Protein AF-A0A8J4EKS9-F1 (afdb_monomer)

Mean predicted aligned error: 9.25 Å

Organism: NCBI:txid2807577

Solvent-accessible surface area (backbone atoms only — not comparable to full-atom values): 25880 Å² total; per-residue (Å²): 144,87,77,69,66,68,57,52,50,52,54,50,51,53,49,47,53,55,72,72,43,78,71,71,75,72,43,69,67,52,46,44,52,50,31,44,74,72,72,43,68,62,45,84,42,72,47,78,72,58,97,84,58,83,72,50,68,18,40,38,28,80,33,73,67,60,74,17,31,39,38,37,34,74,44,39,24,32,80,40,98,56,99,55,40,34,79,44,71,96,47,100,77,42,42,72,16,40,38,41,30,34,37,60,54,81,46,81,89,73,80,54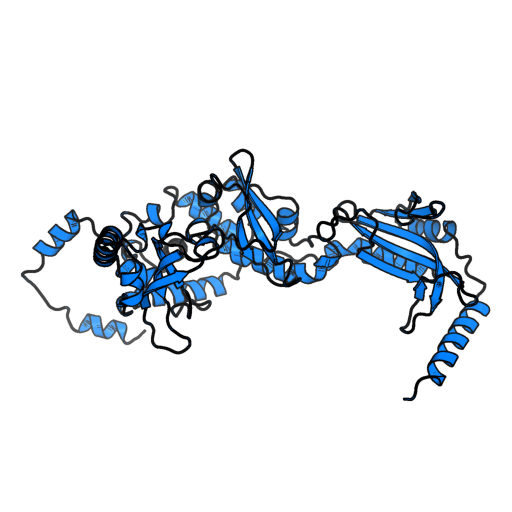,70,81,65,62,61,71,41,77,48,35,40,73,47,59,69,59,51,43,50,51,50,50,53,57,51,42,43,61,70,74,38,40,35,84,63,67,37,71,56,66,69,61,50,52,56,34,48,53,35,29,42,55,33,42,72,58,24,83,76,45,52,73,46,80,52,75,53,66,76,63,54,73,75,44,56,74,67,53,48,54,55,48,50,59,49,63,76,39,50,22,58,66,30,42,49,53,64,51,62,51,35,100,67,29,61,46,69,22,55,75,39,64,34,37,49,41,80,73,37,80,37,96,46,100,88,39,54,20,37,26,40,30,40,33,36,23,58,84,94,53,69,79,37,34,40,35,28,67,44,81,39,51,65,66,56,40,50,43,40,40,56,80,44,45,40,47,38,41,66,31,30,86,49,66,43,69,70,64,66,41,86,58,54,68,60,53,50,53,38,45,50,30,18,38,65,36,42,44,69,59,32,31,47,77,49,58,35,44,65,38,70,50,31,49,32,32,69,66,14,31,36,82,44,80,81,51,26,89,48,24,58,57,35,30,53,43,46,46,62,56,49,40,49,43,27,60,76,38,31,52,68,59,19,54,92,48,91,60,70,21,31,66,46,75,38,63,67,96,43,98,74,34,38,34,26,40,26,42,24,50,56,98,90,32,24,31,41,34,50,48,67,46,70,70,63,45,42,46,30,41,76,44,41,38,48,53,64,64,58,60,30,38,75,69,69,65,40,59,78,87,74,53,76,54,35,72,52,71,71,54,49,60,51,54,70,68,58,76,86,71,84,79,83,82,62,72,72,68,65,59,67,67,76,79,118

Radius of gyration: 31.19 Å; Cα contacts (8 Å, |Δi|>4): 805; chains: 1; bounding box: 81×52×88 Å

Foldseek 3Di:
DDPPPVVVVVLVVVVVVCVVPPNPPQDQVLLCVLQVVLVWDWDWDFDPADPDDDGFIWTWTDA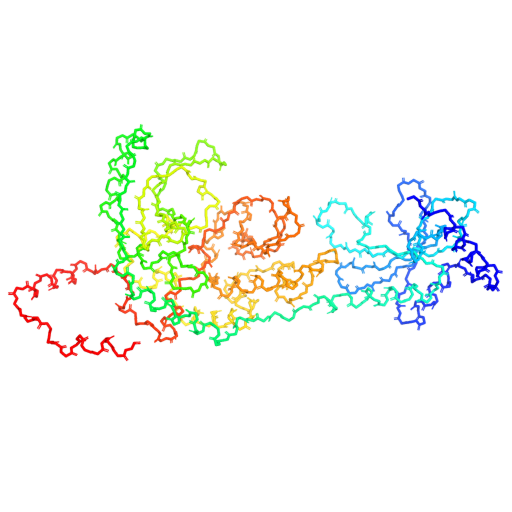PAAPKIKTKGKAWWAQDPPGFIDGDDDDPRTDIWIKIFIFHPDPPPPPDDSNDGLDIGIDRDSVVVNVVVVCRNCLFVVLFDAQAFDPPVLVLQLLLLLLVQLLVLVPAAEAEDEDVVVVVVADPVLNVVVVVQVVQWPVNLCSNQQDDDPSNNAHDAQAKAFQDFSADAPDLQFWGKTFIKHAHHPPDDGYIYTYIDGDRQQLHQHYCVVVNLSTGLHAAAVCSQQVHPPLVLQVVLLVCLRRLVLVVSLVVLQEAEDPLRVCLSNRTASDSSRSVCSVLQSNQVSHLSNQWDSNLLLVLQPPDPDWAFADFSDDDDQQWTWGWTWHDDPSTIYIYTGTHPDSGHRHCSRIGGRCVSVCVVSVNDDRVSRDGNDDVVVVVVVVVVPPDDDDDDPVVVVVVVPD

pLDDT: mean 86.43, std 16.13, range [36.25, 98.56]

Secondary structure (DSSP, 8-state):
---SHHHHHHHHHHHHHHHHS------HHHHHHHHHHTT--EEEEE-TT-SSSPPPEEEEEEETTTTEEEEEEEEEEEE-SSSSEEE-SS-TT-EEEEEEEEE-S--TTT---TTS-SEEEEES-HHHHHHHHHHHHTHHHHH-----PPPHHHHHHHHHHHHHHHHGGGG--EEEE--HHHHTTS-HHHHHHHHHHHHTB-HHHHHHHSPBPTTSSSBPTT-EEEEEEEE--SSTTS-EEEEEEEPPPTTS-S-EEEEEEEE-GGG-S-BGGG-GGGTBS--S-HHHHHT-S-HHHHHHHHHHHHHT-HHHHHHHTT-EE-HHHHHHHTT--SSGGGGGG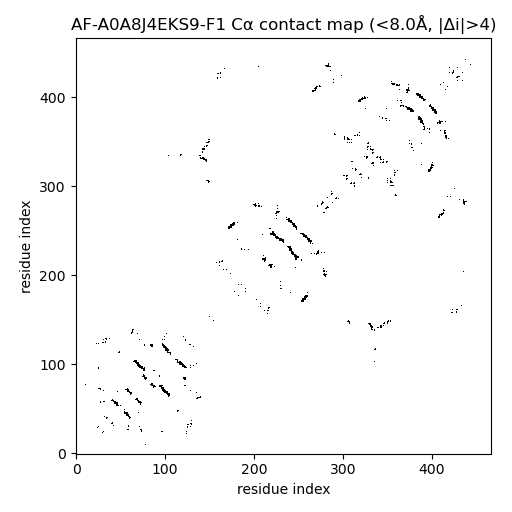HHHHHHHHHHHHTTB-GGGHHHHHTT-SS-EEEEE---SBTTBEEEEEEEEETTEEEEEEEEE----B--HHHHBPPHHHHHHHTTSS-GGGS--PPPHHHHHHHTTTTTS-----THHHHSSTT-

Sequence (467 aa):
MGEPADRIEFLSVARAIITTMAEPEVSMAAAVRALQQAGFTAELHGVPDRPAGPPAAGAWVALPGDEAYAVVTVLPVVPAEQRGWRCAYPDEHAVRGYRITFHERPFRTRGHGYQDAADERCSVFTDEVVATVREWSSWEATWSVTPTGQPASRRTAYHRRLAAAKLASAEIPVDVELDPLFLLLLDAEQVTALHATVDDLFLPGIRWRFPRNRIGSKLATRTQVLLRECVPPAHPAGKGIWLVVDGPAPRAEQRLTVRLARVAGRSAQHRWDRQPEYWRGGPRALDQLWGTDDTGLAEEITDLLTAGETREALHRCGVRVDRGTTRLLSGLPDCYELRAWTDSWVTNAVASLADAAPWHWRAAAAGQRRPRRLVSLGGFNPSRRPGLFLSQQRGQPVLSFDQSASPLVVPRTDWQRDLDLDLVRAGLLARHQIPIRADPADQARCDRVDVGGQVPSESFRQQIALL

Structure (mmCIF, N/CA/C/O backbone):
data_AF-A0A8J4EKS9-F1
#
_entry.id   AF-A0A8J4EKS9-F1
#
loop_
_atom_site.group_PDB
_atom_site.id
_atom_site.type_symbol
_atom_site.label_atom_id
_atom_site.label_alt_id
_atom_site.label_comp_id
_atom_site.label_asym_id
_atom_site.label_entity_id
_atom_site.label_seq_id
_atom_site.pdbx_PDB_ins_code
_atom_site.Cartn_x
_atom_site.Cartn_y
_atom_site.Cartn_z
_atom_site.occupancy
_atom_site.B_iso_or_equiv
_atom_site.auth_seq_id
_atom_site.auth_comp_id
_atom_site.auth_asym_id
_atom_site.auth_atom_id
_atom_site.pdbx_PDB_model_num
ATOM 1 N N . MET A 1 1 ? 46.763 15.919 -6.616 1.00 39.91 1 MET A N 1
ATOM 2 C CA . MET A 1 1 ? 47.002 16.522 -7.943 1.00 39.91 1 MET A CA 1
ATOM 3 C C . MET A 1 1 ? 48.077 15.708 -8.638 1.00 39.91 1 MET A C 1
ATOM 5 O O . MET A 1 1 ? 49.252 15.932 -8.397 1.00 39.91 1 MET A O 1
ATOM 9 N N . GLY A 1 2 ? 47.668 14.720 -9.422 1.00 48.59 2 GLY A N 1
ATOM 10 C CA . GLY A 1 2 ? 48.552 13.867 -10.209 1.00 48.59 2 GLY A CA 1
ATOM 11 C C . GLY A 1 2 ? 47.672 13.083 -11.167 1.00 48.59 2 GLY A C 1
ATOM 12 O O . GLY A 1 2 ? 47.197 12.029 -10.784 1.00 48.59 2 GLY A O 1
ATOM 13 N N . GLU A 1 3 ? 47.340 13.678 -12.318 1.00 49.41 3 GLU A N 1
ATOM 14 C CA . GLU A 1 3 ? 46.495 13.045 -13.349 1.00 49.41 3 GLU A CA 1
ATOM 15 C C . GLU A 1 3 ? 46.494 13.714 -14.763 1.00 49.41 3 GLU A C 1
ATOM 17 O O . GLU A 1 3 ? 45.443 13.795 -15.395 1.00 49.41 3 GLU A O 1
ATOM 22 N N . PRO A 1 4 ? 47.618 14.221 -15.326 1.00 52.09 4 PRO A N 1
ATOM 23 C CA . PRO A 1 4 ? 47.666 14.537 -16.763 1.00 52.09 4 PRO A CA 1
ATOM 24 C C . PRO A 1 4 ? 48.355 13.470 -17.637 1.00 52.09 4 PRO A C 1
ATOM 26 O O . PRO A 1 4 ? 48.100 13.440 -18.838 1.00 52.09 4 PRO A O 1
ATOM 29 N N . ALA A 1 5 ? 49.196 12.591 -17.076 1.00 51.09 5 ALA A N 1
ATOM 30 C CA . ALA A 1 5 ? 49.976 11.619 -17.859 1.00 51.09 5 ALA A CA 1
ATOM 31 C C . ALA A 1 5 ? 49.127 10.430 -18.362 1.00 51.09 5 ALA A C 1
ATOM 33 O O . ALA A 1 5 ? 49.102 10.172 -19.565 1.00 51.09 5 ALA A O 1
ATOM 34 N N . ASP A 1 6 ? 48.332 9.804 -17.486 1.00 55.25 6 ASP A N 1
ATOM 35 C CA . ASP A 1 6 ? 47.484 8.645 -17.832 1.00 55.25 6 ASP A CA 1
ATOM 36 C C . ASP A 1 6 ? 46.408 8.980 -18.882 1.00 55.25 6 ASP A C 1
ATOM 38 O O . ASP A 1 6 ? 46.022 8.147 -19.705 1.00 55.25 6 ASP A O 1
ATOM 42 N N . ARG A 1 7 ? 45.948 10.238 -18.905 1.00 55.78 7 ARG A N 1
ATOM 43 C CA . ARG A 1 7 ? 44.943 10.725 -19.860 1.00 55.78 7 ARG A CA 1
ATOM 44 C C . ARG A 1 7 ? 45.486 10.801 -21.286 1.00 55.78 7 ARG A C 1
ATOM 46 O O . ARG A 1 7 ? 44.776 10.462 -22.233 1.00 55.78 7 ARG A O 1
ATOM 53 N N . ILE A 1 8 ? 46.726 11.259 -21.446 1.00 58.75 8 ILE A N 1
ATOM 54 C CA . ILE A 1 8 ? 47.372 11.378 -22.760 1.00 58.75 8 ILE A CA 1
ATOM 55 C C . ILE A 1 8 ? 47.702 9.986 -23.303 1.00 58.75 8 ILE A C 1
ATOM 57 O O . ILE A 1 8 ? 47.528 9.741 -24.498 1.00 58.75 8 ILE A O 1
ATOM 61 N N . GLU A 1 9 ? 48.108 9.062 -22.433 1.00 61.66 9 GLU A N 1
ATOM 62 C CA . GLU A 1 9 ? 48.443 7.693 -22.816 1.00 61.66 9 GLU A CA 1
ATOM 63 C C . GLU A 1 9 ? 47.199 6.897 -23.245 1.00 61.66 9 GLU A C 1
ATOM 65 O O . GLU A 1 9 ? 47.206 6.308 -24.325 1.00 61.66 9 GLU A O 1
ATOM 70 N N . PHE A 1 10 ? 46.080 6.974 -22.509 1.00 63.91 10 PHE A N 1
ATOM 71 C CA . PHE A 1 10 ? 44.828 6.313 -22.910 1.00 63.91 10 PHE A CA 1
ATOM 72 C C . PHE A 1 10 ? 44.275 6.844 -24.242 1.00 63.91 10 PHE A C 1
ATOM 74 O O . PHE A 1 10 ? 43.900 6.057 -25.112 1.00 63.91 10 PHE A O 1
ATOM 81 N N . LEU A 1 11 ? 44.261 8.169 -24.441 1.00 62.12 11 LEU A N 1
ATOM 82 C CA . LEU A 1 11 ? 43.794 8.775 -25.694 1.00 62.12 11 LEU A CA 1
ATOM 83 C C . LEU A 1 11 ? 44.717 8.441 -26.876 1.00 62.12 11 LEU A C 1
ATOM 85 O O . LEU A 1 11 ? 44.230 8.200 -27.982 1.00 62.12 11 LEU A O 1
ATOM 89 N N . SER A 1 12 ? 46.031 8.372 -26.647 1.00 62.34 12 SER A N 1
ATOM 90 C CA . SER A 1 12 ? 47.008 7.998 -27.679 1.00 62.34 12 SER A CA 1
ATOM 91 C C . SER A 1 12 ? 46.915 6.516 -28.044 1.00 62.34 12 SER A C 1
ATOM 93 O O . SER A 1 12 ? 46.962 6.182 -29.226 1.00 62.34 12 SER A O 1
ATOM 95 N N . VAL A 1 13 ? 46.708 5.630 -27.064 1.00 65.06 13 VAL A N 1
ATOM 96 C CA . VAL A 1 13 ? 46.514 4.187 -27.279 1.00 65.06 13 VAL A CA 1
ATOM 97 C C . VAL A 1 13 ? 45.179 3.904 -27.966 1.00 65.06 13 VAL A C 1
ATOM 99 O O . VAL A 1 13 ? 45.151 3.149 -28.934 1.00 65.06 13 VAL A O 1
ATOM 102 N N . ALA A 1 14 ? 44.083 4.543 -27.545 1.00 61.97 14 ALA A N 1
ATOM 103 C CA . ALA A 1 14 ? 42.787 4.407 -28.210 1.00 61.97 14 ALA A CA 1
ATOM 104 C C . ALA A 1 14 ? 42.869 4.863 -29.674 1.00 61.97 14 ALA A C 1
ATOM 106 O O . ALA A 1 14 ? 42.433 4.145 -30.572 1.00 61.97 14 ALA A O 1
ATOM 107 N N . ARG A 1 15 ? 43.511 6.011 -29.935 1.00 60.78 15 ARG A N 1
ATOM 108 C CA . ARG A 1 15 ? 43.741 6.514 -31.295 1.00 60.78 15 ARG A CA 1
ATOM 109 C C . ARG A 1 15 ? 44.629 5.580 -32.114 1.00 60.78 15 ARG A C 1
ATOM 111 O O . ARG A 1 15 ? 44.313 5.321 -33.272 1.00 60.78 15 ARG A O 1
ATOM 118 N N . ALA A 1 16 ? 45.699 5.042 -31.531 1.00 61.47 16 ALA A N 1
ATOM 119 C CA . ALA A 1 16 ? 46.565 4.077 -32.200 1.00 61.47 16 ALA A CA 1
ATOM 120 C C . ALA A 1 16 ? 45.802 2.790 -32.556 1.00 61.47 16 ALA A C 1
ATOM 122 O O . ALA A 1 16 ? 45.895 2.335 -33.692 1.00 61.47 16 ALA A O 1
ATOM 123 N N . ILE A 1 17 ? 44.975 2.249 -31.657 1.00 63.19 17 ILE A N 1
ATOM 124 C CA . ILE A 1 17 ? 44.137 1.068 -31.930 1.00 63.19 17 ILE A CA 1
ATOM 125 C C . ILE A 1 17 ? 43.153 1.346 -33.078 1.00 63.19 17 ILE A C 1
ATOM 127 O O . ILE A 1 17 ? 43.063 0.541 -34.003 1.00 63.19 17 ILE A O 1
ATOM 131 N N . ILE A 1 18 ? 42.490 2.508 -33.078 1.00 60.06 18 ILE A N 1
ATOM 132 C CA . ILE A 1 18 ? 41.556 2.917 -34.145 1.00 60.06 18 ILE A CA 1
ATOM 133 C C . ILE A 1 18 ? 42.270 3.089 -35.491 1.00 60.06 18 ILE A C 1
ATOM 135 O O . ILE A 1 18 ? 41.708 2.756 -36.524 1.00 60.06 18 ILE A O 1
ATOM 139 N N . THR A 1 19 ? 43.510 3.585 -35.486 1.00 57.12 19 THR A N 1
ATOM 140 C CA . THR A 1 19 ? 44.282 3.834 -36.718 1.00 57.12 19 THR A CA 1
ATOM 141 C C . THR A 1 19 ? 44.923 2.553 -37.274 1.00 57.12 19 THR A C 1
ATOM 143 O O . THR A 1 19 ? 45.220 2.480 -38.463 1.00 57.12 19 THR A O 1
ATOM 146 N N . THR A 1 20 ? 45.158 1.537 -36.432 1.00 53.88 20 THR A N 1
ATOM 147 C CA . THR A 1 20 ? 45.867 0.297 -36.819 1.00 53.88 20 THR A CA 1
ATOM 148 C C . THR A 1 20 ? 44.912 -0.844 -37.189 1.00 53.88 20 THR A C 1
ATOM 150 O O . THR A 1 20 ? 45.286 -1.748 -37.936 1.00 53.88 20 THR A O 1
ATOM 153 N N . MET A 1 21 ? 43.670 -0.815 -36.701 1.00 53.53 21 MET A N 1
ATOM 154 C CA . MET A 1 21 ? 42.606 -1.692 -37.189 1.00 53.53 21 MET A CA 1
ATOM 155 C C . MET A 1 21 ? 42.000 -1.056 -38.441 1.00 53.53 21 MET A C 1
ATOM 157 O O . MET A 1 21 ? 41.637 0.113 -38.398 1.00 53.53 21 MET A O 1
ATOM 161 N N . ALA A 1 22 ? 41.910 -1.800 -39.553 1.00 52.50 22 ALA A N 1
ATOM 162 C CA . ALA A 1 22 ? 41.213 -1.350 -40.760 1.00 52.50 22 ALA A CA 1
ATOM 163 C C . ALA A 1 22 ? 39.885 -0.706 -40.348 1.00 52.50 22 ALA A C 1
ATOM 165 O O . ALA A 1 22 ? 39.100 -1.390 -39.688 1.00 52.50 22 ALA A O 1
ATOM 166 N N . GLU A 1 23 ? 39.704 0.592 -40.640 1.00 53.88 23 GLU A N 1
ATOM 167 C CA . GLU A 1 23 ? 38.587 1.386 -40.118 1.00 53.88 23 GLU A CA 1
ATOM 168 C C . GLU A 1 23 ? 37.297 0.572 -40.260 1.00 53.88 23 GLU A C 1
ATOM 170 O O . GLU A 1 23 ? 36.875 0.307 -41.392 1.00 53.88 23 GLU A O 1
ATOM 175 N N . PRO A 1 24 ? 36.687 0.097 -39.156 1.00 57.53 24 PRO A N 1
ATOM 176 C CA . PRO A 1 24 ? 35.410 -0.575 -39.266 1.00 57.53 24 PRO A CA 1
ATOM 177 C C . PRO A 1 24 ? 34.470 0.431 -39.920 1.00 57.53 24 PRO A C 1
ATOM 179 O O . PRO A 1 24 ? 34.357 1.565 -39.456 1.00 57.53 24 PRO A O 1
ATOM 182 N N . GLU A 1 25 ? 33.851 0.053 -41.038 1.00 77.25 25 GLU A N 1
ATOM 183 C CA . GLU A 1 25 ? 32.991 0.948 -41.807 1.00 77.25 25 GLU A CA 1
ATOM 184 C C . GLU A 1 25 ? 31.729 1.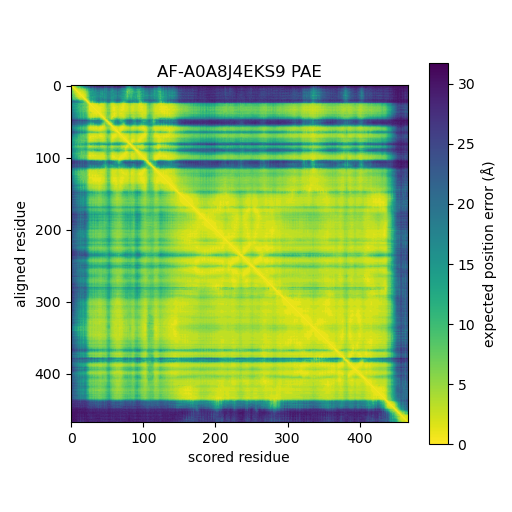256 -40.982 1.00 77.25 25 GLU A C 1
ATOM 186 O O . GLU A 1 25 ? 30.691 0.599 -41.106 1.00 77.25 25 GLU A O 1
ATOM 191 N N . VAL A 1 26 ? 31.833 2.238 -40.077 1.00 87.62 26 VAL A N 1
ATOM 192 C CA . VAL A 1 26 ? 30.747 2.654 -39.190 1.00 87.62 26 VAL A CA 1
ATOM 193 C C . VAL A 1 26 ? 29.647 3.253 -40.050 1.00 87.62 26 VAL A C 1
ATOM 195 O O . VAL A 1 26 ? 29.713 4.391 -40.526 1.00 87.62 26 VAL A O 1
ATOM 198 N N . SER A 1 27 ? 28.609 2.457 -40.264 1.00 93.56 27 SER A N 1
ATOM 199 C CA . SER A 1 27 ? 27.498 2.784 -41.141 1.00 93.56 27 SER A CA 1
ATOM 200 C C . SER A 1 27 ? 26.199 2.224 -40.578 1.00 93.56 27 SER A C 1
ATOM 202 O O . SER A 1 27 ? 26.176 1.211 -39.879 1.00 93.56 27 SER A O 1
ATOM 204 N N . MET A 1 28 ? 25.084 2.875 -40.913 1.00 94.06 28 MET A N 1
ATOM 205 C CA . MET A 1 28 ? 23.768 2.385 -40.504 1.00 94.06 28 MET A CA 1
ATOM 206 C C . MET A 1 28 ? 23.482 0.996 -41.098 1.00 94.06 28 MET A C 1
ATOM 208 O O . MET A 1 28 ? 22.903 0.142 -40.435 1.00 94.06 28 MET A O 1
ATOM 212 N N . ALA A 1 29 ? 23.951 0.741 -42.325 1.00 93.81 29 ALA A N 1
ATOM 213 C CA . ALA A 1 29 ? 23.813 -0.553 -42.986 1.00 93.81 29 ALA A CA 1
ATOM 214 C C . ALA A 1 29 ? 24.561 -1.675 -42.245 1.00 93.81 29 ALA A C 1
ATOM 216 O O . ALA A 1 29 ? 24.026 -2.777 -42.123 1.00 93.81 29 ALA A O 1
ATOM 217 N N . ALA A 1 30 ? 25.764 -1.400 -41.724 1.00 94.00 30 ALA A N 1
ATOM 218 C CA . ALA A 1 30 ? 26.518 -2.359 -40.920 1.00 94.00 30 ALA A CA 1
ATOM 219 C C . ALA A 1 30 ? 25.785 -2.702 -39.613 1.00 94.00 30 ALA A C 1
ATOM 221 O O . ALA A 1 30 ? 25.625 -3.881 -39.302 1.00 94.00 30 ALA A O 1
ATOM 222 N N . ALA A 1 31 ? 25.263 -1.697 -38.898 1.00 94.31 31 ALA A N 1
ATOM 223 C CA . ALA A 1 31 ? 24.479 -1.918 -37.681 1.00 94.31 31 ALA A CA 1
ATOM 224 C C . ALA A 1 31 ? 23.203 -2.739 -37.939 1.00 94.31 31 ALA A C 1
ATOM 226 O O . ALA A 1 31 ? 22.961 -3.721 -37.241 1.00 94.31 31 ALA A O 1
ATOM 227 N N . VAL A 1 32 ? 22.413 -2.384 -38.962 1.00 96.19 32 VAL A N 1
ATOM 228 C CA . VAL A 1 32 ? 21.191 -3.126 -39.333 1.00 96.19 32 VAL A CA 1
ATOM 229 C C . VAL A 1 32 ? 21.516 -4.575 -39.685 1.00 96.19 32 VAL A C 1
ATOM 231 O O . VAL A 1 32 ? 20.859 -5.486 -39.186 1.00 96.19 32 VAL A O 1
ATOM 234 N N . ARG A 1 33 ? 22.558 -4.805 -40.496 1.00 96.31 33 ARG A N 1
ATOM 235 C CA . ARG A 1 33 ? 22.988 -6.156 -40.876 1.00 96.31 33 ARG A CA 1
ATOM 236 C C . ARG A 1 33 ? 23.400 -6.977 -39.654 1.00 96.31 33 ARG A C 1
ATOM 238 O O . ARG A 1 33 ? 22.976 -8.122 -39.540 1.00 96.31 33 ARG A O 1
ATOM 245 N N . ALA A 1 34 ? 24.183 -6.396 -38.745 1.00 96.12 34 ALA A N 1
ATOM 246 C CA . ALA A 1 34 ? 24.618 -7.068 -37.523 1.00 96.12 34 ALA A CA 1
ATOM 247 C C . ALA A 1 34 ? 23.429 -7.434 -36.614 1.00 96.12 34 ALA A C 1
ATOM 249 O O . ALA A 1 34 ? 23.344 -8.559 -36.124 1.00 96.12 34 ALA A O 1
ATOM 250 N N . LEU A 1 35 ? 22.465 -6.522 -36.445 1.00 97.50 35 LEU A N 1
ATOM 251 C CA . LEU A 1 35 ? 21.239 -6.772 -35.679 1.00 97.50 35 LEU A CA 1
ATOM 252 C C . LEU A 1 35 ? 20.389 -7.892 -36.298 1.00 97.50 35 LEU A C 1
ATOM 254 O O . LEU A 1 35 ? 19.954 -8.792 -35.582 1.00 97.50 35 LEU A O 1
ATOM 258 N N . GLN A 1 36 ? 20.211 -7.885 -37.622 1.00 97.06 36 GLN A N 1
ATOM 259 C CA . GLN A 1 36 ? 19.476 -8.928 -38.347 1.00 97.06 36 GLN A CA 1
ATOM 260 C C . GLN A 1 36 ? 20.161 -10.296 -38.252 1.00 97.06 36 GLN A C 1
ATOM 262 O O . GLN A 1 36 ? 19.497 -11.298 -37.996 1.00 97.06 36 GLN A O 1
ATOM 267 N N . GLN A 1 37 ? 21.490 -10.347 -38.391 1.00 97.56 37 GLN A N 1
ATOM 268 C CA . GLN A 1 37 ? 22.275 -11.575 -38.202 1.00 97.56 37 GLN A CA 1
ATOM 269 C C . GLN A 1 37 ? 22.164 -12.120 -36.773 1.00 97.56 37 GLN A C 1
ATOM 271 O O . GLN A 1 37 ? 22.191 -13.331 -36.569 1.00 97.56 37 GLN A O 1
ATOM 276 N N . ALA A 1 38 ? 21.996 -11.236 -35.788 1.00 96.62 38 ALA A N 1
ATOM 277 C CA . ALA A 1 38 ? 21.755 -11.600 -34.399 1.00 96.62 38 ALA A CA 1
ATOM 278 C C . ALA A 1 38 ? 20.293 -11.981 -34.091 1.00 96.62 38 ALA A C 1
ATOM 280 O O . ALA A 1 38 ? 19.996 -12.303 -32.940 1.00 96.62 38 ALA A O 1
ATOM 281 N N . GLY A 1 39 ? 19.401 -11.966 -35.091 1.00 97.19 39 GLY A N 1
ATOM 282 C CA . GLY A 1 39 ? 17.997 -12.369 -34.974 1.00 97.19 39 GLY A CA 1
ATOM 283 C C . GLY A 1 39 ? 17.020 -11.243 -34.623 1.00 97.19 39 GLY A C 1
ATOM 284 O O . GLY A 1 39 ? 15.851 -11.520 -34.367 1.00 97.19 39 GLY A O 1
ATOM 285 N N . PHE A 1 40 ? 17.459 -9.981 -34.609 1.00 97.06 40 PHE A N 1
ATOM 286 C CA . PHE A 1 40 ? 16.581 -8.840 -34.354 1.00 97.06 40 PHE A CA 1
ATOM 287 C C . PHE A 1 40 ? 15.944 -8.319 -35.645 1.00 97.06 40 PHE A C 1
ATOM 289 O O . PHE A 1 40 ? 16.599 -8.197 -36.680 1.00 97.06 40 PHE A O 1
ATOM 296 N N . THR A 1 41 ? 14.670 -7.934 -35.571 1.00 95.94 41 THR A N 1
ATOM 297 C CA . THR A 1 41 ? 14.037 -7.149 -36.639 1.00 95.94 41 THR A CA 1
ATOM 298 C C . THR A 1 41 ? 14.391 -5.681 -36.423 1.00 95.94 41 THR A C 1
ATOM 300 O O . THR A 1 41 ? 14.028 -5.108 -35.398 1.00 95.94 41 THR A O 1
ATOM 303 N N . ALA A 1 42 ? 15.138 -5.099 -37.363 1.00 94.25 42 ALA A N 1
ATOM 304 C CA . ALA A 1 42 ? 15.576 -3.708 -37.318 1.00 94.25 42 ALA A CA 1
ATOM 305 C C . ALA A 1 42 ? 14.964 -2.919 -38.483 1.00 94.25 42 ALA A C 1
ATOM 307 O O . ALA A 1 42 ? 15.209 -3.246 -39.646 1.00 94.25 42 ALA A O 1
ATOM 308 N N . GLU A 1 43 ? 14.197 -1.876 -38.170 1.00 93.38 43 GLU A N 1
ATOM 309 C CA . GLU A 1 43 ? 13.526 -1.017 -39.152 1.00 93.38 43 GLU A CA 1
ATOM 310 C C . GLU A 1 43 ? 14.131 0.389 -39.170 1.00 93.38 43 GLU A C 1
ATOM 312 O O . GLU A 1 43 ? 14.486 0.939 -38.129 1.00 93.38 43 GLU A O 1
ATOM 317 N N . LEU A 1 44 ? 14.248 0.997 -40.351 1.00 91.62 44 LEU A N 1
ATOM 318 C CA . LEU A 1 44 ? 14.786 2.350 -40.484 1.00 91.62 44 LEU A CA 1
ATOM 319 C C . LEU A 1 44 ? 13.667 3.388 -40.393 1.00 91.62 44 LEU A C 1
ATOM 321 O O . LEU A 1 44 ? 12.835 3.475 -41.292 1.00 91.62 44 LEU A O 1
ATOM 325 N N . HIS A 1 45 ? 13.701 4.220 -39.352 1.00 86.88 45 HIS A N 1
ATOM 326 C CA . HIS A 1 45 ? 12.756 5.327 -39.153 1.00 86.88 45 HIS A CA 1
ATOM 327 C C . HIS A 1 45 ? 13.480 6.608 -38.726 1.00 86.88 45 HIS A C 1
ATOM 329 O O . HIS A 1 45 ? 14.646 6.583 -38.327 1.00 86.88 45 HIS A O 1
ATOM 335 N N . GLY A 1 46 ? 12.789 7.747 -38.791 1.00 82.62 46 GLY A N 1
ATOM 336 C CA . GLY A 1 46 ? 13.304 9.012 -38.257 1.00 82.62 46 GLY A CA 1
ATOM 337 C C . GLY A 1 46 ? 13.421 8.984 -36.729 1.00 82.62 46 GLY A C 1
ATOM 338 O O . GLY A 1 46 ? 12.544 8.467 -36.044 1.00 82.62 46 GLY A O 1
ATOM 339 N N . VAL A 1 47 ? 14.505 9.541 -36.189 1.00 76.88 47 VAL A N 1
ATOM 340 C CA . VAL A 1 47 ? 14.786 9.577 -34.740 1.00 76.88 47 VAL A CA 1
ATOM 341 C C . VAL A 1 47 ? 14.040 10.756 -34.083 1.00 76.88 47 VAL A C 1
ATOM 343 O O . VAL A 1 47 ? 14.053 11.853 -34.645 1.00 76.88 47 VAL A O 1
ATOM 346 N N . PRO A 1 48 ? 13.430 10.591 -32.892 1.00 62.41 48 PRO A N 1
ATOM 347 C CA . PRO A 1 48 ? 12.526 11.582 -32.291 1.00 62.41 48 PRO A CA 1
ATOM 348 C C . PRO A 1 48 ? 13.215 12.835 -31.705 1.00 62.41 48 PRO A C 1
ATOM 350 O O . PRO A 1 48 ? 12.531 13.745 -31.241 1.00 62.41 48 PRO A O 1
ATOM 353 N N . ASP A 1 49 ? 14.546 12.917 -31.757 1.00 58.28 49 ASP A N 1
ATOM 354 C CA . ASP A 1 49 ? 15.365 13.739 -30.850 1.00 58.28 49 ASP A CA 1
ATOM 355 C C . ASP A 1 49 ? 15.889 15.077 -31.389 1.00 58.28 49 ASP A C 1
ATOM 357 O O . ASP A 1 49 ? 16.760 15.691 -30.771 1.00 58.28 49 ASP A O 1
ATOM 361 N N . ARG A 1 50 ? 15.422 15.574 -32.540 1.00 54.81 50 ARG A N 1
ATOM 362 C CA . ARG A 1 50 ? 15.969 16.833 -33.082 1.00 54.81 50 ARG A CA 1
ATOM 363 C C . ARG A 1 50 ? 14.941 17.947 -33.239 1.00 54.81 50 ARG A C 1
ATOM 365 O O . ARG A 1 50 ? 14.241 17.977 -34.245 1.00 54.81 50 ARG A O 1
ATOM 372 N N . PRO A 1 51 ? 14.932 18.940 -32.324 1.00 47.03 51 PRO A N 1
ATOM 373 C CA . PRO A 1 51 ? 14.170 20.171 -32.519 1.00 47.03 51 PRO A CA 1
ATOM 374 C C . PRO A 1 51 ? 14.778 21.127 -33.569 1.00 47.03 51 PRO A C 1
ATOM 376 O O . PRO A 1 51 ? 14.128 22.107 -33.915 1.00 47.03 51 PRO A O 1
ATOM 379 N N . ALA A 1 52 ? 15.990 20.881 -34.096 1.00 50.78 52 ALA A N 1
ATOM 380 C CA . ALA A 1 52 ? 16.675 21.839 -34.981 1.00 50.78 52 ALA A CA 1
ATOM 381 C C . ALA A 1 52 ? 17.616 21.222 -36.049 1.00 50.78 52 ALA A C 1
ATOM 383 O O . ALA A 1 52 ? 18.682 21.766 -36.327 1.00 50.78 52 ALA A O 1
ATOM 384 N N . GLY A 1 53 ? 17.262 20.089 -36.668 1.00 53.88 53 GLY A N 1
ATOM 385 C CA . GLY A 1 53 ? 18.042 19.533 -37.788 1.00 53.88 53 GLY A CA 1
ATOM 386 C C . GLY A 1 53 ? 17.270 18.507 -38.623 1.00 53.88 53 GLY A C 1
ATOM 387 O O . GLY A 1 53 ? 16.202 18.074 -38.190 1.00 53.88 53 GLY A O 1
ATOM 388 N N . PRO A 1 54 ? 17.783 18.103 -39.804 1.00 51.38 54 PRO A N 1
ATOM 389 C CA . PRO A 1 54 ? 17.153 17.056 -40.604 1.00 51.38 54 PRO A CA 1
ATOM 390 C C . PRO A 1 54 ? 17.054 15.758 -39.782 1.00 51.38 54 PRO A C 1
ATOM 392 O O . PRO A 1 54 ? 17.985 15.455 -39.020 1.00 51.38 54 PRO A O 1
ATOM 395 N N . PRO A 1 55 ? 15.943 15.005 -39.899 1.00 59.47 55 PRO A N 1
ATOM 396 C CA . PRO A 1 55 ? 15.748 13.778 -39.141 1.00 59.47 55 PRO A CA 1
ATOM 397 C C . PRO A 1 55 ? 16.877 12.805 -39.476 1.00 59.47 55 PRO A C 1
ATOM 399 O O . PRO A 1 55 ? 17.058 12.408 -40.627 1.00 59.47 55 PRO A O 1
ATOM 402 N N . ALA A 1 56 ? 17.665 12.439 -38.467 1.00 71.25 56 ALA A N 1
ATOM 403 C CA . ALA A 1 56 ? 18.624 11.360 -38.621 1.00 71.25 56 ALA A CA 1
ATOM 404 C C . ALA A 1 56 ? 17.840 10.049 -38.766 1.00 71.25 56 ALA A C 1
ATOM 406 O O . ALA A 1 56 ? 16.878 9.823 -38.028 1.00 71.25 56 ALA A O 1
ATOM 407 N N . ALA A 1 57 ? 18.241 9.200 -39.711 1.00 85.06 57 ALA A N 1
ATOM 408 C CA . ALA A 1 57 ? 17.746 7.833 -39.764 1.00 85.06 57 ALA A CA 1
ATOM 409 C C . ALA A 1 57 ? 18.305 7.059 -38.563 1.00 85.06 57 ALA A C 1
ATOM 411 O O . ALA A 1 57 ? 19.496 7.158 -38.256 1.00 85.06 57 ALA A O 1
ATOM 412 N N . GLY A 1 58 ? 17.444 6.304 -37.893 1.00 90.19 58 GLY A N 1
ATOM 413 C CA . GLY A 1 58 ? 17.801 5.372 -36.835 1.00 90.19 58 GLY A CA 1
ATOM 414 C C . GLY A 1 58 ? 17.322 3.975 -37.191 1.00 90.19 58 GLY A C 1
ATOM 415 O O . GLY A 1 58 ? 16.287 3.832 -37.841 1.00 90.19 58 GLY A O 1
ATOM 416 N N . ALA A 1 59 ? 18.066 2.956 -36.772 1.00 94.12 59 ALA A N 1
ATOM 417 C CA . ALA A 1 59 ? 17.593 1.579 -36.783 1.00 94.12 59 ALA A CA 1
ATOM 418 C C . ALA A 1 59 ? 16.851 1.301 -35.473 1.00 94.12 59 ALA A C 1
ATOM 420 O O . ALA A 1 59 ? 17.437 1.392 -34.395 1.00 94.12 59 ALA A O 1
ATOM 421 N N . TRP A 1 60 ? 15.567 0.988 -35.578 1.00 94.25 60 TRP A N 1
ATOM 422 C CA . TRP A 1 60 ? 14.669 0.711 -34.467 1.00 94.25 60 TRP A CA 1
ATOM 423 C C . TRP A 1 60 ? 14.505 -0.786 -34.304 1.00 94.25 60 TRP A C 1
ATOM 425 O O . TRP A 1 60 ? 14.179 -1.486 -35.260 1.00 94.25 60 TRP A O 1
ATOM 435 N N . VAL A 1 61 ? 14.697 -1.258 -33.081 1.00 95.25 61 VAL A N 1
ATOM 436 C CA . VAL A 1 61 ? 14.467 -2.644 -32.691 1.00 95.25 61 VAL A CA 1
ATOM 437 C C . VAL A 1 61 ? 13.412 -2.644 -31.600 1.00 95.25 61 VAL A C 1
ATOM 439 O O . VAL A 1 61 ? 13.624 -2.051 -30.544 1.00 95.25 61 VAL A O 1
ATOM 442 N N . ALA A 1 62 ? 12.278 -3.295 -31.855 1.00 93.62 62 ALA A N 1
ATOM 443 C CA . ALA A 1 62 ? 11.255 -3.507 -30.839 1.00 93.62 62 ALA A CA 1
ATOM 444 C C . ALA A 1 62 ? 11.784 -4.452 -29.751 1.00 93.62 62 ALA A C 1
ATOM 446 O O . ALA A 1 62 ? 12.381 -5.489 -30.052 1.00 93.62 62 ALA A O 1
ATOM 447 N N . LEU A 1 63 ? 11.565 -4.089 -28.492 1.00 92.88 63 LEU A N 1
ATOM 448 C CA . LEU A 1 63 ? 11.989 -4.850 -27.321 1.00 92.88 63 LEU A CA 1
ATOM 449 C C . LEU A 1 63 ? 10.767 -5.302 -26.506 1.00 92.88 63 LEU A C 1
ATOM 451 O O . LEU A 1 63 ? 9.684 -4.740 -26.674 1.00 92.88 63 LEU A O 1
ATOM 455 N N . PRO A 1 64 ? 10.916 -6.289 -25.601 1.00 85.06 64 PRO A N 1
ATOM 456 C CA . PRO A 1 64 ? 9.887 -6.587 -24.609 1.00 85.06 64 PRO A CA 1
ATOM 457 C C . PRO A 1 64 ? 9.574 -5.368 -23.740 1.00 85.06 64 PRO A C 1
ATOM 459 O O . PRO A 1 64 ? 10.446 -4.533 -23.486 1.00 85.06 64 PRO A O 1
ATOM 462 N N . GLY A 1 65 ? 8.334 -5.281 -23.276 1.00 77.25 65 GLY A N 1
ATOM 463 C CA . GLY A 1 65 ? 7.772 -4.075 -22.677 1.00 77.25 65 GLY A CA 1
ATOM 464 C C . GLY A 1 65 ? 6.859 -3.330 -23.639 1.00 77.25 65 GLY A C 1
ATOM 465 O O . GLY A 1 65 ? 6.795 -3.597 -24.839 1.00 77.25 65 GLY A O 1
ATOM 466 N N . ASP A 1 66 ? 6.072 -2.413 -23.099 1.00 73.69 66 ASP A N 1
ATOM 467 C CA . ASP A 1 66 ? 5.099 -1.699 -23.911 1.00 73.69 66 ASP A CA 1
ATOM 468 C C . ASP A 1 66 ? 5.764 -0.535 -24.636 1.00 73.69 66 ASP A C 1
ATOM 470 O O . ASP A 1 66 ? 6.286 0.392 -24.015 1.00 73.69 66 ASP A O 1
ATOM 474 N N . GLU A 1 67 ? 5.694 -0.579 -25.966 1.00 83.38 67 GLU A N 1
ATOM 475 C CA . GLU A 1 67 ? 6.267 0.451 -26.832 1.00 83.38 67 GLU A CA 1
ATOM 476 C C . GLU A 1 67 ? 7.744 0.748 -26.478 1.00 83.38 67 GLU A C 1
ATOM 478 O O . GLU A 1 67 ? 8.179 1.909 -26.485 1.00 83.38 67 GLU A O 1
ATOM 483 N N . ALA A 1 68 ? 8.485 -0.316 -26.135 1.00 88.81 68 ALA A N 1
ATOM 484 C CA . ALA A 1 68 ? 9.901 -0.288 -25.807 1.00 88.81 68 ALA A CA 1
ATOM 485 C C . ALA A 1 68 ? 10.754 -0.537 -27.057 1.00 88.81 68 ALA A C 1
ATOM 487 O O . ALA A 1 68 ? 10.512 -1.479 -27.816 1.00 88.81 68 ALA A O 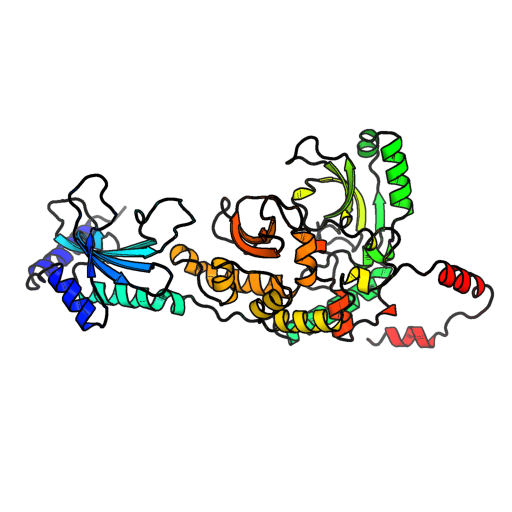1
ATOM 488 N N . TYR A 1 69 ? 11.768 0.298 -27.266 1.00 91.81 69 TYR A N 1
ATOM 489 C CA . TYR A 1 69 ? 12.617 0.251 -28.449 1.00 91.81 69 TYR A CA 1
ATOM 490 C C . TYR A 1 69 ? 14.078 0.520 -28.101 1.00 91.81 69 TYR A C 1
ATOM 492 O O . TYR A 1 69 ? 14.382 1.441 -27.342 1.00 91.81 69 TYR A O 1
ATOM 500 N N . ALA A 1 70 ? 14.983 -0.226 -28.732 1.00 93.75 70 ALA A N 1
ATOM 501 C CA . ALA A 1 70 ? 16.354 0.225 -28.920 1.00 93.75 70 ALA A CA 1
ATOM 502 C C . ALA A 1 70 ? 16.433 1.013 -30.227 1.00 93.75 70 ALA A C 1
ATOM 504 O O . ALA A 1 70 ? 15.972 0.540 -31.268 1.00 93.75 70 ALA A O 1
ATOM 505 N N . VAL A 1 71 ? 17.044 2.192 -30.188 1.00 92.94 71 VAL A N 1
ATOM 506 C CA . VAL A 1 71 ? 17.278 3.016 -31.373 1.00 92.94 71 VAL A CA 1
ATOM 507 C C . VAL A 1 71 ? 18.775 3.191 -31.556 1.00 92.94 71 VAL A C 1
ATOM 509 O O . VAL A 1 71 ? 19.471 3.710 -30.686 1.00 92.94 71 VAL A O 1
ATOM 512 N N . VAL A 1 72 ? 19.282 2.748 -32.703 1.00 94.44 72 VAL A N 1
ATOM 513 C CA . VAL A 1 72 ? 20.691 2.883 -33.072 1.00 94.44 72 VAL A CA 1
ATOM 514 C C . VAL A 1 72 ? 20.830 4.013 -34.078 1.00 94.44 72 VAL A C 1
ATOM 516 O O . VAL A 1 72 ? 20.175 4.025 -35.118 1.00 94.44 72 VAL A O 1
ATOM 519 N N . THR A 1 73 ? 21.704 4.966 -33.781 1.00 93.12 73 THR A N 1
ATOM 520 C CA . THR A 1 73 ? 22.011 6.121 -34.632 1.00 93.12 73 THR A CA 1
ATOM 521 C C . THR A 1 73 ? 23.508 6.213 -34.876 1.00 93.12 73 THR A C 1
ATOM 523 O O . THR A 1 73 ? 24.292 5.789 -34.034 1.00 93.12 73 THR A O 1
ATOM 526 N N . VAL A 1 74 ? 23.916 6.754 -36.027 1.00 92.12 74 VAL A N 1
ATOM 527 C CA . VAL A 1 74 ? 25.335 6.992 -36.338 1.00 92.12 74 VAL A CA 1
ATOM 528 C C . VAL A 1 74 ? 25.645 8.473 -36.162 1.00 92.12 74 VAL A C 1
ATOM 530 O O . VAL A 1 74 ? 25.005 9.315 -36.790 1.00 92.12 74 VAL A O 1
ATOM 533 N N . LEU A 1 75 ? 26.616 8.794 -35.311 1.00 90.62 75 LEU A N 1
ATOM 534 C CA . LEU A 1 75 ? 27.013 10.167 -34.986 1.00 90.62 75 LEU A CA 1
ATOM 535 C C . LEU A 1 75 ? 28.477 10.225 -34.524 1.00 90.62 75 LEU A C 1
ATOM 537 O O . LEU A 1 75 ? 29.085 9.179 -34.292 1.00 90.62 75 LEU A O 1
ATOM 541 N N . PRO A 1 76 ? 29.059 11.430 -34.395 1.00 89.88 76 PRO A N 1
ATOM 542 C CA . PRO A 1 76 ? 30.373 11.592 -33.790 1.00 89.88 76 PRO A CA 1
ATOM 543 C C . PRO A 1 76 ? 30.391 11.146 -32.315 1.00 89.88 76 PRO A C 1
ATOM 545 O O . PRO A 1 76 ? 29.515 11.512 -31.526 1.00 89.88 76 PRO A O 1
ATOM 548 N N . VAL A 1 77 ? 31.405 10.369 -31.940 1.00 90.06 77 VAL A N 1
ATOM 549 C CA . VAL A 1 77 ? 31.676 9.897 -30.576 1.00 90.06 77 VAL A CA 1
ATOM 550 C C . VAL A 1 77 ? 33.146 10.129 -30.228 1.00 90.06 77 VAL A C 1
ATOM 552 O O . VAL A 1 77 ? 34.007 10.183 -31.105 1.00 90.06 77 VAL A O 1
ATOM 555 N N . VAL A 1 78 ? 33.443 10.249 -28.939 1.00 90.19 78 VAL A N 1
ATOM 556 C CA . VAL A 1 78 ? 34.808 10.360 -28.404 1.00 90.19 78 VAL A CA 1
ATOM 557 C C . VAL A 1 78 ? 34.995 9.368 -27.257 1.00 90.19 78 VAL A C 1
ATOM 559 O O . VAL A 1 78 ? 34.005 8.986 -26.622 1.00 90.19 78 VAL A O 1
ATOM 562 N N . PRO A 1 79 ? 36.234 8.957 -26.945 1.00 87.94 79 PRO A N 1
ATOM 563 C CA . PRO A 1 79 ? 36.503 8.183 -25.740 1.00 87.94 79 PRO A CA 1
ATOM 564 C C . PRO A 1 79 ? 35.990 8.913 -24.487 1.00 87.94 79 PRO A C 1
ATOM 566 O O . PRO A 1 79 ? 36.152 10.131 -24.342 1.00 87.94 79 PRO A O 1
ATOM 569 N N . ALA A 1 80 ? 35.335 8.179 -23.590 1.00 85.19 80 ALA A N 1
ATOM 570 C CA . ALA A 1 80 ? 34.929 8.690 -22.286 1.00 85.19 80 ALA A CA 1
ATOM 571 C C . ALA A 1 80 ? 36.097 8.610 -21.282 1.00 85.19 80 ALA A C 1
ATOM 573 O O . ALA A 1 80 ? 37.056 7.870 -21.486 1.00 85.19 80 ALA A O 1
ATOM 574 N N . GLU A 1 81 ? 36.025 9.385 -20.193 1.00 76.69 81 GLU A N 1
ATOM 575 C CA . GLU A 1 81 ? 37.039 9.356 -19.119 1.00 76.69 81 GLU A CA 1
ATOM 576 C C . GLU A 1 81 ? 37.065 8.005 -18.385 1.00 76.69 81 GLU A C 1
ATOM 578 O O . GLU A 1 81 ? 38.097 7.573 -17.882 1.00 76.69 81 GLU A O 1
ATOM 583 N N . GLN A 1 82 ? 35.928 7.308 -18.367 1.00 71.88 82 GLN A N 1
ATOM 584 C CA . GLN A 1 82 ? 35.822 5.910 -17.963 1.00 71.88 82 GLN A CA 1
ATOM 585 C C . GLN A 1 82 ? 35.894 5.025 -19.212 1.00 71.88 82 GLN A C 1
ATOM 587 O O . GLN A 1 82 ? 35.468 5.460 -20.280 1.00 71.88 82 GLN A O 1
ATOM 592 N N . ARG A 1 83 ? 36.408 3.788 -19.090 1.00 71.56 83 ARG A N 1
ATOM 593 C CA . ARG A 1 83 ? 36.477 2.812 -20.200 1.00 71.56 83 ARG A CA 1
ATOM 594 C C . ARG A 1 83 ? 35.151 2.798 -20.980 1.00 71.56 83 ARG A C 1
ATOM 596 O O . ARG A 1 83 ? 34.153 2.313 -20.457 1.00 71.56 83 ARG A O 1
ATOM 603 N N . GLY A 1 84 ? 35.148 3.337 -22.202 1.00 84.88 84 GLY A N 1
ATOM 604 C CA . GLY A 1 84 ? 33.951 3.443 -23.036 1.00 84.88 84 GLY A CA 1
ATOM 605 C C . GLY A 1 84 ? 33.959 4.653 -23.971 1.00 84.88 84 GLY A C 1
ATOM 606 O O . GLY A 1 84 ? 34.968 5.345 -24.127 1.00 84.88 84 GLY A O 1
ATOM 607 N N . TRP A 1 85 ? 32.806 4.909 -24.584 1.00 89.44 85 TRP A N 1
ATOM 608 C CA . TRP A 1 85 ? 32.587 6.001 -25.528 1.00 89.44 85 TRP A CA 1
ATOM 609 C C . TRP A 1 85 ? 31.454 6.896 -25.053 1.00 89.44 85 TRP A C 1
ATOM 611 O O . TRP A 1 85 ? 30.489 6.432 -24.447 1.00 89.44 85 TRP A O 1
ATOM 621 N N . ARG A 1 86 ? 31.541 8.180 -25.385 1.00 90.31 86 ARG A N 1
ATOM 622 C CA . ARG A 1 86 ? 30.459 9.140 -25.188 1.00 90.31 86 ARG A CA 1
ATOM 623 C C . ARG A 1 86 ? 30.178 9.880 -26.478 1.00 90.31 86 ARG A C 1
ATOM 625 O O . ARG A 1 86 ? 31.064 10.107 -27.302 1.00 90.31 86 ARG A O 1
ATOM 632 N N . CYS A 1 87 ? 28.936 10.283 -26.626 1.00 87.88 87 CYS A N 1
ATOM 633 C CA . CYS A 1 87 ? 28.496 11.016 -27.785 1.00 87.88 87 CYS A CA 1
ATOM 634 C C . CYS A 1 87 ? 29.036 12.459 -27.727 1.00 87.88 87 CYS A C 1
ATOM 636 O O . CYS A 1 87 ? 29.162 13.050 -26.649 1.00 87.88 87 CYS A O 1
ATOM 638 N N . ALA A 1 88 ? 29.450 12.995 -28.877 1.00 85.31 88 ALA A N 1
ATOM 639 C CA . ALA A 1 88 ? 30.165 14.264 -28.963 1.00 85.31 88 ALA A CA 1
ATOM 640 C C . ALA A 1 88 ? 29.507 15.212 -29.964 1.00 85.31 88 ALA A C 1
ATOM 642 O O . ALA A 1 88 ? 28.934 14.797 -30.973 1.00 85.31 88 ALA A O 1
ATOM 643 N N . TYR A 1 89 ? 29.638 16.510 -29.697 1.00 79.44 89 TYR A N 1
ATOM 644 C CA . TYR A 1 89 ? 29.498 17.495 -30.762 1.00 79.44 89 TYR A CA 1
ATOM 645 C C . TYR A 1 89 ? 30.653 17.323 -31.758 1.00 79.44 89 TYR A C 1
ATOM 647 O O . TYR A 1 89 ? 31.689 16.773 -31.380 1.00 79.44 89 TYR A O 1
ATOM 655 N N . PRO A 1 90 ? 30.486 17.754 -33.021 1.00 75.50 90 PRO A N 1
ATOM 656 C CA . PRO A 1 90 ? 31.573 17.728 -33.989 1.00 75.50 90 PRO A CA 1
ATOM 657 C C . PRO A 1 90 ? 32.816 18.417 -33.408 1.00 75.50 90 PRO A C 1
ATOM 659 O O . PRO A 1 90 ? 32.776 19.604 -33.093 1.00 75.50 90 PRO A O 1
ATOM 662 N N . ASP A 1 91 ? 33.877 17.638 -33.234 1.00 80.44 91 ASP A N 1
ATOM 663 C CA . ASP A 1 91 ? 35.165 18.016 -32.653 1.00 80.44 91 ASP A CA 1
ATOM 664 C C . ASP A 1 91 ? 36.261 17.332 -33.484 1.00 80.44 91 ASP A C 1
ATOM 666 O O . ASP A 1 91 ? 36.018 16.282 -34.085 1.00 80.44 91 ASP A O 1
ATOM 670 N N . GLU A 1 92 ? 37.464 17.899 -33.525 1.00 80.94 92 GLU A N 1
ATOM 671 C CA . GLU A 1 92 ? 38.602 17.378 -34.297 1.00 80.94 92 GLU A CA 1
ATOM 672 C C . GLU A 1 92 ? 39.069 15.989 -33.830 1.00 80.94 92 GLU A C 1
ATOM 674 O O . GLU A 1 92 ? 39.773 15.278 -34.548 1.00 80.94 92 GLU A O 1
ATOM 679 N N . HIS A 1 93 ? 38.652 15.580 -32.632 1.00 81.94 93 HIS A N 1
ATOM 680 C CA . HIS A 1 93 ? 38.939 14.272 -32.048 1.00 81.94 93 HIS A CA 1
ATOM 681 C C . HIS A 1 93 ? 37.776 13.278 -32.141 1.00 81.94 93 HIS A C 1
ATOM 683 O O . HIS A 1 93 ? 37.911 12.139 -31.686 1.00 81.94 93 HIS A O 1
ATOM 689 N N . ALA A 1 94 ? 36.632 13.685 -32.692 1.00 86.69 94 ALA A N 1
ATOM 690 C CA . ALA A 1 94 ? 35.468 12.820 -32.786 1.00 86.69 94 ALA A CA 1
ATOM 691 C C . ALA A 1 94 ? 35.593 11.844 -33.962 1.00 86.69 94 ALA A C 1
ATOM 693 O O . ALA A 1 94 ? 35.883 12.230 -35.094 1.00 86.69 94 ALA A O 1
ATOM 694 N N . VAL A 1 95 ? 35.315 10.569 -33.698 1.00 89.50 95 VAL A N 1
ATOM 695 C CA . VAL A 1 95 ? 35.218 9.520 -34.722 1.00 89.50 95 VAL A CA 1
ATOM 696 C C . VAL A 1 95 ? 33.755 9.183 -34.973 1.00 89.50 95 VAL A C 1
ATOM 698 O O . VAL A 1 95 ? 32.894 9.452 -34.135 1.00 89.50 95 VAL A O 1
ATOM 701 N N . ARG A 1 96 ? 33.428 8.586 -36.122 1.00 90.69 96 ARG A N 1
ATOM 702 C CA . ARG A 1 96 ? 32.071 8.064 -36.334 1.00 90.69 96 ARG A CA 1
ATOM 703 C C . ARG A 1 96 ? 31.849 6.864 -35.420 1.00 90.69 96 ARG A C 1
ATOM 705 O O . ARG A 1 96 ? 32.658 5.946 -35.402 1.00 90.69 96 ARG A O 1
ATOM 712 N N . GLY A 1 97 ? 30.729 6.860 -34.712 1.00 93.00 97 GLY A N 1
ATOM 713 C CA . GLY A 1 97 ? 30.298 5.750 -33.875 1.00 93.00 97 GLY A CA 1
ATOM 714 C C . GLY A 1 97 ? 28.789 5.567 -33.898 1.00 93.00 97 GLY A C 1
ATOM 715 O O . GLY A 1 97 ? 28.051 6.267 -34.595 1.00 93.00 97 GLY A O 1
ATOM 716 N N . TYR A 1 98 ? 28.346 4.605 -33.109 1.00 94.31 98 TYR A N 1
ATOM 717 C CA . TYR A 1 98 ? 26.965 4.286 -32.818 1.00 94.31 98 TYR A CA 1
ATOM 718 C C . TYR A 1 98 ? 26.567 4.899 -31.477 1.00 94.31 98 TYR A C 1
ATOM 720 O O . TYR A 1 98 ? 27.278 4.755 -30.485 1.00 94.31 98 TYR A O 1
ATOM 728 N N . ARG A 1 99 ? 25.397 5.529 -31.433 1.00 93.88 99 ARG A N 1
ATOM 729 C CA . ARG A 1 99 ? 24.651 5.804 -30.204 1.00 93.88 99 ARG A CA 1
ATOM 730 C C . ARG A 1 99 ? 23.464 4.869 -30.177 1.00 93.88 99 ARG A C 1
ATOM 732 O O . ARG A 1 99 ? 22.714 4.801 -31.151 1.00 93.88 99 ARG A O 1
ATOM 739 N N . ILE A 1 100 ? 23.315 4.177 -29.069 1.00 94.50 100 ILE A N 1
ATOM 740 C CA . ILE A 1 100 ? 22.308 3.164 -28.822 1.00 94.50 100 ILE A CA 1
ATOM 741 C C . ILE A 1 100 ? 21.479 3.711 -27.663 1.00 94.50 100 ILE A C 1
ATOM 743 O O . ILE A 1 100 ? 22.012 3.901 -26.571 1.00 94.50 100 ILE A O 1
ATOM 747 N N . THR A 1 101 ? 20.210 4.023 -27.898 1.00 92.44 101 THR A N 1
ATOM 748 C CA . THR A 1 101 ? 19.306 4.576 -26.880 1.00 92.44 101 THR A CA 1
ATOM 749 C C . THR A 1 101 ? 18.152 3.628 -26.606 1.00 92.44 101 THR A C 1
ATOM 751 O O . THR A 1 101 ? 17.619 3.008 -27.527 1.00 92.44 101 THR A O 1
ATOM 754 N N . PHE A 1 102 ? 17.763 3.511 -25.338 1.00 91.50 102 PHE A N 1
ATOM 755 C CA . PHE A 1 102 ? 16.577 2.770 -24.921 1.00 91.50 102 PHE A CA 1
ATOM 756 C C . PHE A 1 102 ? 15.418 3.742 -24.716 1.00 91.50 102 PHE A C 1
ATOM 758 O O . PHE A 1 102 ? 15.534 4.713 -23.969 1.00 91.50 102 PHE A O 1
ATOM 765 N N . HIS A 1 103 ? 14.282 3.465 -25.339 1.00 87.06 103 HIS A N 1
ATOM 766 C CA . HIS A 1 103 ? 13.070 4.269 -25.242 1.00 87.06 103 HIS A CA 1
ATOM 767 C C . HIS A 1 103 ? 11.890 3.399 -24.803 1.00 87.06 103 HIS A C 1
ATOM 769 O O . HIS A 1 103 ? 11.784 2.263 -25.245 1.00 87.06 103 HIS A O 1
ATOM 775 N N . GLU A 1 104 ? 10.976 3.931 -23.987 1.00 83.44 104 GLU A N 1
ATOM 776 C CA . GLU A 1 104 ? 9.771 3.226 -23.515 1.00 83.44 104 GLU A CA 1
ATOM 777 C C . GLU A 1 104 ? 8.609 4.211 -23.319 1.00 83.44 104 GLU A C 1
ATOM 779 O O . GLU A 1 104 ? 8.819 5.344 -22.869 1.00 83.44 104 GLU A O 1
ATOM 784 N N . ARG A 1 105 ? 7.372 3.802 -23.646 1.00 72.06 105 ARG A N 1
ATOM 785 C CA . ARG A 1 105 ? 6.166 4.628 -23.468 1.00 72.06 105 ARG A CA 1
ATOM 786 C C . ARG A 1 105 ? 5.110 3.972 -22.564 1.00 72.06 105 ARG A C 1
ATOM 788 O O . ARG A 1 105 ? 4.892 2.765 -22.611 1.00 72.06 105 ARG A O 1
ATOM 795 N N . PRO A 1 106 ? 4.330 4.781 -21.817 1.00 60.69 106 PRO A N 1
ATOM 796 C CA . PRO A 1 106 ? 4.467 6.223 -21.604 1.00 60.69 106 PRO A CA 1
ATOM 797 C C . PRO A 1 106 ? 5.478 6.567 -20.499 1.00 60.69 106 PRO A C 1
ATOM 799 O O . PRO A 1 106 ? 5.448 5.997 -19.411 1.00 60.69 106 PRO A O 1
ATOM 802 N N . PHE A 1 107 ? 6.281 7.608 -20.729 1.00 55.84 107 PHE A N 1
ATOM 803 C CA . PHE A 1 107 ? 7.181 8.199 -19.735 1.00 55.84 107 PHE A CA 1
ATOM 804 C C . PHE A 1 107 ? 6.388 9.028 -18.698 1.00 55.84 107 PHE A C 1
ATOM 806 O O . PHE A 1 107 ? 6.380 10.264 -18.697 1.00 55.84 107 PHE A O 1
ATOM 813 N N . ARG A 1 108 ? 5.638 8.350 -17.812 1.00 49.00 108 ARG A N 1
ATOM 814 C CA . ARG A 1 108 ? 4.753 8.987 -16.806 1.00 49.00 108 ARG A CA 1
ATOM 815 C C . ARG A 1 108 ? 5.494 9.946 -15.860 1.00 49.00 108 ARG A C 1
ATOM 817 O O . ARG A 1 108 ? 4.884 10.833 -15.259 1.00 49.00 108 ARG A O 1
ATOM 824 N N . THR A 1 109 ? 6.804 9.786 -15.696 1.00 48.44 109 THR A N 1
ATOM 825 C CA . THR A 1 109 ? 7.606 10.547 -14.732 1.00 48.44 109 THR A CA 1
ATOM 826 C C . THR A 1 109 ? 7.938 11.967 -15.190 1.00 48.44 109 THR A C 1
ATOM 828 O O . THR A 1 109 ? 8.106 12.826 -14.325 1.00 48.44 109 THR A O 1
ATOM 831 N N . ARG A 1 110 ? 7.950 12.272 -16.498 1.00 49.69 110 ARG A N 1
ATOM 832 C CA . ARG A 1 110 ? 8.357 13.604 -17.000 1.00 49.69 110 ARG A CA 1
ATOM 833 C C . ARG A 1 110 ? 7.349 14.328 -17.893 1.00 49.69 110 ARG A C 1
ATOM 835 O O . ARG A 1 110 ? 7.498 15.524 -18.091 1.00 49.69 110 ARG A O 1
ATOM 842 N N . GLY A 1 111 ? 6.303 13.661 -18.392 1.00 49.16 111 GLY A N 1
ATOM 843 C CA . GLY A 1 111 ? 5.312 14.317 -19.263 1.00 49.16 111 GLY A CA 1
ATOM 844 C C . GLY A 1 111 ? 5.875 14.785 -20.614 1.00 49.16 111 GLY A C 1
ATOM 845 O O . GLY A 1 111 ? 5.195 15.504 -21.342 1.00 49.16 111 GLY A O 1
ATOM 846 N N . HIS A 1 112 ? 7.095 14.369 -20.951 1.00 47.53 112 HIS A N 1
ATOM 847 C CA . HIS A 1 112 ? 7.722 14.586 -22.248 1.00 47.53 112 HIS A CA 1
ATOM 848 C C . HIS A 1 112 ? 7.496 13.352 -23.132 1.00 47.53 112 HIS A C 1
ATOM 850 O O . HIS A 1 112 ? 7.283 12.245 -22.632 1.00 47.53 112 HIS A O 1
ATOM 856 N N . GLY A 1 113 ? 7.463 13.554 -24.454 1.00 52.84 113 GLY A N 1
ATOM 857 C CA . GLY A 1 113 ? 7.375 12.463 -25.430 1.00 52.84 113 GLY A CA 1
ATOM 858 C C . GLY A 1 113 ? 8.646 11.604 -25.443 1.00 52.84 113 GLY A C 1
ATOM 859 O O . GLY A 1 113 ? 9.440 11.660 -24.516 1.00 52.84 113 GLY A O 1
ATOM 860 N N . TYR A 1 114 ? 8.888 10.855 -26.523 1.00 54.75 114 TYR A N 1
ATOM 861 C CA . TYR A 1 114 ? 10.098 10.034 -26.749 1.00 54.75 114 TYR A CA 1
ATOM 862 C C . TYR A 1 114 ? 11.443 10.807 -26.768 1.00 54.75 114 TYR A C 1
ATOM 864 O O . TYR A 1 114 ? 12.438 10.279 -27.244 1.00 54.75 114 TYR A O 1
ATOM 872 N N . GLN A 1 115 ? 11.458 12.049 -26.289 1.00 62.44 115 GLN A N 1
ATOM 873 C CA . GLN A 1 115 ? 12.565 13.002 -26.347 1.00 62.44 115 GLN A CA 1
ATOM 874 C C . GLN A 1 115 ? 13.687 12.702 -25.344 1.00 62.44 115 GLN A C 1
ATOM 876 O O . GLN A 1 115 ? 14.790 13.204 -25.504 1.00 62.44 115 GLN A O 1
ATOM 881 N N . ASP A 1 116 ? 13.412 11.900 -24.313 1.00 72.50 116 ASP A N 1
ATOM 882 C CA . ASP A 1 116 ? 14.423 11.467 -23.350 1.00 72.50 116 ASP A CA 1
ATOM 883 C C . ASP A 1 116 ? 14.568 9.943 -23.454 1.00 72.50 116 ASP A C 1
ATOM 885 O O . ASP A 1 116 ? 13.599 9.201 -23.259 1.00 72.50 116 ASP A O 1
ATOM 889 N N . ALA A 1 117 ? 15.774 9.465 -23.764 1.00 81.69 117 ALA A N 1
ATOM 890 C CA . ALA A 1 117 ? 16.104 8.050 -23.638 1.00 81.69 117 ALA A CA 1
ATOM 891 C C . ALA A 1 117 ? 16.168 7.655 -22.150 1.00 81.69 117 ALA A C 1
ATOM 893 O O . ALA A 1 117 ? 16.691 8.404 -21.324 1.00 81.69 117 ALA A O 1
ATOM 894 N N . ALA A 1 118 ? 15.655 6.472 -21.805 1.00 85.00 118 ALA A N 1
ATOM 895 C CA . ALA A 1 118 ? 15.755 5.917 -20.452 1.00 85.00 118 ALA A CA 1
ATOM 896 C C . ALA A 1 118 ? 17.169 5.392 -20.142 1.00 85.00 118 ALA A C 1
ATOM 898 O O . ALA A 1 118 ? 17.535 5.230 -18.978 1.00 85.00 118 ALA A O 1
ATOM 899 N N . ASP A 1 119 ? 17.937 5.085 -21.188 1.00 90.19 119 ASP A N 1
ATOM 900 C CA . ASP A 1 119 ? 19.332 4.660 -21.122 1.00 90.19 119 ASP A CA 1
ATOM 901 C C . ASP A 1 119 ? 20.031 4.999 -22.441 1.00 90.19 119 ASP A C 1
ATOM 903 O O . ASP A 1 119 ? 19.399 5.014 -23.502 1.00 90.19 119 ASP A O 1
ATOM 907 N N . GLU A 1 120 ? 21.334 5.243 -22.384 1.00 92.12 120 GLU A N 1
ATOM 908 C CA . GLU A 1 120 ? 22.150 5.554 -23.554 1.00 92.12 120 GLU A CA 1
ATOM 909 C C . GLU A 1 120 ? 23.524 4.899 -23.429 1.00 92.12 120 GLU A C 1
ATOM 911 O O . GLU A 1 120 ? 24.177 4.959 -22.387 1.00 92.12 120 GLU A O 1
ATOM 916 N N . ARG A 1 121 ? 23.990 4.309 -24.532 1.00 94.62 121 ARG A N 1
ATOM 917 C CA . ARG A 1 121 ? 25.369 3.850 -24.697 1.00 94.62 121 ARG A CA 1
ATOM 918 C C . ARG A 1 121 ? 25.912 4.324 -26.035 1.00 94.62 121 ARG A C 1
ATOM 920 O O . ARG A 1 121 ? 25.191 4.327 -27.031 1.00 94.62 121 ARG A O 1
ATOM 927 N N . CYS A 1 122 ? 27.189 4.682 -26.079 1.00 94.25 122 CYS A N 1
ATOM 928 C CA . CYS A 1 122 ? 27.883 4.970 -27.330 1.00 94.25 122 CYS A CA 1
ATOM 929 C C . CYS A 1 122 ? 28.972 3.896 -27.549 1.00 94.25 122 CYS A C 1
ATOM 931 O O . CYS A 1 122 ? 29.509 3.348 -26.586 1.00 94.25 122 CYS A O 1
ATOM 933 N N . SER A 1 123 ? 29.274 3.560 -28.803 1.00 93.62 123 SER A N 1
ATOM 934 C CA . SER A 1 123 ? 30.294 2.573 -29.191 1.00 93.62 123 SER A CA 1
ATOM 935 C C . SER A 1 123 ? 30.788 2.833 -30.617 1.00 93.62 123 SER A C 1
ATOM 937 O O . SER A 1 123 ? 30.117 3.516 -31.380 1.00 93.62 123 SER A O 1
ATOM 939 N N . VAL A 1 124 ? 31.925 2.269 -31.020 1.00 93.69 124 VAL A N 1
ATOM 940 C CA . VAL A 1 124 ? 32.363 2.216 -32.431 1.00 93.69 124 VAL A CA 1
ATOM 941 C C . VAL A 1 124 ? 32.265 0.809 -33.035 1.00 93.69 124 VAL A C 1
ATOM 943 O O . VAL A 1 124 ? 32.557 0.624 -34.214 1.00 93.69 124 VAL A O 1
ATOM 946 N N . PHE A 1 125 ? 31.822 -0.184 -32.259 1.00 93.69 125 PHE A N 1
ATOM 947 C CA . PHE A 1 125 ? 31.805 -1.593 -32.650 1.00 93.69 125 PHE A CA 1
ATOM 948 C C . PHE A 1 125 ? 30.372 -2.111 -32.793 1.00 93.69 125 PHE A C 1
ATOM 950 O O . PHE A 1 125 ? 29.539 -1.943 -31.903 1.00 93.69 125 PHE A O 1
ATOM 957 N N . THR A 1 126 ? 30.073 -2.796 -33.899 1.00 94.88 126 THR A N 1
ATOM 958 C CA . THR A 1 126 ? 28.750 -3.408 -34.118 1.00 94.88 126 THR A CA 1
ATOM 959 C C . THR A 1 126 ? 28.452 -4.536 -33.135 1.00 94.88 126 THR A C 1
ATOM 961 O O . THR A 1 126 ? 27.293 -4.738 -32.781 1.00 94.88 126 THR A O 1
ATOM 964 N N . ASP A 1 127 ? 29.475 -5.240 -32.648 1.00 94.94 127 ASP A N 1
ATOM 965 C CA . ASP A 1 127 ? 29.293 -6.317 -31.670 1.00 94.94 127 ASP A CA 1
ATOM 966 C C . ASP A 1 127 ? 28.799 -5.768 -30.326 1.00 94.94 127 ASP A C 1
ATOM 968 O O . ASP A 1 127 ? 27.928 -6.365 -29.697 1.00 94.94 127 ASP A O 1
ATOM 972 N N . GLU A 1 128 ? 29.266 -4.582 -29.923 1.00 95.06 128 GLU A N 1
ATOM 973 C CA . GLU A 1 128 ? 28.769 -3.884 -28.731 1.00 95.06 128 GLU A CA 1
ATOM 974 C C . GLU A 1 128 ? 27.348 -3.332 -28.931 1.00 95.06 128 GLU A C 1
ATOM 976 O O . GLU A 1 128 ? 26.557 -3.331 -27.983 1.00 95.06 128 GLU A O 1
ATOM 981 N N . VAL A 1 129 ? 26.986 -2.922 -30.157 1.00 95.81 129 VAL A N 1
ATOM 982 C CA . VAL A 1 129 ? 25.594 -2.583 -30.514 1.00 95.81 129 VAL A CA 1
ATOM 983 C C . VAL A 1 129 ? 24.692 -3.795 -30.298 1.00 95.81 129 VAL A C 1
ATOM 985 O O . VAL A 1 129 ? 23.710 -3.708 -29.562 1.00 95.81 129 VAL A O 1
ATOM 988 N N . VAL A 1 130 ? 25.043 -4.939 -30.891 1.00 97.62 130 VAL A N 1
ATOM 989 C CA . VAL A 1 130 ? 24.276 -6.184 -30.757 1.00 97.62 130 VAL A CA 1
ATOM 990 C C . VAL A 1 130 ? 24.214 -6.639 -29.299 1.00 97.62 130 VAL A C 1
ATOM 992 O O . VAL A 1 130 ? 23.141 -7.018 -28.831 1.00 97.62 130 VAL A O 1
ATOM 995 N N . ALA A 1 131 ? 25.328 -6.580 -28.564 1.00 96.75 131 ALA A N 1
ATOM 996 C CA . ALA A 1 131 ? 25.376 -6.949 -27.152 1.00 96.75 131 ALA A CA 1
ATOM 997 C C . ALA A 1 131 ? 24.462 -6.060 -26.296 1.00 96.75 131 ALA A C 1
ATOM 999 O O . ALA A 1 131 ? 23.705 -6.580 -25.478 1.00 96.75 131 ALA A O 1
ATOM 1000 N N . THR A 1 132 ? 24.470 -4.745 -26.532 1.00 96.31 132 THR A N 1
ATOM 1001 C CA . THR A 1 132 ? 23.603 -3.792 -25.824 1.00 96.31 132 THR A CA 1
ATOM 1002 C C . THR A 1 132 ? 22.128 -4.045 -26.130 1.00 96.31 132 THR A C 1
ATOM 1004 O O . THR A 1 132 ? 21.323 -4.156 -25.207 1.00 96.31 132 THR A O 1
ATOM 1007 N N . VAL A 1 133 ? 21.758 -4.211 -27.407 1.00 96.75 133 VAL A N 1
ATOM 1008 C CA . VAL A 1 133 ? 20.369 -4.533 -27.784 1.00 96.75 133 VAL A CA 1
ATOM 1009 C C . VAL A 1 133 ? 19.938 -5.879 -27.202 1.00 96.75 133 VAL A C 1
ATOM 1011 O O . VAL A 1 133 ? 18.802 -6.012 -26.759 1.00 96.75 133 VAL A O 1
ATOM 1014 N N . ARG A 1 134 ? 20.834 -6.869 -27.133 1.00 96.75 134 ARG A N 1
ATOM 1015 C CA . ARG A 1 134 ? 20.545 -8.168 -26.516 1.00 96.75 134 ARG A CA 1
ATOM 1016 C C . ARG A 1 134 ? 20.325 -8.062 -25.013 1.00 96.75 134 ARG A C 1
ATOM 1018 O O . ARG A 1 134 ? 19.338 -8.607 -24.524 1.00 96.75 134 ARG A O 1
ATOM 1025 N N . GLU A 1 135 ? 21.190 -7.350 -24.298 1.00 94.94 135 GLU A N 1
ATOM 1026 C CA . GLU A 1 135 ? 21.003 -7.063 -22.873 1.00 94.94 135 GLU A CA 1
ATOM 1027 C C . GLU A 1 135 ? 19.630 -6.429 -22.644 1.00 94.94 135 GLU A C 1
ATOM 1029 O O . GLU A 1 135 ? 18.814 -6.960 -21.886 1.00 94.94 135 GLU A O 1
ATOM 1034 N N . TRP A 1 136 ? 19.330 -5.361 -23.384 1.00 95.56 136 TRP A N 1
ATOM 1035 C CA . TRP A 1 136 ? 18.045 -4.691 -23.289 1.00 95.56 136 TRP A CA 1
ATOM 1036 C C . TRP A 1 136 ? 16.885 -5.559 -23.742 1.00 95.56 136 TRP A C 1
ATOM 1038 O O . TRP A 1 136 ? 15.842 -5.471 -23.132 1.00 95.56 136 TRP A O 1
ATOM 1048 N N . SER A 1 137 ? 17.023 -6.469 -24.701 1.00 94.88 137 SER A N 1
ATOM 1049 C CA . SER A 1 137 ? 15.936 -7.392 -25.062 1.00 94.88 137 SER A CA 1
ATOM 1050 C C . SER A 1 137 ? 15.559 -8.359 -23.932 1.00 94.88 137 SER A C 1
ATOM 1052 O O . SER A 1 137 ? 14.461 -8.899 -23.926 1.00 94.88 137 SER A O 1
ATOM 1054 N N . SER A 1 138 ? 16.440 -8.553 -22.947 1.00 93.19 138 SER A N 1
ATOM 1055 C CA . SER A 1 138 ? 16.213 -9.424 -21.786 1.00 93.19 138 SER A CA 1
ATOM 1056 C C . SER A 1 138 ? 15.845 -8.667 -20.505 1.00 93.19 138 SER A C 1
ATOM 1058 O O . SER A 1 138 ? 15.764 -9.270 -19.431 1.00 93.19 138 SER A O 1
ATOM 1060 N N . TRP A 1 139 ? 15.648 -7.347 -20.587 1.00 92.56 139 TRP A N 1
ATOM 1061 C CA . TRP A 1 139 ? 15.567 -6.492 -19.405 1.00 92.56 139 TRP A CA 1
ATOM 1062 C C . TRP A 1 139 ? 14.391 -6.844 -18.484 1.00 92.56 139 TRP A C 1
ATOM 1064 O O . TRP A 1 139 ? 14.592 -6.974 -17.279 1.00 92.56 139 TRP A O 1
ATOM 1074 N N . GLU A 1 140 ? 13.182 -7.057 -19.019 1.00 92.44 140 GLU A N 1
ATOM 1075 C CA . GLU A 1 140 ? 12.016 -7.395 -18.192 1.00 92.44 140 GLU A CA 1
ATOM 1076 C C . GLU A 1 140 ? 12.246 -8.692 -17.422 1.00 92.44 140 GLU A C 1
ATOM 1078 O O . GLU A 1 140 ? 11.989 -8.739 -16.225 1.00 92.44 140 GLU A O 1
ATOM 1083 N N . ALA A 1 141 ? 12.776 -9.720 -18.091 1.00 93.25 141 ALA A N 1
ATOM 1084 C CA . ALA A 1 141 ? 13.060 -11.007 -17.469 1.00 93.25 141 ALA A CA 1
ATOM 1085 C C . ALA A 1 141 ? 14.136 -10.873 -16.382 1.00 93.25 141 ALA A C 1
ATOM 1087 O O . ALA A 1 141 ? 13.949 -11.370 -15.274 1.00 93.25 141 ALA A O 1
ATOM 1088 N N . THR A 1 142 ? 15.213 -10.136 -16.672 1.00 94.19 142 THR A N 1
ATOM 1089 C CA . THR A 1 142 ? 16.325 -9.877 -15.740 1.00 94.19 142 THR A CA 1
ATOM 1090 C C . THR A 1 142 ? 15.861 -9.221 -14.438 1.00 94.19 142 THR A C 1
ATOM 1092 O O . THR A 1 142 ? 16.388 -9.533 -13.374 1.00 94.19 142 THR A O 1
ATOM 1095 N N . TRP A 1 143 ? 14.883 -8.315 -14.514 1.00 94.19 143 TRP A N 1
ATOM 1096 C CA . TRP A 1 143 ? 14.389 -7.552 -13.361 1.00 94.19 143 TRP A CA 1
ATOM 1097 C C . TRP A 1 143 ? 13.038 -8.038 -12.830 1.00 94.19 143 TRP A C 1
ATOM 1099 O O . TRP A 1 143 ? 12.499 -7.442 -11.895 1.00 94.19 143 TRP A O 1
ATOM 1109 N N . SER A 1 144 ? 12.487 -9.099 -13.418 1.00 95.25 144 SER A N 1
ATOM 1110 C CA . SER A 1 144 ? 11.260 -9.719 -12.939 1.00 95.25 144 SER A CA 1
ATOM 1111 C C . SER A 1 144 ? 11.498 -10.445 -11.619 1.00 95.25 144 SER A C 1
ATOM 1113 O O . SER A 1 144 ? 12.557 -11.023 -11.376 1.00 95.25 144 SER A O 1
ATOM 1115 N N . VAL A 1 145 ? 10.494 -10.419 -10.752 1.00 95.69 145 VAL A N 1
ATOM 1116 C CA . VAL A 1 145 ? 10.532 -11.054 -9.436 1.00 95.69 145 VAL A CA 1
ATOM 1117 C C . VAL A 1 145 ? 9.308 -11.925 -9.298 1.00 95.69 145 VAL A C 1
ATOM 1119 O O . VAL A 1 145 ? 8.201 -11.456 -9.507 1.00 95.69 145 VAL A O 1
ATOM 1122 N N . THR A 1 146 ? 9.471 -13.188 -8.915 1.00 94.81 146 THR A N 1
ATOM 1123 C CA . THR A 1 146 ? 8.304 -14.032 -8.634 1.00 94.81 146 THR A CA 1
ATOM 1124 C C . THR A 1 146 ? 7.607 -13.508 -7.376 1.00 94.81 146 THR A C 1
ATOM 1126 O O . THR A 1 146 ? 8.227 -13.516 -6.311 1.00 94.81 146 THR A O 1
ATOM 1129 N N . PRO A 1 147 ? 6.345 -13.048 -7.451 1.00 90.94 147 PRO A N 1
ATOM 1130 C CA . PRO A 1 147 ? 5.631 -12.577 -6.274 1.00 90.94 147 PRO A CA 1
ATOM 1131 C C . PRO A 1 147 ? 5.433 -13.741 -5.302 1.00 90.94 147 PRO A C 1
ATOM 1133 O O . PRO A 1 147 ? 4.721 -14.696 -5.601 1.00 90.94 147 PRO A O 1
ATOM 1136 N N . THR A 1 148 ? 6.068 -13.681 -4.134 1.00 89.44 148 THR A N 1
ATOM 1137 C CA . THR A 1 148 ? 5.913 -14.709 -3.099 1.00 89.44 148 THR A CA 1
ATOM 1138 C C . THR A 1 148 ? 5.082 -14.181 -1.943 1.00 89.44 148 THR A C 1
ATOM 1140 O O . THR A 1 148 ? 5.401 -13.136 -1.368 1.00 89.44 148 THR A O 1
ATOM 1143 N N . GLY A 1 149 ? 4.045 -14.930 -1.565 1.00 85.69 149 GLY A N 1
ATOM 1144 C CA . GLY A 1 149 ? 3.315 -14.700 -0.324 1.00 85.69 149 GLY A CA 1
ATOM 1145 C C . GLY A 1 149 ? 4.206 -14.841 0.916 1.00 85.69 149 GLY A C 1
ATOM 1146 O O . GLY A 1 149 ? 5.344 -15.319 0.866 1.00 85.69 149 GLY A O 1
ATOM 1147 N N . GLN A 1 150 ? 3.686 -14.430 2.073 1.00 83.38 150 GLN A N 1
ATOM 1148 C CA . GLN A 1 150 ? 4.399 -14.623 3.333 1.00 83.38 150 GLN A CA 1
ATOM 1149 C C . GLN A 1 150 ? 4.522 -16.129 3.638 1.00 83.38 150 GLN A C 1
ATOM 1151 O O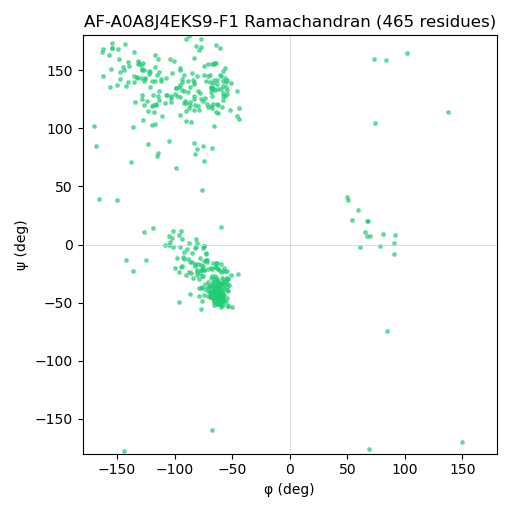 . GLN A 1 150 ? 3.509 -16.830 3.607 1.00 83.38 150 GLN A O 1
ATOM 1156 N N . PRO A 1 151 ? 5.709 -16.641 4.025 1.00 89.06 151 PRO A N 1
ATOM 1157 C CA . PRO A 1 151 ? 5.853 -18.043 4.398 1.00 89.06 151 PRO A CA 1
ATOM 1158 C C . PRO A 1 151 ? 4.861 -18.439 5.497 1.00 89.06 151 PRO A C 1
ATOM 1160 O O . PRO A 1 151 ? 4.792 -17.778 6.542 1.00 89.06 151 PRO A O 1
ATOM 1163 N N . ALA A 1 152 ? 4.133 -19.540 5.289 1.00 89.81 152 ALA A N 1
ATOM 1164 C CA . ALA A 1 152 ? 3.071 -19.987 6.192 1.00 89.81 152 ALA A CA 1
ATOM 1165 C C . ALA A 1 152 ? 3.554 -20.136 7.646 1.00 89.81 152 ALA A C 1
ATOM 1167 O O . ALA A 1 152 ? 2.867 -19.711 8.571 1.00 89.81 152 ALA A O 1
ATOM 1168 N N . SER A 1 153 ? 4.773 -20.645 7.857 1.00 92.69 153 SER A N 1
ATOM 1169 C CA . SER A 1 153 ? 5.383 -20.786 9.188 1.00 92.69 153 SER A CA 1
ATOM 1170 C C . SER A 1 153 ? 5.568 -19.443 9.904 1.00 92.69 153 SER A C 1
ATOM 1172 O O . SER A 1 153 ? 5.230 -19.308 11.083 1.00 92.69 153 SER A O 1
ATOM 1174 N N . ARG A 1 154 ? 6.054 -18.421 9.189 1.00 91.62 154 ARG A N 1
ATOM 1175 C CA . ARG A 1 154 ? 6.244 -17.066 9.722 1.00 91.62 154 ARG A CA 1
ATOM 1176 C C . ARG A 1 154 ? 4.906 -16.422 10.072 1.00 91.62 154 ARG A C 1
ATOM 1178 O O . ARG A 1 154 ? 4.809 -15.789 11.126 1.00 91.62 154 ARG A O 1
ATOM 1185 N N . ARG A 1 155 ? 3.894 -16.613 9.222 1.00 91.69 155 ARG A N 1
ATOM 1186 C CA . ARG A 1 155 ? 2.527 -16.130 9.447 1.00 91.69 155 ARG A CA 1
ATOM 1187 C C . ARG A 1 155 ? 1.900 -16.784 10.674 1.00 91.69 155 ARG A C 1
ATOM 1189 O O . ARG A 1 155 ? 1.482 -16.079 11.584 1.00 91.69 155 ARG A O 1
ATOM 1196 N N . THR A 1 156 ? 1.935 -18.112 10.772 1.00 93.75 156 THR A N 1
ATOM 1197 C CA . THR A 1 156 ? 1.416 -18.849 11.936 1.00 93.75 156 THR A CA 1
ATOM 1198 C C . THR A 1 156 ? 2.105 -18.416 13.229 1.00 93.75 156 THR A C 1
ATOM 1200 O O . THR A 1 156 ? 1.443 -18.182 14.239 1.00 93.75 156 THR A O 1
ATOM 1203 N N . ALA A 1 157 ? 3.430 -18.240 13.212 1.00 94.81 157 ALA A N 1
ATOM 1204 C CA . ALA A 1 157 ? 4.162 -17.740 14.372 1.00 94.81 157 ALA A CA 1
ATOM 1205 C C . ALA A 1 157 ? 3.750 -16.305 14.755 1.00 94.81 157 ALA A C 1
ATOM 1207 O O . ALA A 1 157 ? 3.670 -15.985 15.940 1.00 94.81 157 ALA A O 1
ATOM 1208 N N . TYR A 1 158 ? 3.489 -15.439 13.771 1.00 94.88 158 TYR A N 1
ATOM 1209 C CA . TYR A 1 158 ? 2.958 -14.095 14.005 1.00 94.88 158 TYR A CA 1
ATOM 1210 C C . TYR A 1 158 ? 1.541 -14.138 14.594 1.00 94.88 158 TYR A C 1
ATOM 1212 O O . TYR A 1 158 ? 1.315 -13.525 15.635 1.00 94.88 158 TYR A O 1
ATOM 1220 N N . HIS A 1 159 ? 0.631 -14.923 14.013 1.00 95.88 159 HIS A N 1
ATOM 1221 C CA . HIS A 1 159 ? -0.743 -15.068 14.498 1.00 95.88 159 HIS A CA 1
ATOM 1222 C C . HIS A 1 159 ? -0.805 -15.617 15.925 1.00 95.88 159 HIS A C 1
ATOM 1224 O O . HIS A 1 159 ? -1.552 -15.090 16.742 1.00 95.88 159 HIS A O 1
ATOM 1230 N N . ARG A 1 160 ? 0.031 -16.602 16.278 1.00 97.12 160 ARG A N 1
ATOM 1231 C CA . ARG A 1 160 ? 0.113 -17.117 17.659 1.00 97.12 160 ARG A CA 1
ATOM 1232 C C . ARG A 1 160 ? 0.502 -16.028 18.658 1.00 97.12 160 ARG A C 1
ATOM 1234 O O . ARG A 1 160 ? -0.143 -15.885 19.691 1.00 97.12 160 ARG A O 1
ATOM 1241 N N . ARG A 1 161 ? 1.528 -15.229 18.338 1.00 97.19 161 ARG A N 1
ATOM 1242 C CA . ARG A 1 161 ? 1.943 -14.099 19.188 1.00 97.19 161 ARG A CA 1
ATOM 1243 C C . ARG A 1 161 ? 0.850 -13.043 19.302 1.00 97.19 161 ARG A C 1
ATOM 1245 O O . ARG A 1 161 ? 0.649 -12.502 20.383 1.00 97.19 161 ARG A O 1
ATOM 1252 N N . LEU A 1 162 ? 0.166 -12.753 18.197 1.00 96.94 162 LEU A N 1
ATOM 1253 C CA . LEU A 1 162 ? -0.916 -11.778 18.165 1.00 96.94 162 LEU A CA 1
ATOM 1254 C C . LEU A 1 162 ? -2.123 -12.236 18.995 1.00 96.94 162 LEU A C 1
ATOM 1256 O O . LEU A 1 162 ? -2.642 -11.442 19.774 1.00 96.94 162 LEU A O 1
ATOM 1260 N N . ALA A 1 163 ? -2.536 -13.500 18.871 1.00 97.31 163 ALA A N 1
ATOM 1261 C CA . ALA A 1 163 ? -3.621 -14.083 19.658 1.00 97.31 163 ALA A CA 1
ATOM 1262 C C . ALA A 1 163 ? -3.312 -14.034 21.159 1.00 97.31 163 ALA A C 1
ATOM 1264 O O . ALA A 1 163 ? -4.115 -13.512 21.929 1.00 97.31 163 ALA A O 1
ATOM 1265 N N . ALA A 1 164 ? -2.114 -14.471 21.565 1.00 96.88 164 ALA A N 1
ATOM 1266 C CA . ALA A 1 164 ? -1.676 -14.392 22.959 1.00 96.88 164 ALA A CA 1
ATOM 1267 C C . ALA A 1 164 ? -1.694 -12.944 23.487 1.00 96.88 164 ALA A C 1
ATOM 1269 O O . ALA A 1 164 ? -2.217 -12.678 24.567 1.00 96.88 164 ALA A O 1
ATOM 1270 N N . ALA A 1 165 ? -1.191 -11.986 22.701 1.00 96.19 165 ALA A N 1
ATOM 1271 C CA . ALA A 1 165 ? -1.200 -10.575 23.081 1.00 96.19 165 ALA A CA 1
ATOM 1272 C C . ALA A 1 165 ? -2.619 -9.992 23.187 1.00 96.19 165 ALA A C 1
ATOM 1274 O O . ALA A 1 165 ? -2.878 -9.172 24.068 1.00 96.19 165 ALA A O 1
ATOM 1275 N N . LYS A 1 166 ? -3.545 -10.399 22.309 1.00 95.88 166 LYS A N 1
ATOM 1276 C CA . LYS A 1 166 ? -4.958 -9.995 22.368 1.00 95.88 166 LYS A CA 1
ATOM 1277 C C . LYS A 1 166 ? -5.645 -10.535 23.619 1.00 95.88 166 LYS A C 1
ATOM 1279 O O . LYS A 1 166 ? -6.257 -9.751 24.337 1.00 95.88 166 LYS A O 1
ATOM 1284 N N . LEU A 1 167 ? -5.458 -11.813 23.945 1.00 95.81 167 LEU A N 1
ATOM 1285 C CA . LEU A 1 167 ? -6.007 -12.414 25.167 1.00 95.81 167 LEU A CA 1
ATOM 1286 C C . LEU A 1 167 ? -5.483 -11.726 26.439 1.00 95.81 167 LEU A C 1
ATOM 1288 O O . LEU A 1 167 ? -6.258 -11.460 27.351 1.00 95.81 167 LEU A O 1
ATOM 1292 N N . ALA A 1 168 ? -4.209 -11.326 26.459 1.00 94.81 168 ALA A N 1
ATOM 1293 C CA . ALA A 1 168 ? -3.622 -10.555 27.559 1.00 94.81 168 ALA A CA 1
ATOM 1294 C C . ALA A 1 168 ? -4.034 -9.064 27.582 1.00 94.81 168 ALA A C 1
ATOM 1296 O O . ALA A 1 168 ? -3.634 -8.313 28.467 1.00 94.81 168 ALA A O 1
ATOM 1297 N N . SER A 1 169 ? -4.814 -8.580 26.606 1.00 92.94 169 SER A N 1
ATOM 1298 C CA . SER A 1 169 ? -5.100 -7.142 26.474 1.00 92.94 169 SER A CA 1
ATOM 1299 C C . SER A 1 169 ? -6.085 -6.596 27.498 1.00 92.94 169 SER A C 1
ATOM 1301 O O . SER A 1 169 ? -6.180 -5.377 27.628 1.00 92.94 169 SER A O 1
ATOM 1303 N N . ALA A 1 170 ? -6.809 -7.459 28.215 1.00 90.31 170 ALA A N 1
ATOM 1304 C CA . ALA A 1 170 ? -7.738 -7.041 29.264 1.00 90.31 170 ALA A CA 1
ATOM 1305 C C . ALA A 1 170 ? -7.048 -6.208 30.360 1.00 90.31 170 ALA A C 1
ATOM 1307 O O . ALA A 1 170 ? -7.668 -5.307 30.920 1.00 90.31 170 ALA A O 1
ATOM 1308 N N . GLU A 1 171 ? -5.758 -6.461 30.596 1.00 91.75 171 GLU A N 1
ATOM 1309 C CA . GLU A 1 171 ? -4.951 -5.825 31.641 1.00 91.75 171 GLU A CA 1
ATOM 1310 C C . GLU A 1 171 ? -4.345 -4.475 31.223 1.00 91.75 171 GLU A C 1
ATOM 1312 O O . GLU A 1 171 ? -3.775 -3.777 32.053 1.00 91.75 171 GLU A O 1
ATOM 1317 N N . ILE A 1 172 ? -4.459 -4.078 29.949 1.00 96.25 172 ILE A N 1
ATOM 1318 C CA . ILE A 1 172 ? -3.852 -2.839 29.440 1.00 96.25 172 ILE A CA 1
ATOM 1319 C C . ILE A 1 172 ? -4.603 -1.619 30.003 1.00 96.25 172 ILE A C 1
ATOM 1321 O O . ILE A 1 172 ? -5.785 -1.434 29.677 1.00 96.25 172 ILE A O 1
ATOM 1325 N N . PRO A 1 173 ? -3.948 -0.731 30.775 1.00 97.31 173 PRO A N 1
ATOM 1326 C CA . PRO A 1 173 ? -4.576 0.492 31.257 1.00 97.31 173 PRO A CA 1
ATOM 1327 C C . PRO A 1 173 ? -4.971 1.413 30.098 1.00 97.31 173 PRO A C 1
ATOM 1329 O O . PRO A 1 173 ? -4.248 1.536 29.102 1.00 97.31 173 PRO A O 1
ATOM 1332 N N . VAL A 1 174 ? -6.134 2.051 30.236 1.00 97.69 174 VAL A N 1
ATOM 1333 C CA . VAL A 1 174 ? -6.618 3.078 29.308 1.00 97.69 174 VAL A CA 1
ATOM 1334 C C . VAL A 1 174 ? -6.979 4.299 30.133 1.00 97.69 174 VAL A C 1
ATOM 1336 O O . VAL A 1 174 ? -7.979 4.284 30.847 1.00 97.69 174 VAL A O 1
ATOM 1339 N N . ASP A 1 175 ? -6.158 5.332 30.035 1.00 97.69 175 ASP A N 1
ATOM 1340 C CA . ASP A 1 175 ? -6.346 6.579 30.768 1.00 97.69 175 ASP A CA 1
ATOM 1341 C C . ASP A 1 175 ? -7.115 7.573 29.906 1.00 97.69 175 ASP A C 1
ATOM 1343 O O . ASP A 1 175 ? -6.901 7.634 28.695 1.00 97.69 175 ASP A O 1
ATOM 1347 N N . VAL A 1 176 ? -8.002 8.363 30.507 1.00 97.19 176 VAL A N 1
ATOM 1348 C CA . VAL A 1 176 ? -8.728 9.429 29.808 1.00 97.19 176 VAL A CA 1
ATOM 1349 C C . VAL A 1 176 ? -8.230 10.777 30.319 1.00 97.19 176 VAL A C 1
ATOM 1351 O O . VAL A 1 176 ? -8.489 11.156 31.456 1.00 97.19 176 VAL A O 1
ATOM 1354 N N . GLU A 1 177 ? -7.515 11.504 29.465 1.00 96.25 177 GLU A N 1
ATOM 1355 C CA . GLU A 1 177 ? -6.849 12.769 29.775 1.00 96.25 177 GLU A CA 1
ATOM 1356 C C . GLU A 1 177 ? -7.350 13.863 28.817 1.00 96.25 177 GLU A C 1
ATOM 1358 O O . GLU A 1 177 ? -6.788 14.112 27.747 1.00 96.25 177 GLU A O 1
ATOM 1363 N N . LEU A 1 178 ? -8.458 14.517 29.174 1.00 96.06 178 LEU A N 1
ATOM 1364 C CA . LEU A 1 178 ? -8.992 15.638 28.398 1.00 96.06 178 LEU A CA 1
ATOM 1365 C C . LEU A 1 178 ? -8.310 16.941 28.833 1.00 96.06 178 LEU A C 1
ATOM 1367 O O . LEU A 1 178 ? -8.597 17.468 29.904 1.00 96.06 178 LEU A O 1
ATOM 1371 N N . ASP A 1 179 ? -7.407 17.457 27.998 1.00 93.62 179 ASP A N 1
ATOM 1372 C CA . ASP A 1 179 ? -6.698 18.716 28.251 1.00 93.62 179 ASP A CA 1
ATOM 1373 C C . ASP A 1 179 ? -7.687 19.903 28.332 1.00 93.62 179 ASP A C 1
ATOM 1375 O O . ASP A 1 179 ? -8.370 20.194 27.337 1.00 93.62 179 ASP A O 1
ATOM 1379 N N . PRO A 1 180 ? -7.747 20.625 29.470 1.00 94.50 180 PRO A N 1
ATOM 1380 C CA . PRO A 1 180 ? -8.615 21.787 29.639 1.00 94.50 180 PRO A CA 1
ATOM 1381 C C . PRO A 1 180 ? -8.424 22.862 28.565 1.00 94.50 180 PRO A C 1
ATOM 1383 O O . PRO A 1 180 ? -9.396 23.493 28.157 1.00 94.50 180 PRO A O 1
ATOM 1386 N N . LEU A 1 181 ? -7.203 23.054 28.052 1.00 94.69 181 LEU A N 1
ATOM 1387 C CA . LEU A 1 181 ? -6.941 24.045 27.006 1.00 94.69 181 LEU A CA 1
ATOM 1388 C C . LEU A 1 181 ? -7.619 23.679 25.685 1.00 94.69 181 LEU A C 1
ATOM 1390 O O . LEU A 1 181 ? -8.067 24.567 24.965 1.00 94.69 181 LEU A O 1
ATOM 1394 N N . PHE A 1 182 ? -7.727 22.388 25.368 1.00 94.62 182 PHE A N 1
ATOM 1395 C CA . PHE A 1 182 ? -8.485 21.941 24.201 1.00 94.62 182 PHE A CA 1
ATOM 1396 C C . PHE A 1 182 ? -9.993 22.042 24.424 1.00 94.62 182 PHE A C 1
ATOM 1398 O O . PHE A 1 182 ? -10.706 22.355 23.474 1.00 94.62 182 PHE A O 1
ATOM 1405 N N . LEU A 1 183 ? -10.477 21.824 25.651 1.00 95.44 183 LEU A N 1
ATOM 1406 C CA . LEU A 1 183 ? -11.893 22.005 25.986 1.00 95.44 183 LEU A CA 1
ATOM 1407 C C . LEU A 1 183 ? -12.339 23.464 25.818 1.00 95.44 183 LEU A C 1
ATOM 1409 O O . LEU A 1 183 ? -13.435 23.700 25.326 1.00 95.44 183 LEU A O 1
ATOM 1413 N N . LEU A 1 184 ? -11.472 24.436 26.124 1.00 95.88 184 LEU A N 1
ATOM 1414 C CA . LEU A 1 184 ? -11.740 25.864 25.889 1.00 95.88 184 LEU A CA 1
ATOM 1415 C C . LEU A 1 184 ? -11.892 26.235 24.402 1.00 95.88 184 LEU A C 1
ATOM 1417 O O . LEU A 1 184 ? -12.379 27.319 24.091 1.00 95.88 184 LEU A O 1
ATOM 1421 N N . LEU A 1 185 ? -11.461 25.366 23.480 1.00 95.44 185 LEU A N 1
ATOM 1422 C CA . LEU A 1 185 ? -11.628 25.555 22.034 1.00 95.44 185 LEU A CA 1
ATOM 1423 C C . LEU A 1 185 ? -12.950 24.978 21.505 1.00 95.44 185 LEU A C 1
ATOM 1425 O O . LEU A 1 185 ? -13.213 25.091 20.307 1.00 95.44 185 LEU A O 1
ATOM 1429 N N . LEU A 1 186 ? -13.734 24.324 22.364 1.00 96.56 186 LEU A N 1
ATOM 1430 C CA . LEU A 1 186 ? -15.026 23.734 22.038 1.00 96.56 186 LEU A CA 1
ATOM 1431 C C . LEU A 1 186 ? -16.154 24.630 22.556 1.00 96.56 186 LEU A C 1
ATOM 1433 O O . LEU A 1 186 ? -16.027 25.268 23.600 1.00 96.56 186 LEU A O 1
ATOM 1437 N N . ASP A 1 187 ? -17.281 24.648 21.850 1.00 96.75 187 ASP A N 1
ATOM 1438 C CA . ASP A 1 187 ? -18.510 25.232 22.393 1.00 96.75 187 ASP A CA 1
ATOM 1439 C C . ASP A 1 187 ? -19.189 24.287 23.410 1.00 96.75 187 ASP A C 1
ATOM 1441 O O . ASP A 1 187 ? -18.818 23.120 23.569 1.00 96.75 187 ASP A O 1
ATOM 1445 N N . ALA A 1 188 ? -20.197 24.786 24.132 1.00 96.31 188 ALA A N 1
ATOM 1446 C CA . ALA A 1 188 ? -20.869 24.024 25.188 1.00 96.31 188 ALA A CA 1
ATOM 1447 C C . ALA A 1 188 ? -21.568 22.746 24.673 1.00 96.31 188 ALA A C 1
ATOM 1449 O O . ALA A 1 188 ? -21.613 21.732 25.380 1.00 96.31 188 ALA A O 1
ATOM 1450 N N . GLU A 1 189 ? -22.088 22.767 23.443 1.00 96.88 189 GLU A N 1
ATOM 1451 C CA . GLU A 1 189 ? -22.735 21.608 22.822 1.00 96.88 189 GLU A CA 1
ATOM 1452 C C . GLU A 1 189 ? -21.692 20.541 22.466 1.00 96.88 189 GLU A C 1
ATOM 1454 O O . GLU A 1 189 ? -21.863 19.360 22.779 1.00 96.88 189 GLU A O 1
ATOM 1459 N N . GLN A 1 190 ? -20.563 20.957 21.892 1.00 96.44 190 GLN A N 1
ATOM 1460 C CA . GLN A 1 190 ? -19.425 20.100 21.572 1.00 96.44 190 GLN A CA 1
ATOM 1461 C C . GLN A 1 190 ? -18.821 19.461 22.824 1.00 96.44 190 GLN A C 1
ATOM 1463 O O . GLN A 1 190 ? -18.522 18.265 22.796 1.00 96.44 190 GLN A O 1
ATOM 1468 N N . VAL A 1 191 ? -18.675 20.211 23.923 1.00 97.19 191 VAL A N 1
ATOM 1469 C CA . VAL A 1 191 ? -18.211 19.679 25.218 1.00 97.19 191 VAL A CA 1
ATOM 1470 C C . VAL A 1 191 ? -19.185 18.630 25.751 1.00 97.19 191 VAL A C 1
ATOM 1472 O O . VAL A 1 191 ? -18.767 17.524 26.094 1.00 97.19 191 VAL A O 1
ATOM 1475 N N . THR A 1 192 ? -20.487 18.924 25.753 1.00 97.00 192 THR A N 1
ATOM 1476 C CA . THR A 1 192 ? -21.522 17.973 26.196 1.00 97.00 192 THR A CA 1
ATOM 1477 C C . THR A 1 192 ? -21.486 16.691 25.362 1.00 97.00 192 THR A C 1
ATOM 1479 O O . THR A 1 192 ? -21.459 15.581 25.895 1.00 97.00 192 THR A O 1
ATOM 1482 N N . ALA A 1 193 ? -21.414 16.829 24.037 1.00 96.19 193 ALA A N 1
ATOM 1483 C CA . ALA A 1 193 ? -21.354 15.692 23.131 1.00 96.19 193 ALA A CA 1
ATOM 1484 C C . ALA A 1 193 ? -20.047 14.894 23.272 1.00 96.19 193 ALA A C 1
ATOM 1486 O O . ALA A 1 193 ? -20.053 13.680 23.049 1.00 96.19 193 ALA A O 1
ATOM 1487 N N . LEU A 1 194 ? -18.931 15.554 23.600 1.00 96.75 194 LEU A N 1
ATOM 1488 C CA . LEU A 1 194 ? -17.652 14.910 23.886 1.00 96.75 194 LEU A CA 1
ATOM 1489 C C . LEU A 1 194 ? -17.738 14.073 25.163 1.00 96.75 194 LEU A C 1
ATOM 1491 O O . LEU A 1 194 ? -17.375 12.902 25.110 1.00 96.75 194 LEU A O 1
ATOM 1495 N N . HIS A 1 195 ? -18.259 14.626 26.260 1.00 96.62 195 HIS A N 1
ATOM 1496 C CA . HIS A 1 195 ? -18.443 13.878 27.508 1.00 96.62 195 HIS A CA 1
ATOM 1497 C C . HIS A 1 195 ? -19.321 12.644 27.297 1.00 96.62 195 HIS A C 1
ATOM 1499 O O . HIS A 1 195 ? -18.877 11.538 27.582 1.00 96.62 195 HIS A O 1
ATOM 1505 N N . ALA A 1 196 ? -20.465 12.792 26.622 1.00 96.06 196 ALA A N 1
ATOM 1506 C CA . ALA A 1 196 ? -21.317 11.653 26.274 1.00 96.06 196 ALA A CA 1
ATOM 1507 C C . ALA A 1 196 ? -20.603 10.591 25.409 1.00 96.06 196 ALA A C 1
ATOM 1509 O O . ALA A 1 196 ? -20.948 9.416 25.444 1.00 96.06 196 ALA A O 1
ATOM 1510 N N . THR A 1 197 ? -19.611 10.988 24.605 1.00 96.50 197 THR A N 1
ATOM 1511 C CA . THR A 1 197 ? -18.797 10.043 23.818 1.00 96.50 197 THR A CA 1
ATOM 1512 C C . THR A 1 197 ? -17.760 9.330 24.672 1.00 96.50 197 THR A C 1
ATOM 1514 O O . THR A 1 197 ? -17.483 8.161 24.428 1.00 96.50 197 THR A O 1
ATOM 1517 N N . VAL A 1 198 ? -17.175 10.038 25.639 1.00 96.94 198 VAL A N 1
ATOM 1518 C CA . VAL A 1 198 ? -16.216 9.483 26.598 1.00 96.94 198 VAL A CA 1
ATOM 1519 C C . VAL A 1 198 ? -16.900 8.476 27.524 1.00 96.94 198 VAL A C 1
ATOM 1521 O O . VAL A 1 198 ? -16.340 7.414 27.783 1.00 96.94 198 VAL A O 1
ATOM 1524 N N . ASP A 1 199 ? -18.133 8.759 27.936 1.00 95.88 199 ASP A N 1
ATOM 1525 C CA . ASP A 1 199 ? -18.937 7.851 28.759 1.00 95.88 199 ASP A CA 1
ATOM 1526 C C . ASP A 1 199 ? -19.346 6.573 27.997 1.00 95.88 199 ASP A C 1
ATOM 1528 O O . ASP A 1 199 ? -19.527 5.517 28.596 1.00 95.88 199 ASP A O 1
ATOM 1532 N N . ASP A 1 200 ? -19.446 6.643 26.664 1.00 95.38 200 ASP A N 1
ATOM 1533 C CA . ASP A 1 200 ? -19.834 5.534 25.772 1.00 95.38 200 ASP A CA 1
ATOM 1534 C C . ASP A 1 200 ? -18.622 4.767 25.191 1.00 95.38 200 ASP A C 1
ATOM 1536 O O . ASP A 1 200 ? -18.751 3.975 24.246 1.00 95.38 200 ASP A O 1
ATOM 1540 N N . LEU A 1 201 ? -17.412 5.001 25.722 1.00 96.56 201 LEU A N 1
ATOM 1541 C CA . LEU A 1 201 ? -16.209 4.300 25.272 1.00 96.56 201 LEU A CA 1
ATOM 1542 C C . LEU A 1 201 ? -16.275 2.809 25.614 1.00 96.56 201 LEU A C 1
ATOM 1544 O O . LEU A 1 201 ? -16.265 2.386 26.769 1.00 96.56 201 LEU A O 1
ATOM 1548 N N . PHE A 1 202 ? -16.199 1.980 24.581 1.00 96.25 202 PHE A N 1
ATOM 1549 C CA . PHE A 1 202 ? -16.024 0.543 24.694 1.00 96.25 202 PHE A CA 1
ATOM 1550 C C . PHE A 1 202 ? -14.542 0.198 24.906 1.00 96.25 202 PHE A C 1
ATOM 1552 O O . PHE A 1 202 ? -13.833 -0.228 23.989 1.00 96.25 202 PHE A O 1
ATOM 1559 N N . LEU A 1 203 ? -14.064 0.382 26.143 1.00 96.00 203 LEU A N 1
ATOM 1560 C CA . LEU A 1 203 ? -12.667 0.133 26.529 1.00 96.00 203 LEU A CA 1
ATOM 1561 C C . LEU A 1 203 ? -12.150 -1.275 26.168 1.00 96.00 203 LEU A C 1
ATOM 1563 O O . LEU A 1 203 ? -11.010 -1.362 25.699 1.00 96.00 203 LEU A O 1
ATOM 1567 N N . PRO A 1 204 ? -12.931 -2.372 26.310 1.00 95.75 204 PRO A N 1
ATOM 1568 C CA . PRO A 1 204 ? -12.491 -3.692 25.858 1.00 95.75 204 PRO A CA 1
ATOM 1569 C C . PRO A 1 204 ? -12.138 -3.713 24.368 1.00 95.75 204 PRO A C 1
ATOM 1571 O O . PRO A 1 204 ? -11.090 -4.236 23.991 1.00 95.75 204 PRO A O 1
ATOM 1574 N N . GLY A 1 205 ? -12.961 -3.084 23.523 1.00 95.12 205 GLY A N 1
ATOM 1575 C CA . GLY A 1 205 ? -12.704 -2.979 22.089 1.00 95.12 205 GLY A CA 1
ATOM 1576 C C . GLY A 1 205 ? -11.472 -2.140 21.769 1.00 95.12 205 GLY A C 1
ATOM 1577 O O . GLY A 1 205 ? -10.652 -2.565 20.952 1.00 95.12 205 GLY A O 1
ATOM 1578 N N . ILE A 1 206 ? -11.284 -1.016 22.471 1.00 97.12 206 ILE A N 1
ATOM 1579 C CA . ILE A 1 206 ? -10.100 -0.162 22.313 1.00 97.12 206 ILE A CA 1
ATOM 1580 C C . ILE A 1 206 ? -8.822 -0.955 22.600 1.00 97.12 206 ILE A C 1
ATOM 1582 O O . ILE A 1 206 ? -7.937 -1.005 21.748 1.00 97.12 206 ILE A O 1
ATOM 1586 N N . ARG A 1 207 ? -8.737 -1.634 23.751 1.00 96.75 207 ARG A N 1
ATOM 1587 C CA . ARG A 1 207 ? -7.573 -2.460 24.126 1.00 96.75 207 ARG A CA 1
ATOM 1588 C C . ARG A 1 207 ? -7.321 -3.569 23.108 1.00 96.75 207 ARG A C 1
ATOM 1590 O O . ARG A 1 207 ? -6.189 -3.790 22.674 1.00 96.75 207 ARG A O 1
ATOM 1597 N N . TRP A 1 208 ? -8.387 -4.255 22.711 1.00 96.44 208 TRP A N 1
ATOM 1598 C CA . TRP A 1 208 ? -8.324 -5.423 21.842 1.00 96.44 208 TRP A CA 1
ATOM 1599 C C . TRP A 1 208 ? -7.876 -5.103 20.413 1.00 96.44 208 TRP A C 1
ATOM 1601 O O . TRP A 1 208 ? -7.102 -5.857 19.813 1.00 96.44 208 TRP A O 1
ATOM 1611 N N . ARG A 1 209 ? -8.360 -3.988 19.854 1.00 95.88 209 ARG A N 1
ATOM 1612 C CA . ARG A 1 209 ? -8.165 -3.628 18.441 1.00 95.88 209 ARG A CA 1
ATOM 1613 C C . ARG A 1 209 ? -7.030 -2.643 18.219 1.00 95.88 209 ARG A C 1
ATOM 1615 O O . ARG A 1 209 ? -6.626 -2.457 17.071 1.00 95.88 209 ARG A O 1
ATOM 1622 N N . PHE A 1 210 ? -6.487 -2.033 19.279 1.00 97.56 210 PHE A N 1
ATOM 1623 C CA . PHE A 1 210 ? -5.407 -1.065 19.123 1.00 97.56 210 PHE A CA 1
ATOM 1624 C C . PHE A 1 210 ? -4.238 -1.683 18.333 1.00 97.56 210 PHE A C 1
ATOM 1626 O O . PHE A 1 210 ? -3.831 -2.815 18.637 1.00 97.56 210 PHE A O 1
ATOM 1633 N N . PRO A 1 211 ? -3.688 -0.971 17.326 1.00 96.75 211 PRO A N 1
ATOM 1634 C CA . PRO A 1 211 ? -2.645 -1.507 16.463 1.00 96.75 211 PRO A CA 1
ATOM 1635 C C . PRO A 1 211 ? -1.474 -2.105 17.243 1.00 96.75 211 PRO A C 1
ATOM 1637 O O . PRO A 1 211 ? -0.999 -1.535 18.227 1.00 96.75 211 PRO A O 1
ATOM 1640 N N . ARG A 1 212 ? -0.971 -3.248 16.775 1.00 95.81 212 ARG A N 1
ATOM 1641 C CA . ARG A 1 212 ? 0.207 -3.917 17.341 1.00 95.81 212 ARG A CA 1
ATOM 1642 C C . ARG A 1 212 ? 1.444 -3.638 16.501 1.00 95.81 212 ARG A C 1
ATOM 1644 O O . ARG A 1 212 ? 1.365 -3.275 15.328 1.00 95.81 212 ARG A O 1
ATOM 1651 N N . ASN A 1 213 ? 2.613 -3.778 17.116 1.00 94.50 213 ASN A N 1
ATOM 1652 C CA . ASN A 1 213 ? 3.877 -3.677 16.400 1.00 94.50 213 ASN A CA 1
ATOM 1653 C C . ASN A 1 213 ? 4.014 -4.805 15.353 1.00 94.50 213 ASN A C 1
ATOM 1655 O O . ASN A 1 213 ? 3.246 -5.766 15.330 1.00 94.50 213 ASN A O 1
ATOM 1659 N N . ARG A 1 214 ? 5.052 -4.733 14.512 1.00 90.81 214 ARG A N 1
ATOM 1660 C CA . ARG A 1 214 ? 5.309 -5.736 13.457 1.00 90.81 214 ARG A CA 1
ATOM 1661 C C . ARG A 1 214 ? 5.520 -7.170 13.973 1.00 90.81 214 ARG A C 1
ATOM 1663 O O . ARG A 1 214 ? 5.463 -8.104 13.186 1.00 90.81 214 ARG A O 1
ATOM 1670 N N . ILE A 1 215 ? 5.797 -7.354 15.267 1.00 92.06 215 ILE A N 1
ATOM 1671 C CA . ILE A 1 215 ? 5.997 -8.674 15.890 1.00 92.06 215 ILE A CA 1
ATOM 1672 C C . ILE A 1 215 ? 4.659 -9.268 16.366 1.00 92.06 215 ILE A C 1
ATOM 1674 O O . ILE A 1 215 ? 4.546 -10.492 16.470 1.00 92.06 215 ILE A O 1
ATOM 1678 N N . GLY A 1 216 ? 3.662 -8.412 16.619 1.00 91.12 216 GLY A N 1
ATOM 1679 C CA . GLY A 1 216 ? 2.319 -8.764 17.084 1.00 91.12 216 GLY A CA 1
ATOM 1680 C C . GLY A 1 216 ? 2.170 -8.784 18.607 1.00 91.12 216 GLY A C 1
ATOM 1681 O O . GLY A 1 216 ? 1.054 -8.881 19.098 1.00 91.12 216 GLY A O 1
ATOM 1682 N N . SER A 1 217 ? 3.265 -8.657 19.364 1.00 92.88 217 SER A N 1
ATOM 1683 C CA . SER A 1 217 ? 3.270 -8.886 20.818 1.00 92.88 217 SER A CA 1
ATOM 1684 C C . SER A 1 217 ? 2.984 -7.653 21.675 1.00 92.88 217 SER A C 1
ATOM 1686 O O . SER A 1 217 ? 2.527 -7.785 22.803 1.00 92.88 217 SER A O 1
ATOM 1688 N N . LYS A 1 218 ? 3.269 -6.448 21.173 1.00 95.69 218 LYS A N 1
ATOM 1689 C CA . LYS A 1 218 ? 3.117 -5.186 21.919 1.00 95.69 218 LYS A CA 1
ATOM 1690 C C . LYS A 1 218 ? 2.283 -4.189 21.127 1.00 95.69 218 LYS A C 1
ATOM 1692 O O . LYS A 1 218 ? 2.240 -4.263 19.897 1.00 95.69 218 LYS A O 1
ATOM 1697 N N . LEU A 1 219 ? 1.661 -3.243 21.825 1.00 96.88 219 LEU A N 1
ATOM 1698 C CA . LEU A 1 219 ? 1.014 -2.074 21.231 1.00 96.88 219 LEU A CA 1
ATOM 1699 C C . LEU A 1 219 ? 2.004 -1.320 20.335 1.00 96.88 219 LEU A C 1
ATOM 1701 O O . LEU A 1 219 ? 3.198 -1.207 20.635 1.00 96.88 219 LEU A O 1
ATOM 1705 N N . ALA A 1 220 ? 1.512 -0.820 19.207 1.00 96.50 220 ALA A N 1
ATOM 1706 C CA . ALA A 1 220 ? 2.301 -0.031 18.282 1.00 96.50 220 ALA A CA 1
ATOM 1707 C C . ALA A 1 220 ? 2.649 1.319 18.923 1.00 96.50 220 ALA A C 1
ATOM 1709 O O . ALA A 1 220 ? 1.782 2.119 19.274 1.00 96.50 220 ALA A O 1
ATOM 1710 N N . THR A 1 221 ? 3.945 1.581 19.074 1.00 96.31 221 THR A N 1
ATOM 1711 C CA . THR A 1 221 ? 4.432 2.805 19.717 1.00 96.31 221 THR A CA 1
ATOM 1712 C C . THR A 1 221 ? 4.161 4.029 18.854 1.00 96.31 221 THR A C 1
ATOM 1714 O O . THR A 1 221 ? 4.286 3.935 17.630 1.00 96.31 221 THR A O 1
ATOM 1717 N N . ARG A 1 222 ? 3.876 5.185 19.469 1.00 94.00 222 ARG A N 1
ATOM 1718 C CA . ARG A 1 222 ? 3.609 6.465 18.767 1.00 94.00 222 ARG A CA 1
ATOM 1719 C C . ARG A 1 222 ? 2.505 6.379 17.703 1.00 94.00 222 ARG A C 1
ATOM 1721 O O . ARG A 1 222 ? 2.468 7.185 16.776 1.00 94.00 222 ARG A O 1
ATOM 1728 N N . THR A 1 223 ? 1.644 5.372 17.800 1.00 96.75 223 THR A N 1
ATOM 1729 C CA . THR A 1 223 ? 0.489 5.246 16.918 1.00 96.75 223 THR A CA 1
ATOM 1730 C C . THR A 1 223 ? -0.647 6.046 17.519 1.00 96.75 223 THR A C 1
ATOM 1732 O O . THR A 1 223 ? -0.876 5.972 18.719 1.00 96.75 223 THR A O 1
ATOM 1735 N N . GLN A 1 224 ? -1.335 6.811 16.685 1.00 97.12 224 GLN A N 1
ATOM 1736 C CA . GLN A 1 224 ? -2.498 7.584 17.083 1.00 97.12 224 GLN A CA 1
ATOM 1737 C C . GLN A 1 224 ? -3.699 7.098 16.282 1.00 97.12 224 GLN A C 1
ATOM 1739 O O . GLN A 1 224 ? -3.633 6.999 15.053 1.00 97.12 224 GLN A O 1
ATOM 1744 N N . VAL A 1 225 ? -4.778 6.789 16.990 1.00 98.31 225 VAL A N 1
ATOM 1745 C CA . VAL A 1 225 ? -6.033 6.287 16.437 1.00 98.31 225 VAL A CA 1
ATOM 1746 C C . VAL A 1 225 ? -7.110 7.341 16.647 1.00 98.31 225 VAL A C 1
ATOM 1748 O O . VAL A 1 225 ? -7.330 7.790 17.766 1.00 98.31 225 VAL A O 1
ATOM 1751 N N . LEU A 1 226 ? -7.766 7.768 15.572 1.00 98.38 226 LEU A N 1
ATOM 1752 C CA . LEU A 1 226 ? -8.764 8.836 15.604 1.00 98.38 226 LEU A CA 1
ATOM 1753 C C . LEU A 1 226 ? -10.145 8.237 15.863 1.00 98.38 226 LEU A C 1
ATOM 1755 O O . LEU A 1 226 ? -10.592 7.403 15.079 1.00 98.38 226 LEU A O 1
ATOM 1759 N N . LEU A 1 227 ? -10.805 8.676 16.935 1.00 98.06 227 LEU A N 1
ATOM 1760 C CA . LEU A 1 227 ? -12.127 8.188 17.337 1.00 98.06 227 LEU A CA 1
ATOM 1761 C C . LEU A 1 227 ? -13.249 9.095 16.831 1.00 98.06 227 LEU A C 1
ATOM 1763 O O . LEU A 1 227 ? -14.211 8.622 16.238 1.00 98.06 227 LEU A O 1
ATOM 1767 N N . ARG A 1 228 ? -13.131 10.411 17.044 1.00 97.38 228 ARG A N 1
ATOM 1768 C CA . ARG A 1 228 ? -14.168 11.388 16.678 1.00 97.38 228 ARG A CA 1
ATOM 1769 C C . ARG A 1 228 ? -13.560 12.742 16.333 1.00 97.38 228 ARG A C 1
ATOM 1771 O O . ARG A 1 228 ? -12.689 13.226 17.051 1.00 97.38 228 ARG A O 1
ATOM 1778 N N . GLU A 1 229 ? -14.052 13.373 15.268 1.00 97.06 229 GLU A N 1
ATOM 1779 C CA . GLU A 1 229 ? -13.760 14.782 14.980 1.00 97.06 229 GLU A CA 1
ATOM 1780 C C . GLU A 1 229 ? -14.643 15.657 15.874 1.00 97.06 229 GLU A C 1
ATOM 1782 O O . GLU A 1 229 ? -15.869 15.604 15.780 1.00 97.06 229 GLU A O 1
ATOM 1787 N N . CYS A 1 230 ? -14.023 16.422 16.769 1.00 97.00 230 CYS A N 1
ATOM 1788 C CA . CYS A 1 230 ? -14.717 17.370 17.639 1.00 97.00 230 CYS A CA 1
ATOM 1789 C C . CYS A 1 230 ? -14.876 18.718 16.936 1.00 97.00 230 CYS A C 1
ATOM 1791 O O . CYS A 1 230 ? -15.948 19.308 16.977 1.00 97.00 230 CYS A O 1
ATOM 1793 N N . VAL A 1 231 ? -13.818 19.168 16.250 1.00 95.44 231 VAL A N 1
ATOM 1794 C CA . VAL A 1 231 ? -13.817 20.409 15.466 1.00 95.44 231 VAL A CA 1
ATOM 1795 C C . VAL A 1 231 ? -13.177 20.140 14.107 1.00 95.44 231 VAL A C 1
ATOM 1797 O O . VAL A 1 231 ? -12.013 19.718 14.067 1.00 95.44 231 VAL A O 1
ATOM 1800 N N . PRO A 1 232 ? -13.882 20.390 12.990 1.00 94.12 232 PRO A N 1
ATOM 1801 C CA . PRO A 1 232 ? -13.318 20.202 11.663 1.00 94.12 232 PRO A CA 1
ATOM 1802 C C . PRO A 1 232 ? -12.195 21.215 11.386 1.00 94.12 232 PRO A C 1
ATOM 1804 O O . PRO A 1 232 ? -12.161 22.305 11.961 1.00 94.12 232 PRO A O 1
ATOM 1807 N N . PRO A 1 233 ? -11.249 20.901 10.488 1.00 93.50 233 PRO A N 1
ATOM 1808 C CA . PRO A 1 233 ? -10.228 21.858 10.092 1.00 93.50 233 PRO A CA 1
ATOM 1809 C C . PRO A 1 233 ? -10.847 23.045 9.339 1.00 93.50 233 PRO A C 1
ATOM 1811 O O . PRO A 1 233 ? -11.691 22.859 8.466 1.00 93.50 233 PRO A O 1
ATOM 1814 N N . ALA A 1 234 ? -10.334 24.254 9.585 1.00 90.69 234 ALA A N 1
ATOM 1815 C CA . ALA A 1 234 ? -10.777 25.475 8.900 1.00 90.69 234 ALA A CA 1
ATOM 1816 C C . ALA A 1 234 ? -10.566 25.451 7.371 1.00 90.69 234 ALA A C 1
ATOM 1818 O O . ALA A 1 234 ? -11.224 26.176 6.633 1.00 90.69 234 ALA A O 1
ATOM 1819 N N . HIS A 1 235 ? -9.647 24.617 6.875 1.00 87.50 235 HIS A N 1
ATOM 1820 C CA . HIS A 1 235 ? -9.410 24.427 5.446 1.00 87.50 235 HIS A CA 1
ATOM 1821 C C . HIS A 1 235 ? -9.145 22.948 5.111 1.00 87.50 235 HIS A C 1
ATOM 1823 O O . HIS A 1 235 ? -8.670 22.196 5.966 1.00 87.50 235 HIS A O 1
ATOM 1829 N N . PRO A 1 236 ? -9.359 22.503 3.855 1.00 79.31 236 PRO A N 1
ATOM 1830 C CA . PRO A 1 236 ? -9.276 21.088 3.467 1.00 79.31 236 PRO A CA 1
ATOM 1831 C C . PRO A 1 236 ? -7.965 20.360 3.804 1.00 79.31 236 PRO A C 1
ATOM 1833 O O . PRO A 1 236 ? -7.986 19.148 4.001 1.00 79.31 236 PRO A O 1
ATOM 1836 N N . ALA A 1 237 ? -6.833 21.069 3.850 1.00 79.69 237 ALA A N 1
ATOM 1837 C CA . ALA A 1 237 ? -5.515 20.519 4.200 1.00 79.69 237 ALA A CA 1
ATOM 1838 C C . ALA A 1 237 ? -5.125 20.713 5.684 1.00 79.69 237 ALA A C 1
ATOM 1840 O O . ALA A 1 237 ? -3.974 20.503 6.056 1.00 79.69 237 ALA A O 1
ATOM 1841 N N . GLY A 1 238 ? -6.049 21.194 6.518 1.00 89.44 238 GLY A N 1
ATOM 1842 C CA . GLY A 1 238 ? -5.768 21.630 7.883 1.00 89.44 238 GLY A CA 1
ATOM 1843 C C . GLY A 1 238 ? -5.837 20.515 8.914 1.00 89.44 238 GLY A C 1
ATOM 1844 O O . GLY A 1 238 ? -6.149 19.362 8.612 1.00 89.44 238 GLY A O 1
ATOM 1845 N N . LYS A 1 239 ? -5.564 20.893 10.163 1.00 95.38 239 LYS A N 1
ATOM 1846 C CA . LYS A 1 239 ? -5.734 20.028 11.331 1.00 95.38 239 LYS A CA 1
ATOM 1847 C C . LYS A 1 239 ? -7.002 20.417 12.086 1.00 95.38 239 LYS A C 1
ATOM 1849 O O . LYS A 1 239 ? -7.146 21.594 12.420 1.00 95.38 239 LYS A O 1
ATOM 1854 N N . GLY A 1 240 ? -7.864 19.439 12.345 1.00 95.75 240 GLY A N 1
ATOM 1855 C CA . GLY A 1 240 ? -9.018 19.573 13.240 1.00 95.75 240 GLY A CA 1
ATOM 1856 C C . GLY A 1 240 ? -8.652 19.200 14.678 1.00 95.75 240 GLY A C 1
ATOM 1857 O O . GLY A 1 240 ? -7.523 18.761 14.926 1.00 95.75 240 GLY A O 1
ATOM 1858 N N . ILE A 1 241 ? -9.596 19.350 15.605 1.00 97.25 241 ILE A N 1
ATOM 1859 C CA . ILE A 1 241 ? -9.498 18.817 16.972 1.00 97.25 241 ILE A CA 1
ATOM 1860 C C . ILE A 1 241 ? -10.210 17.469 17.000 1.00 97.25 241 ILE A C 1
ATOM 1862 O O . ILE A 1 241 ? -11.361 17.358 16.579 1.00 97.25 241 ILE A O 1
ATOM 1866 N N . TRP A 1 242 ? -9.509 16.451 17.479 1.00 98.12 242 TRP A N 1
ATOM 1867 C CA . TRP A 1 242 ? -9.945 15.063 17.470 1.00 98.12 242 TRP A CA 1
ATOM 1868 C C . TRP A 1 242 ? -9.871 14.468 18.869 1.00 98.12 242 TRP A C 1
ATOM 1870 O O . TRP A 1 242 ? -8.884 14.689 19.569 1.00 98.12 242 TRP A O 1
ATOM 1880 N N . LEU A 1 243 ? -10.862 13.651 19.223 1.00 98.50 243 LEU A N 1
ATOM 1881 C CA . LEU A 1 243 ? -10.713 12.636 20.259 1.00 98.50 243 LEU A CA 1
ATOM 1882 C C . LEU A 1 243 ? -9.891 11.487 19.672 1.00 98.50 243 LEU A C 1
ATOM 1884 O O . LEU A 1 243 ? -10.249 10.926 18.629 1.00 98.50 243 LEU A O 1
ATOM 1888 N N . VAL A 1 244 ? -8.780 11.157 20.321 1.00 98.56 244 VAL A N 1
ATOM 1889 C CA . VAL A 1 244 ? -7.827 10.148 19.855 1.00 98.56 244 VAL A CA 1
ATOM 1890 C C . VAL A 1 244 ? -7.462 9.174 20.964 1.00 98.56 244 VAL A C 1
ATOM 1892 O O . VAL A 1 244 ? -7.546 9.521 22.138 1.00 98.56 244 VAL A O 1
ATOM 1895 N N . VAL A 1 245 ? -7.000 7.987 20.575 1.00 98.56 245 VAL A N 1
ATOM 1896 C CA . VAL A 1 245 ? -6.267 7.057 21.442 1.00 98.56 245 VAL A CA 1
ATOM 1897 C C . VAL A 1 245 ? -4.814 7.038 20.999 1.00 98.56 245 VAL A C 1
ATOM 1899 O O . VAL A 1 245 ? -4.514 6.706 19.848 1.00 98.56 245 VAL A O 1
ATOM 1902 N N . ASP A 1 246 ? -3.916 7.367 21.913 1.00 98.19 246 ASP A N 1
ATOM 1903 C CA . ASP A 1 246 ? -2.482 7.272 21.701 1.00 98.19 246 ASP A CA 1
ATOM 1904 C C . ASP A 1 246 ? -1.935 5.954 22.246 1.00 98.19 246 ASP A C 1
ATOM 1906 O O . ASP A 1 246 ? -2.268 5.510 23.345 1.00 98.19 246 ASP A O 1
ATOM 1910 N N . GLY A 1 247 ? -1.058 5.347 21.453 1.00 97.31 247 GLY A N 1
ATOM 1911 C CA . GLY A 1 247 ? -0.244 4.213 21.853 1.00 97.31 247 GLY A CA 1
ATOM 1912 C C . GLY A 1 247 ? 0.957 4.647 22.694 1.00 97.31 247 GLY A C 1
ATOM 1913 O O . GLY A 1 247 ? 1.332 5.824 22.702 1.00 97.31 247 GLY A O 1
ATOM 1914 N N . PRO A 1 248 ? 1.637 3.691 23.342 1.00 96.69 248 PRO A N 1
ATOM 1915 C CA . PRO A 1 248 ? 2.707 4.000 24.277 1.00 96.69 248 PRO A CA 1
ATOM 1916 C C . PRO A 1 248 ? 3.912 4.656 23.593 1.00 96.69 248 PRO A C 1
ATOM 1918 O O . PRO A 1 248 ? 4.198 4.455 22.402 1.00 96.69 248 PRO A O 1
ATOM 1921 N N . ALA A 1 249 ? 4.684 5.411 24.373 1.00 94.25 249 ALA A N 1
ATOM 1922 C CA . ALA A 1 249 ? 6.000 5.865 23.947 1.00 94.25 249 ALA A CA 1
ATOM 1923 C C . ALA A 1 249 ? 6.957 4.664 23.751 1.00 94.25 249 ALA A C 1
ATOM 1925 O O . ALA A 1 249 ? 6.767 3.597 24.345 1.00 94.25 249 ALA A O 1
ATOM 1926 N N . PRO A 1 250 ? 8.011 4.793 22.923 1.00 92.25 250 PRO A N 1
ATOM 1927 C CA . PRO A 1 250 ? 8.993 3.726 22.770 1.00 92.25 250 PRO A CA 1
ATOM 1928 C C . PRO A 1 250 ? 9.635 3.365 24.113 1.00 92.25 250 PRO A C 1
ATOM 1930 O O . PRO A 1 250 ? 10.125 4.248 24.808 1.00 92.25 250 PRO A O 1
ATOM 1933 N N . ARG A 1 251 ? 9.675 2.064 24.436 1.00 90.00 251 ARG A N 1
ATOM 1934 C CA . ARG A 1 251 ? 10.226 1.503 25.691 1.00 90.00 251 ARG A CA 1
ATOM 1935 C C . ARG A 1 251 ? 9.443 1.847 26.971 1.00 90.00 251 ARG A C 1
ATOM 1937 O O . ARG A 1 251 ? 9.911 1.492 28.045 1.00 90.00 251 ARG A O 1
ATOM 1944 N N . ALA A 1 252 ? 8.274 2.478 26.864 1.00 92.06 252 ALA A N 1
ATOM 1945 C CA . ALA A 1 252 ? 7.381 2.691 27.999 1.00 92.06 252 ALA A CA 1
ATOM 1946 C C . ALA A 1 252 ? 6.523 1.447 28.300 1.00 92.06 252 ALA A C 1
ATOM 1948 O O . ALA A 1 252 ? 6.474 0.486 27.519 1.00 92.06 252 ALA A O 1
ATOM 1949 N N . GLU A 1 253 ? 5.831 1.498 29.435 1.00 94.31 253 GLU A N 1
ATOM 1950 C CA . GLU A 1 253 ? 4.786 0.549 29.810 1.00 94.31 253 GLU A CA 1
ATOM 1951 C C . GLU A 1 253 ? 3.672 0.474 28.749 1.00 94.31 253 GLU A C 1
ATOM 1953 O O . GLU A 1 253 ? 3.427 1.424 27.999 1.00 94.31 253 GLU A O 1
ATOM 1958 N N . GLN A 1 254 ? 3.012 -0.683 28.646 1.00 95.94 254 GLN A N 1
ATOM 1959 C CA . GLN A 1 254 ? 1.895 -0.896 27.725 1.00 95.94 254 GLN A CA 1
ATOM 1960 C C . GLN A 1 254 ? 0.629 -0.219 28.259 1.00 95.94 254 GLN A C 1
ATOM 1962 O O . GLN A 1 254 ? -0.199 -0.866 28.887 1.00 95.94 254 GLN A O 1
ATOM 1967 N N . ARG A 1 255 ? 0.477 1.074 27.975 1.00 97.19 255 ARG A N 1
ATOM 1968 C CA . ARG A 1 255 ? -0.722 1.858 28.295 1.00 97.19 255 ARG A CA 1
ATOM 1969 C C . ARG A 1 255 ? -1.241 2.612 27.080 1.00 97.19 255 ARG A C 1
ATOM 1971 O O . ARG A 1 255 ? -0.476 2.911 26.157 1.00 97.19 255 ARG A O 1
ATOM 1978 N N . LEU A 1 256 ? -2.535 2.899 27.096 1.00 98.31 256 LEU A N 1
ATOM 1979 C CA . LEU A 1 256 ? -3.219 3.719 26.104 1.00 98.31 256 LEU A CA 1
ATOM 1980 C C . LEU A 1 256 ? -3.747 4.988 26.767 1.00 98.31 256 LEU A C 1
ATOM 1982 O O . LEU A 1 256 ? -4.200 4.945 27.906 1.00 98.31 256 LEU A O 1
ATOM 1986 N N . THR A 1 257 ? -3.743 6.095 26.031 1.00 98.31 257 THR A N 1
ATOM 1987 C CA . THR A 1 257 ? -4.270 7.370 26.534 1.00 98.31 257 THR A CA 1
ATOM 1988 C C . THR A 1 257 ? -5.296 7.923 25.559 1.00 98.31 257 THR A C 1
ATOM 1990 O O . THR A 1 257 ? -4.984 8.180 24.396 1.00 98.31 257 THR A O 1
ATOM 1993 N N . VAL A 1 258 ? -6.524 8.111 26.028 1.00 98.44 258 VAL A N 1
ATOM 1994 C CA . VAL A 1 258 ? -7.595 8.806 25.321 1.00 98.44 258 VAL A CA 1
ATOM 1995 C C . VAL A 1 258 ? -7.482 10.292 25.625 1.00 98.44 258 VAL A C 1
ATOM 1997 O O . VAL A 1 258 ? -7.525 10.686 26.785 1.00 98.44 258 VAL A O 1
ATOM 2000 N N . ARG A 1 259 ? -7.351 11.134 24.602 1.00 97.94 259 ARG A N 1
ATOM 2001 C CA . ARG A 1 259 ? -7.200 12.584 24.788 1.00 97.94 259 ARG A CA 1
ATOM 2002 C C . ARG A 1 259 ? -7.686 13.382 23.590 1.00 97.94 259 ARG A C 1
ATOM 2004 O O . ARG A 1 259 ? -7.966 12.827 22.528 1.00 97.94 259 ARG A O 1
ATOM 2011 N N . LEU A 1 260 ? -7.716 14.703 23.739 1.00 98.38 260 LEU A N 1
ATOM 2012 C CA . LEU A 1 260 ? -7.879 15.622 22.615 1.00 98.38 260 LEU A CA 1
ATOM 2013 C C . LEU A 1 260 ? -6.531 15.900 21.935 1.00 98.38 260 LEU A C 1
ATOM 2015 O O . LEU A 1 260 ? -5.483 16.008 22.578 1.00 98.38 260 LEU A O 1
ATOM 2019 N N . ALA A 1 261 ? -6.547 15.999 20.607 1.00 97.44 261 ALA A N 1
ATOM 2020 C CA . ALA A 1 261 ? -5.363 16.283 19.808 1.00 97.44 261 ALA A CA 1
ATOM 2021 C C . ALA A 1 261 ? -5.694 17.089 18.549 1.00 97.44 261 ALA A C 1
ATOM 2023 O O . ALA A 1 261 ? -6.734 16.899 17.918 1.00 97.44 261 ALA A O 1
ATOM 2024 N N . ARG A 1 262 ? -4.753 17.937 18.115 1.00 96.94 262 ARG A N 1
ATOM 2025 C CA . ARG A 1 262 ? -4.838 18.633 16.826 1.00 96.94 262 ARG A CA 1
ATOM 2026 C C . ARG A 1 262 ? -4.190 17.805 15.714 1.00 96.94 262 ARG A C 1
ATOM 2028 O O . ARG A 1 262 ? -2.962 17.739 15.626 1.00 96.94 262 ARG A O 1
ATOM 2035 N N . VAL A 1 263 ? -4.998 17.207 14.837 1.00 95.62 263 VAL A N 1
ATOM 2036 C CA . VAL A 1 263 ? -4.546 16.169 13.889 1.00 95.62 263 VAL A CA 1
ATOM 2037 C C . VAL A 1 263 ? -5.031 16.425 12.463 1.00 95.62 263 VAL A C 1
ATOM 2039 O O . VAL A 1 263 ? -6.141 16.903 12.231 1.00 95.62 263 VAL A O 1
ATOM 2042 N N . ALA A 1 264 ? -4.192 16.087 11.479 1.00 94.38 264 ALA A N 1
ATOM 2043 C CA . ALA A 1 264 ? -4.564 16.078 10.066 1.00 94.38 264 ALA A CA 1
ATOM 2044 C C . ALA A 1 264 ? -5.336 14.789 9.737 1.00 94.38 264 ALA A C 1
ATOM 2046 O O . ALA A 1 264 ? -4.769 13.812 9.244 1.00 94.38 264 ALA A O 1
ATOM 2047 N N . GLY A 1 265 ? -6.641 14.777 10.019 1.00 92.19 265 GLY A N 1
ATOM 2048 C CA . GLY A 1 265 ? -7.456 13.567 9.899 1.00 92.19 265 GLY A CA 1
ATOM 2049 C C . GLY A 1 265 ? -7.445 12.938 8.501 1.00 92.19 265 GLY A C 1
ATOM 2050 O O . GLY A 1 265 ? -7.498 11.718 8.382 1.00 92.19 265 GLY A O 1
ATOM 2051 N N . ARG A 1 266 ? -7.348 13.728 7.423 1.00 90.44 266 ARG A N 1
ATOM 2052 C CA . ARG A 1 266 ? -7.402 13.214 6.035 1.00 90.44 266 ARG A CA 1
ATOM 2053 C C . ARG A 1 266 ? -6.199 12.360 5.619 1.00 90.44 266 ARG A C 1
ATOM 2055 O O . ARG A 1 266 ? -6.303 11.621 4.645 1.00 90.44 266 ARG A O 1
ATOM 2062 N N . SER A 1 267 ? -5.078 12.484 6.325 1.00 91.06 267 SER A N 1
ATOM 2063 C CA . SER A 1 267 ? -3.860 11.698 6.093 1.00 91.06 267 SER A CA 1
ATOM 2064 C C . SER A 1 267 ? -3.643 10.606 7.144 1.00 91.06 267 SER A C 1
ATOM 2066 O O . SER A 1 267 ? -2.644 9.892 7.086 1.00 91.06 267 SER A O 1
ATOM 2068 N N . ALA A 1 268 ? -4.534 10.492 8.134 1.00 94.06 268 ALA A N 1
ATOM 2069 C CA . ALA A 1 268 ? -4.411 9.507 9.199 1.00 94.06 268 ALA A CA 1
ATOM 2070 C C . ALA A 1 268 ? -4.843 8.118 8.707 1.00 94.06 268 ALA A C 1
ATOM 2072 O O . ALA A 1 268 ? -5.917 7.959 8.132 1.00 94.06 268 ALA A O 1
ATOM 2073 N N . GLN A 1 269 ? -4.008 7.106 8.956 1.00 94.69 269 GLN A N 1
ATOM 2074 C CA . GLN A 1 269 ? -4.294 5.721 8.561 1.00 94.69 269 GLN A CA 1
ATOM 2075 C C . GLN A 1 269 ? -5.272 5.020 9.511 1.00 94.69 269 GLN A C 1
ATOM 2077 O O . GLN A 1 269 ? -6.009 4.140 9.078 1.00 94.69 269 GLN A O 1
ATOM 2082 N N . HIS A 1 270 ? -5.284 5.393 10.791 1.00 96.69 270 HIS A N 1
ATOM 2083 C CA . HIS A 1 270 ? -6.127 4.774 11.812 1.00 96.69 270 HIS A CA 1
ATOM 2084 C C . HIS A 1 270 ? -7.302 5.700 12.149 1.00 96.69 270 HIS A C 1
ATOM 2086 O O . HIS A 1 270 ? -7.187 6.565 13.015 1.00 96.69 270 HIS A O 1
ATOM 2092 N N . ARG A 1 271 ? -8.410 5.548 11.416 1.00 96.50 271 ARG A N 1
ATOM 2093 C CA . ARG A 1 271 ? -9.636 6.359 11.528 1.00 96.50 271 ARG A CA 1
ATOM 2094 C C . ARG A 1 271 ? -10.794 5.494 12.016 1.00 96.50 271 ARG A C 1
ATOM 2096 O O . ARG A 1 271 ? -11.615 5.042 11.229 1.00 96.50 271 ARG A O 1
ATOM 2103 N N . TRP A 1 272 ? -10.841 5.230 13.314 1.00 96.94 272 TRP A N 1
ATOM 2104 C CA . TRP A 1 272 ? -11.934 4.461 13.908 1.00 96.94 272 TRP A CA 1
ATOM 2105 C C . TRP A 1 272 ? -13.252 5.241 13.985 1.00 96.94 272 TRP A C 1
ATOM 2107 O O . TRP A 1 272 ? -14.292 4.640 14.222 1.00 96.94 272 TRP A O 1
ATOM 2117 N N . ASP A 1 273 ? -13.275 6.541 13.676 1.00 96.69 273 ASP A N 1
ATOM 2118 C CA . ASP A 1 273 ? -14.528 7.260 13.384 1.00 96.69 273 ASP A CA 1
ATOM 2119 C C . ASP A 1 273 ? -15.320 6.633 12.222 1.00 96.69 273 ASP A C 1
ATOM 2121 O O . ASP A 1 273 ? -16.520 6.867 12.103 1.00 96.69 273 ASP A O 1
ATOM 2125 N N . ARG A 1 274 ? -14.658 5.843 11.364 1.00 93.88 274 ARG A N 1
ATOM 2126 C CA . ARG A 1 274 ? -15.279 5.100 10.256 1.00 93.88 274 ARG A CA 1
ATOM 2127 C C . ARG A 1 274 ? -15.852 3.746 10.669 1.00 93.88 274 ARG A C 1
ATOM 2129 O O . ARG A 1 274 ? -16.639 3.192 9.915 1.00 93.88 274 ARG A O 1
ATOM 2136 N N . GLN A 1 275 ? -15.470 3.251 11.843 1.00 93.00 275 GLN A N 1
ATOM 2137 C CA . GLN A 1 275 ? -15.940 2.000 12.437 1.00 93.00 275 GLN A CA 1
ATOM 2138 C C . GLN A 1 275 ? -16.191 2.221 13.933 1.00 93.00 275 GLN A C 1
ATOM 2140 O O . GLN A 1 275 ? -15.396 1.790 14.779 1.00 93.00 275 GLN A O 1
ATOM 2145 N N . PRO A 1 276 ? -17.254 2.972 14.282 1.00 93.81 276 PRO A N 1
ATOM 2146 C CA . PRO A 1 276 ? -17.567 3.306 15.667 1.00 93.81 276 PRO A CA 1
ATOM 2147 C C . PRO A 1 276 ? -17.698 2.067 16.554 1.00 93.81 276 PRO A C 1
ATOM 2149 O O . PRO A 1 276 ? -17.293 2.112 17.707 1.00 93.81 276 PRO A O 1
ATOM 2152 N N . GLU A 1 277 ? -18.149 0.938 16.016 1.00 92.06 277 GLU A N 1
ATOM 2153 C CA . GLU A 1 277 ? -18.248 -0.342 16.715 1.00 92.06 277 GLU A CA 1
ATOM 2154 C C . GLU A 1 277 ? -16.933 -0.816 17.361 1.00 92.06 277 GLU A C 1
ATOM 2156 O O . GLU A 1 277 ? -16.970 -1.567 18.332 1.00 92.06 277 GLU A O 1
ATOM 2161 N N . TYR A 1 278 ? -15.762 -0.355 16.905 1.00 93.25 278 TYR A N 1
ATOM 2162 C CA . TYR A 1 278 ? -14.482 -0.727 17.522 1.00 93.25 278 TYR A CA 1
ATOM 2163 C C . TYR A 1 278 ? -14.299 -0.139 18.922 1.00 93.25 278 TYR A C 1
ATOM 2165 O O . TYR A 1 278 ? -13.584 -0.721 19.741 1.00 93.25 278 TYR A O 1
ATOM 2173 N N . TRP A 1 279 ? -14.909 1.015 19.188 1.00 95.50 279 TRP A N 1
ATOM 2174 C CA . TRP A 1 279 ? -14.570 1.848 20.341 1.00 95.50 279 TRP A CA 1
ATOM 2175 C C . TRP A 1 279 ? -15.763 2.520 21.011 1.00 95.50 279 TRP A C 1
ATOM 2177 O O . TRP A 1 279 ? -15.604 3.025 22.115 1.00 95.50 279 TRP A O 1
ATOM 2187 N N . ARG A 1 280 ? -16.937 2.532 20.383 1.00 94.19 280 ARG A N 1
ATOM 2188 C CA . ARG A 1 280 ? -18.158 3.162 20.876 1.00 94.19 280 ARG A CA 1
ATOM 2189 C C . ARG A 1 280 ? -19.266 2.129 20.957 1.00 94.19 280 ARG A C 1
ATOM 2191 O O . ARG A 1 280 ? -19.678 1.584 19.935 1.00 94.19 280 ARG A O 1
ATOM 2198 N N . GLY A 1 281 ? -19.723 1.833 22.168 1.00 86.44 281 GLY A N 1
ATOM 2199 C CA . GLY A 1 281 ? -20.814 0.891 22.409 1.00 86.44 281 GLY A CA 1
ATOM 2200 C C . GLY A 1 281 ? -20.596 -0.558 21.941 1.00 86.44 281 GLY A C 1
ATOM 2201 O O . GLY A 1 281 ? -21.492 -1.356 22.177 1.00 86.44 281 GLY A O 1
ATOM 2202 N N . GLY A 1 282 ? -19.467 -0.903 21.308 1.00 89.38 282 GLY A N 1
ATOM 2203 C CA . GLY A 1 282 ? -19.092 -2.248 20.856 1.00 89.38 282 GLY A CA 1
ATOM 2204 C C . GLY A 1 282 ? -19.863 -2.776 19.630 1.00 89.38 282 GLY A C 1
ATOM 2205 O O . GLY A 1 282 ? -20.959 -2.302 19.320 1.00 89.38 282 GLY A O 1
ATOM 2206 N N . PRO A 1 283 ? -19.317 -3.784 18.924 1.00 89.12 283 PRO A N 1
ATOM 2207 C CA . PRO A 1 283 ? -20.002 -4.435 17.810 1.00 89.12 283 PRO A CA 1
ATOM 2208 C C . PRO A 1 283 ? -21.113 -5.346 18.328 1.00 89.12 283 PRO A C 1
ATOM 2210 O O . PRO A 1 283 ? -20.960 -5.976 19.374 1.00 89.12 283 PRO A O 1
ATOM 2213 N N . ARG A 1 284 ? -22.216 -5.453 17.580 1.00 87.44 284 ARG A N 1
ATOM 2214 C CA . ARG A 1 284 ? -23.321 -6.362 17.940 1.00 87.44 284 ARG A CA 1
ATOM 2215 C C . ARG A 1 284 ? -23.080 -7.794 17.468 1.00 87.44 284 ARG A C 1
ATOM 2217 O O . ARG A 1 284 ? -23.578 -8.729 18.077 1.00 87.44 284 ARG A O 1
ATOM 2224 N N . ALA A 1 285 ? -22.327 -7.953 16.383 1.00 90.38 285 ALA A N 1
ATOM 2225 C CA . ALA A 1 285 ? -21.985 -9.239 15.791 1.00 90.38 285 ALA A CA 1
ATOM 2226 C C . ALA A 1 285 ? -20.600 -9.175 15.136 1.00 90.38 285 ALA A C 1
ATOM 2228 O O . ALA A 1 285 ? -20.106 -8.095 14.805 1.00 90.38 285 ALA A O 1
ATOM 2229 N N . LEU A 1 286 ? -19.979 -10.337 14.929 1.00 90.50 286 LEU A N 1
ATOM 2230 C CA . LEU A 1 286 ? -18.668 -10.426 14.280 1.00 90.50 286 LEU A CA 1
ATOM 2231 C C . LEU A 1 286 ? -18.729 -10.079 12.792 1.00 90.50 286 LEU A C 1
ATOM 2233 O O . LEU A 1 286 ? -17.827 -9.420 12.292 1.00 90.50 286 LEU A O 1
ATOM 2237 N N . ASP A 1 287 ? -19.816 -10.431 12.114 1.00 89.25 287 ASP A N 1
ATOM 2238 C CA . ASP A 1 287 ? -19.983 -10.171 10.680 1.00 89.25 287 ASP A CA 1
ATOM 2239 C C . ASP A 1 287 ? -20.014 -8.657 10.389 1.00 89.25 287 ASP A C 1
ATOM 2241 O O . ASP A 1 287 ? -19.532 -8.200 9.355 1.00 89.25 287 ASP A O 1
ATOM 2245 N N . GLN A 1 288 ? -20.471 -7.850 11.359 1.00 87.56 288 GLN A N 1
ATOM 2246 C CA . GLN A 1 288 ? -20.374 -6.389 11.305 1.00 87.56 288 GLN A CA 1
ATOM 2247 C C . GLN A 1 288 ? -18.913 -5.910 11.314 1.00 87.56 288 GLN A C 1
ATOM 2249 O O . GLN A 1 288 ? -18.568 -5.009 10.558 1.00 87.56 288 GLN A O 1
ATOM 2254 N N . LEU A 1 289 ? -18.054 -6.511 12.147 1.00 88.56 289 LEU A N 1
ATOM 2255 C CA . LEU A 1 289 ? -16.623 -6.175 12.203 1.00 88.56 289 LEU A CA 1
ATOM 2256 C C . LEU A 1 289 ? -15.889 -6.619 10.939 1.00 88.56 289 LEU A C 1
ATOM 2258 O O . LEU A 1 289 ? -15.015 -5.918 10.435 1.00 88.56 289 LEU A O 1
ATOM 2262 N N . TRP A 1 290 ? -16.227 -7.809 10.447 1.00 91.25 290 TRP A N 1
ATOM 2263 C CA . TRP A 1 290 ? -15.601 -8.397 9.267 1.00 91.25 290 TRP A CA 1
ATOM 2264 C C . TRP A 1 290 ? -16.124 -7.800 7.961 1.00 91.25 290 TRP A C 1
ATOM 2266 O O . TRP A 1 290 ? -15.512 -8.035 6.919 1.00 91.25 290 TRP A O 1
ATOM 2276 N N . GLY A 1 291 ? -17.221 -7.034 8.041 1.00 89.06 291 GLY A N 1
ATOM 2277 C CA . GLY A 1 291 ? -17.891 -6.328 6.950 1.00 89.06 291 GLY A CA 1
ATOM 2278 C C . GLY A 1 291 ? -18.371 -7.245 5.825 1.00 89.06 291 GLY A C 1
ATOM 2279 O O . GLY A 1 291 ? -18.434 -6.832 4.667 1.00 89.06 291 GLY A O 1
ATOM 2280 N N . THR A 1 292 ? -18.700 -8.488 6.177 1.00 91.12 292 THR A N 1
ATOM 2281 C CA . THR A 1 292 ? -19.258 -9.510 5.290 1.00 91.12 292 THR A CA 1
ATOM 2282 C C . THR A 1 292 ? -20.021 -10.538 6.120 1.00 91.12 292 THR A C 1
ATOM 2284 O O . THR A 1 292 ? -19.549 -10.967 7.173 1.00 91.12 292 THR A O 1
ATOM 2287 N N . ASP A 1 293 ? -21.207 -10.906 5.650 1.00 90.56 293 ASP A N 1
ATOM 2288 C CA . ASP A 1 293 ? -22.015 -12.024 6.144 1.00 90.56 293 ASP A CA 1
ATOM 2289 C C . ASP A 1 293 ? -21.617 -13.351 5.474 1.00 90.56 293 ASP A C 1
ATOM 2291 O O . ASP A 1 293 ? -21.762 -14.421 6.064 1.00 90.56 293 ASP A O 1
ATOM 2295 N N . ASP A 1 294 ? -21.039 -13.286 4.273 1.00 92.75 294 ASP A N 1
ATOM 2296 C CA . ASP A 1 294 ? -20.432 -14.427 3.595 1.00 92.75 294 ASP A CA 1
ATOM 2297 C C . ASP A 1 294 ? -19.000 -14.650 4.097 1.00 92.75 294 ASP A C 1
ATOM 2299 O O . ASP A 1 294 ? -18.018 -14.121 3.558 1.00 92.75 294 ASP A O 1
ATOM 2303 N N . THR A 1 295 ? -18.873 -15.426 5.175 1.00 88.19 295 THR A N 1
ATOM 2304 C CA . THR A 1 295 ? -17.560 -15.825 5.685 1.00 88.19 295 THR A CA 1
ATOM 2305 C C . THR A 1 295 ? -16.829 -16.709 4.684 1.00 88.19 295 THR A C 1
ATOM 2307 O O . THR A 1 295 ? -15.629 -16.538 4.527 1.00 88.19 295 THR A O 1
ATOM 2310 N N . GLY A 1 296 ? -17.523 -17.595 3.960 1.00 92.44 296 GLY A N 1
ATOM 2311 C CA . GLY A 1 296 ? -16.898 -18.523 3.010 1.00 92.44 296 GLY A CA 1
ATOM 2312 C C . GLY A 1 296 ? -16.137 -17.799 1.899 1.00 92.44 296 GLY A C 1
ATOM 2313 O O . GLY A 1 296 ? -14.976 -18.117 1.636 1.00 92.44 296 GLY A O 1
ATOM 2314 N N . LEU A 1 297 ? -16.743 -16.759 1.319 1.00 93.06 297 LEU A N 1
ATOM 2315 C CA . LEU A 1 297 ? -16.066 -15.883 0.364 1.00 93.06 297 LEU A CA 1
ATOM 2316 C C . LEU A 1 297 ? -14.851 -15.194 1.000 1.00 93.06 297 LEU A C 1
ATOM 2318 O O . LEU A 1 297 ? -13.770 -15.178 0.415 1.00 93.06 297 LEU A O 1
ATOM 2322 N N . ALA A 1 298 ? -14.996 -14.630 2.201 1.00 94.31 298 ALA A N 1
ATOM 2323 C CA . ALA A 1 298 ? -13.895 -13.943 2.880 1.00 94.31 298 ALA A CA 1
ATOM 2324 C C . ALA A 1 298 ? -12.699 -14.873 3.145 1.00 94.31 298 ALA A C 1
ATOM 2326 O O . ALA A 1 298 ? -11.543 -14.461 3.005 1.00 94.31 298 ALA A O 1
ATOM 2327 N N . GLU A 1 299 ? -12.973 -16.130 3.501 1.00 94.06 299 GLU A N 1
ATOM 2328 C CA . GLU A 1 299 ? -11.966 -17.170 3.691 1.00 94.06 299 GLU A CA 1
ATOM 2329 C C . GLU A 1 299 ? -11.225 -17.480 2.387 1.00 94.06 299 GLU A C 1
ATOM 2331 O O . GLU A 1 299 ? -9.995 -17.400 2.352 1.00 94.06 299 GLU A O 1
ATOM 2336 N N . GLU A 1 300 ? -11.963 -17.739 1.305 1.00 96.19 300 GLU A N 1
ATOM 2337 C CA . GLU A 1 300 ? -11.395 -18.029 -0.013 1.00 96.19 300 GLU A CA 1
ATOM 2338 C C . GLU A 1 300 ? -10.512 -16.880 -0.525 1.00 96.19 300 GLU A C 1
ATOM 2340 O O . GLU A 1 300 ? -9.369 -17.087 -0.940 1.00 96.19 300 GLU A O 1
ATOM 2345 N N . ILE A 1 301 ? -11.009 -15.643 -0.449 1.00 97.44 301 ILE A N 1
ATOM 2346 C CA . ILE A 1 301 ? -10.258 -14.457 -0.874 1.00 97.44 301 ILE A CA 1
ATOM 2347 C C . ILE A 1 301 ? -8.997 -14.278 -0.027 1.00 97.44 301 ILE A C 1
ATOM 2349 O O . ILE A 1 301 ? -7.941 -13.923 -0.553 1.00 97.44 301 ILE A O 1
ATOM 2353 N N . THR A 1 302 ? -9.074 -14.543 1.276 1.00 95.62 302 THR A N 1
ATOM 2354 C CA . THR A 1 302 ? -7.907 -14.474 2.160 1.00 95.62 302 THR A CA 1
ATOM 2355 C C . THR A 1 302 ? -6.858 -15.521 1.785 1.00 95.62 302 THR A C 1
ATOM 2357 O O . THR A 1 302 ? -5.660 -15.222 1.787 1.00 95.62 302 THR A O 1
ATOM 2360 N N . ASP A 1 303 ? -7.275 -16.730 1.416 1.00 94.75 303 ASP A N 1
ATOM 2361 C CA . ASP A 1 303 ? -6.350 -17.786 1.004 1.00 94.75 303 ASP A CA 1
ATOM 2362 C C . ASP A 1 303 ? -5.626 -17.411 -0.290 1.00 94.75 303 ASP A C 1
ATOM 2364 O O . ASP A 1 303 ? -4.394 -17.445 -0.316 1.00 94.75 303 ASP A O 1
ATOM 2368 N N . LEU A 1 304 ? -6.350 -16.900 -1.290 1.00 96.19 304 LEU A N 1
ATOM 2369 C CA . LEU A 1 304 ? -5.764 -16.371 -2.527 1.00 96.19 304 LEU A CA 1
ATOM 2370 C C . LEU A 1 304 ? -4.761 -15.235 -2.259 1.00 96.19 304 LEU A C 1
ATOM 2372 O O . LEU A 1 304 ? -3.629 -15.270 -2.745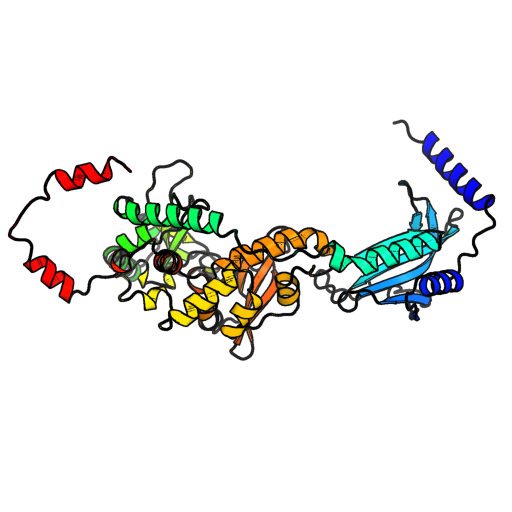 1.00 96.19 304 LEU A O 1
ATOM 2376 N N . LEU A 1 305 ? -5.133 -14.239 -1.444 1.00 95.88 305 LEU A N 1
ATOM 2377 C CA . LEU A 1 305 ? -4.246 -13.117 -1.100 1.00 95.88 305 LEU A CA 1
ATOM 2378 C C . LEU A 1 305 ? -2.964 -13.598 -0.416 1.00 95.88 305 LEU A C 1
ATOM 2380 O O . LEU A 1 305 ? -1.874 -13.093 -0.688 1.00 95.88 305 LEU A O 1
ATOM 2384 N N . THR A 1 306 ? -3.080 -14.585 0.468 1.00 93.00 306 THR A N 1
ATOM 2385 C CA . THR A 1 306 ? -1.938 -15.075 1.244 1.00 93.00 306 THR A CA 1
ATOM 2386 C C . THR A 1 306 ? -1.048 -16.043 0.469 1.00 93.00 306 THR A C 1
ATOM 2388 O O . THR A 1 306 ? 0.156 -16.084 0.731 1.00 93.00 306 THR A O 1
ATOM 2391 N N . ALA A 1 307 ? -1.601 -16.745 -0.523 1.00 91.81 307 ALA A N 1
ATOM 2392 C CA . ALA A 1 307 ? -0.853 -17.523 -1.508 1.00 91.81 307 ALA A CA 1
ATOM 2393 C C . ALA A 1 307 ? -0.092 -16.641 -2.518 1.00 91.81 307 ALA A C 1
ATOM 2395 O O . ALA A 1 307 ? 0.798 -17.126 -3.212 1.00 91.81 307 ALA A O 1
ATOM 2396 N N . GLY A 1 308 ? -0.395 -15.339 -2.581 1.00 92.56 308 GLY A N 1
ATOM 2397 C CA . GLY A 1 308 ? 0.172 -14.415 -3.566 1.00 92.56 308 GLY A CA 1
ATOM 2398 C C . GLY A 1 308 ? -0.653 -14.307 -4.851 1.00 92.56 308 GLY A C 1
ATOM 2399 O O . GLY A 1 308 ? -0.322 -13.493 -5.713 1.00 92.56 308 GLY A O 1
ATOM 2400 N N . GLU A 1 309 ? -1.783 -15.015 -4.952 1.00 95.06 309 GLU A N 1
ATOM 2401 C CA . GLU A 1 309 ? -2.753 -14.974 -6.060 1.00 95.06 309 GLU A CA 1
ATOM 2402 C C . GLU A 1 309 ? -3.630 -13.706 -6.013 1.00 95.06 309 GLU A C 1
ATOM 2404 O O . GLU A 1 309 ? -4.853 -13.707 -6.158 1.00 95.06 309 GLU A O 1
ATOM 2409 N N . THR A 1 310 ? -2.975 -12.564 -5.811 1.00 96.12 310 THR A N 1
ATOM 2410 C CA . THR A 1 310 ? -3.609 -11.282 -5.493 1.00 96.12 310 THR A CA 1
ATOM 2411 C C . THR A 1 310 ? -4.550 -10.811 -6.599 1.00 96.12 310 THR A C 1
ATOM 2413 O O . THR A 1 310 ? -5.605 -10.247 -6.326 1.00 96.12 310 THR A O 1
ATOM 2416 N N . ARG A 1 311 ? -4.192 -11.038 -7.867 1.00 96.31 311 ARG A N 1
ATOM 2417 C CA . ARG A 1 311 ? -5.020 -10.619 -9.008 1.00 96.31 311 ARG A CA 1
ATOM 2418 C C . ARG A 1 311 ? -6.351 -11.364 -9.059 1.00 96.31 311 ARG A C 1
ATOM 2420 O O . ARG A 1 311 ? -7.367 -10.736 -9.340 1.00 96.31 311 ARG A O 1
ATOM 2427 N N . GLU A 1 312 ? -6.335 -12.659 -8.765 1.00 97.06 312 GLU A N 1
ATOM 2428 C CA . GLU A 1 312 ? -7.539 -13.488 -8.740 1.00 97.06 312 GLU A CA 1
ATOM 2429 C C . GLU A 1 312 ? -8.450 -13.079 -7.577 1.00 97.06 312 GLU A C 1
ATOM 2431 O O . GLU A 1 312 ? -9.635 -12.816 -7.778 1.00 97.06 312 GLU A O 1
ATOM 2436 N N . ALA A 1 313 ? -7.875 -12.877 -6.385 1.00 97.88 313 ALA A N 1
ATOM 2437 C CA . ALA A 1 313 ? -8.595 -12.345 -5.228 1.00 97.88 313 ALA A CA 1
ATOM 2438 C C . ALA A 1 313 ? -9.295 -11.003 -5.528 1.00 97.88 313 ALA A C 1
ATOM 2440 O O . ALA A 1 313 ? -10.467 -10.803 -5.203 1.00 97.88 313 ALA A O 1
ATOM 2441 N N . LEU A 1 314 ? -8.591 -10.068 -6.177 1.00 98.06 314 LEU A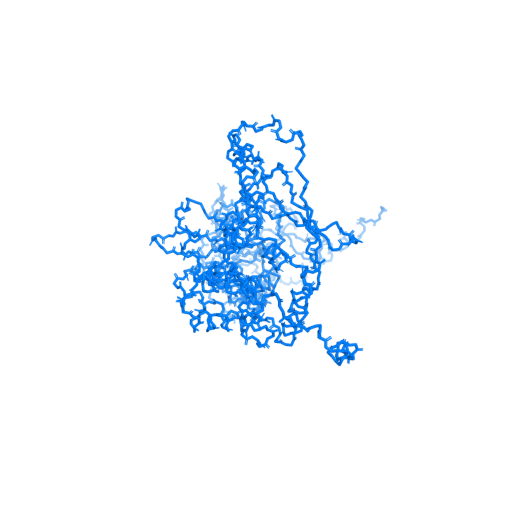 N 1
ATOM 2442 C CA . LEU A 1 314 ? -9.160 -8.776 -6.570 1.00 98.06 314 LEU A CA 1
ATOM 2443 C C . LEU A 1 314 ? -10.273 -8.938 -7.615 1.00 98.06 314 LEU A C 1
ATOM 2445 O O . LEU A 1 314 ? -11.315 -8.289 -7.494 1.00 98.06 314 LEU A O 1
ATOM 2449 N N . HIS A 1 315 ? -10.080 -9.815 -8.604 1.00 97.56 315 HIS A N 1
ATOM 2450 C CA . HIS A 1 315 ? -11.064 -10.078 -9.651 1.00 97.56 315 HIS A CA 1
ATOM 2451 C C . HIS A 1 315 ? -12.383 -10.614 -9.082 1.00 97.56 315 HIS A C 1
ATOM 2453 O O . HIS A 1 315 ? -13.443 -10.074 -9.408 1.00 97.56 315 HIS A O 1
ATOM 2459 N N . ARG A 1 316 ? -12.322 -11.596 -8.175 1.00 97.50 316 ARG A N 1
ATOM 2460 C CA . ARG A 1 316 ? -13.502 -12.182 -7.516 1.00 97.50 316 ARG A CA 1
ATOM 2461 C C . ARG A 1 316 ? -14.289 -11.178 -6.677 1.00 97.50 316 ARG A C 1
ATOM 2463 O O . ARG A 1 316 ? -15.513 -11.228 -6.647 1.00 97.50 316 ARG A O 1
ATOM 2470 N N . CYS A 1 317 ? -13.607 -10.202 -6.082 1.00 97.38 317 CYS A N 1
ATOM 2471 C CA . CYS A 1 317 ? -14.240 -9.085 -5.374 1.00 97.38 317 CYS A CA 1
ATOM 2472 C C . CYS A 1 317 ? -14.716 -7.948 -6.303 1.00 97.38 317 CYS A C 1
ATOM 2474 O O . CYS A 1 317 ? -15.143 -6.893 -5.827 1.00 97.38 317 CYS A O 1
ATOM 2476 N N . GLY A 1 318 ? -14.618 -8.109 -7.628 1.00 97.12 318 GLY A N 1
ATOM 2477 C CA . GLY A 1 318 ? -15.006 -7.087 -8.602 1.00 97.12 318 GLY A CA 1
ATOM 2478 C C . GLY A 1 318 ? -14.106 -5.846 -8.597 1.00 97.12 318 GLY A C 1
ATOM 2479 O O . GLY A 1 318 ? -14.526 -4.781 -9.060 1.00 97.12 318 GLY A O 1
ATOM 2480 N N . VAL A 1 319 ? -12.881 -5.957 -8.071 1.00 98.12 319 VAL A N 1
ATOM 2481 C CA . VAL A 1 319 ? -11.877 -4.890 -8.090 1.00 98.12 319 VAL A CA 1
ATOM 2482 C C . VAL A 1 319 ? -11.098 -4.964 -9.392 1.00 98.12 319 VAL A C 1
ATOM 2484 O O . VAL A 1 319 ? -10.425 -5.948 -9.696 1.00 98.12 319 VAL A O 1
ATOM 2487 N N . ARG A 1 320 ? -11.152 -3.883 -10.169 1.00 98.06 320 ARG A N 1
ATOM 2488 C CA . ARG A 1 320 ? -10.338 -3.763 -11.377 1.00 98.06 320 ARG A CA 1
ATOM 2489 C C . ARG A 1 320 ? -8.929 -3.330 -11.011 1.00 98.06 320 ARG A C 1
ATOM 2491 O O . ARG A 1 320 ? -8.739 -2.505 -10.124 1.00 98.06 320 ARG A O 1
ATOM 2498 N N . VAL A 1 321 ? -7.953 -3.831 -11.750 1.00 97.75 321 VAL A N 1
ATOM 2499 C CA . VAL A 1 321 ? -6.562 -3.385 -11.670 1.00 97.75 321 VAL A CA 1
ATOM 2500 C C . VAL A 1 321 ? -6.198 -2.662 -12.957 1.00 97.75 321 VAL A C 1
ATOM 2502 O O . VAL A 1 321 ? -6.635 -3.054 -14.041 1.00 97.75 321 VAL A O 1
ATOM 2505 N N . ASP A 1 322 ? -5.437 -1.578 -12.850 1.00 95.06 322 ASP A N 1
ATOM 2506 C CA . ASP A 1 322 ? -4.859 -0.938 -14.029 1.00 95.06 322 ASP A CA 1
ATOM 2507 C C . ASP A 1 322 ? -3.636 -1.715 -14.548 1.00 95.06 322 ASP A C 1
ATOM 2509 O O . ASP A 1 322 ? -3.216 -2.728 -13.978 1.00 95.06 322 ASP A O 1
ATOM 2513 N N . ARG A 1 323 ? -3.057 -1.254 -15.661 1.00 91.31 323 ARG A N 1
ATOM 2514 C CA . ARG A 1 323 ? -1.904 -1.922 -16.274 1.00 91.31 323 ARG A CA 1
ATOM 2515 C C . ARG A 1 323 ? -0.674 -1.922 -15.360 1.00 91.31 323 ARG A C 1
ATOM 2517 O O . ARG A 1 323 ? -0.064 -2.973 -15.203 1.00 91.31 323 ARG A O 1
ATOM 2524 N N . GLY A 1 324 ? -0.333 -0.788 -14.742 1.00 92.69 324 GLY A N 1
ATOM 2525 C CA . GLY A 1 324 ? 0.827 -0.699 -13.843 1.00 92.69 324 GLY A CA 1
ATOM 2526 C C . GLY A 1 324 ? 0.680 -1.633 -12.641 1.00 92.69 324 GLY A C 1
ATOM 2527 O O . GLY A 1 324 ? 1.592 -2.387 -12.318 1.00 92.69 324 GLY A O 1
ATOM 2528 N N . THR A 1 325 ? -0.516 -1.693 -12.048 1.00 96.38 325 THR A N 1
ATOM 2529 C CA . THR A 1 325 ? -0.837 -2.655 -10.980 1.00 96.38 325 THR A CA 1
ATOM 2530 C C . THR A 1 325 ? -0.754 -4.089 -11.483 1.00 96.38 325 THR A C 1
ATOM 2532 O O . THR A 1 325 ? -0.238 -4.950 -10.784 1.00 96.38 325 THR A O 1
ATOM 2535 N N . THR A 1 326 ? -1.234 -4.364 -12.697 1.00 96.19 326 THR A N 1
ATOM 2536 C CA . THR A 1 326 ? -1.157 -5.703 -13.295 1.00 96.19 326 THR A CA 1
ATOM 2537 C C . THR A 1 326 ? 0.291 -6.162 -13.434 1.00 96.19 326 THR A C 1
ATOM 2539 O O . THR A 1 326 ? 0.602 -7.282 -13.033 1.00 96.19 326 THR A O 1
ATOM 2542 N N . ARG A 1 327 ? 1.177 -5.301 -13.951 1.00 94.12 327 ARG A N 1
ATOM 2543 C CA . ARG A 1 327 ? 2.616 -5.577 -14.079 1.00 94.12 327 ARG A CA 1
ATOM 2544 C C . ARG A 1 327 ? 3.257 -5.790 -12.711 1.00 94.12 327 ARG A C 1
ATOM 2546 O O . ARG A 1 327 ? 3.827 -6.853 -12.481 1.00 94.12 327 ARG A O 1
ATOM 2553 N N . LEU A 1 328 ? 3.041 -4.858 -11.781 1.00 96.00 328 LEU A N 1
ATOM 2554 C CA . LEU A 1 328 ? 3.552 -4.934 -10.414 1.00 96.00 328 LEU A CA 1
ATOM 2555 C C . LEU A 1 328 ? 3.125 -6.229 -9.705 1.00 96.00 328 LEU A C 1
ATOM 2557 O O . LEU A 1 328 ? 3.956 -6.932 -9.148 1.00 96.00 328 LEU A O 1
ATOM 2561 N N . LEU A 1 329 ? 1.841 -6.589 -9.743 1.00 96.69 329 LEU A N 1
ATOM 2562 C CA . LEU A 1 329 ? 1.348 -7.814 -9.100 1.00 96.69 329 LEU A CA 1
ATOM 2563 C C . LEU A 1 329 ? 1.767 -9.095 -9.829 1.00 96.69 329 LEU A C 1
ATOM 2565 O O . LEU A 1 329 ? 1.661 -10.172 -9.255 1.00 96.69 329 LEU A O 1
ATOM 2569 N N . SER A 1 330 ? 2.229 -8.986 -11.075 1.00 95.62 330 SER A N 1
ATOM 2570 C CA . SER A 1 330 ? 2.814 -10.101 -11.828 1.00 95.62 330 SER A CA 1
ATOM 2571 C C . SER A 1 330 ? 4.336 -10.154 -11.686 1.00 95.62 330 SER A C 1
ATOM 2573 O O . SER A 1 330 ? 4.970 -10.973 -12.345 1.00 95.62 330 SER A O 1
ATOM 2575 N N . GLY A 1 331 ? 4.930 -9.288 -10.855 1.00 96.06 331 GLY A N 1
ATOM 2576 C CA . GLY A 1 331 ? 6.368 -9.294 -10.625 1.00 96.06 331 GLY A CA 1
ATOM 2577 C C . GLY A 1 331 ? 7.199 -8.589 -11.689 1.00 96.06 331 GLY A C 1
ATOM 2578 O O . GLY A 1 331 ? 8.419 -8.713 -11.689 1.00 96.06 331 GLY A O 1
ATOM 2579 N N . LEU A 1 332 ? 6.559 -7.880 -12.616 1.00 94.56 332 LEU A N 1
ATOM 2580 C CA . LEU A 1 332 ? 7.230 -7.214 -13.725 1.00 94.56 332 LEU A CA 1
ATOM 2581 C C . LEU A 1 332 ? 7.590 -5.771 -13.347 1.00 94.56 332 LEU A C 1
ATOM 2583 O O . LEU A 1 332 ? 6.814 -5.116 -12.638 1.00 94.56 332 LEU A O 1
ATOM 2587 N N . PRO A 1 333 ? 8.723 -5.241 -13.841 1.00 92.31 333 PRO A N 1
ATOM 2588 C CA . PRO A 1 333 ? 9.062 -3.833 -13.660 1.00 92.31 333 PRO A CA 1
ATOM 2589 C C . PRO A 1 333 ? 7.986 -2.930 -14.277 1.00 92.31 333 PRO A C 1
ATOM 2591 O O . PRO A 1 333 ? 7.407 -3.260 -15.310 1.00 92.31 333 PRO A O 1
ATOM 2594 N N . ASP A 1 334 ? 7.708 -1.774 -13.673 1.00 88.38 334 ASP A N 1
ATOM 2595 C CA . ASP A 1 334 ? 6.757 -0.814 -14.261 1.00 88.38 334 ASP A CA 1
ATOM 2596 C C . ASP A 1 334 ? 7.318 -0.194 -15.549 1.00 88.38 334 ASP A C 1
ATOM 2598 O O . ASP A 1 334 ? 6.621 -0.152 -16.559 1.00 88.38 334 ASP A O 1
ATOM 2602 N N . CYS A 1 335 ? 8.590 0.215 -15.503 1.00 87.94 335 CYS A N 1
ATOM 2603 C CA . CYS A 1 335 ? 9.376 0.692 -16.638 1.00 87.94 335 CYS A CA 1
ATOM 2604 C C . CYS A 1 335 ? 10.881 0.479 -16.389 1.00 87.94 335 CYS A C 1
ATOM 2606 O O . CYS A 1 335 ? 11.304 0.187 -15.261 1.00 87.94 335 CYS A O 1
ATOM 2608 N N . TYR A 1 336 ? 11.702 0.658 -17.424 1.00 87.81 336 TYR A N 1
ATOM 2609 C CA . TYR A 1 336 ? 13.144 0.431 -17.385 1.00 87.81 336 TYR A CA 1
ATOM 2610 C C . TYR A 1 336 ? 13.842 1.302 -16.337 1.00 87.81 336 TYR A C 1
ATOM 2612 O O . TYR A 1 336 ? 14.617 0.782 -15.539 1.00 87.81 336 TYR A O 1
ATOM 2620 N N . GLU A 1 337 ? 13.548 2.602 -16.240 1.00 84.94 337 GLU A N 1
ATOM 2621 C CA . GLU A 1 337 ? 14.179 3.483 -15.235 1.00 84.94 337 GLU A CA 1
ATOM 2622 C C . GLU A 1 337 ? 13.941 3.016 -13.790 1.00 84.94 337 GLU A C 1
ATOM 2624 O O . GLU A 1 337 ? 14.779 3.207 -12.908 1.00 84.94 337 GLU A O 1
ATOM 2629 N N . LEU A 1 338 ? 12.786 2.396 -13.540 1.00 87.31 338 LEU A N 1
ATOM 2630 C CA . LEU A 1 338 ? 12.340 1.989 -12.210 1.00 87.31 338 LEU A CA 1
ATOM 2631 C C . LEU A 1 338 ? 12.668 0.532 -11.887 1.00 87.31 338 LEU A C 1
ATOM 2633 O O . LEU A 1 338 ? 12.402 0.088 -10.771 1.00 87.31 338 LEU A O 1
ATOM 2637 N N . ARG A 1 339 ? 13.266 -0.205 -12.830 1.00 91.75 339 ARG A N 1
ATOM 2638 C CA . ARG A 1 339 ? 13.483 -1.656 -12.746 1.00 91.75 339 ARG A CA 1
ATOM 2639 C C . ARG A 1 339 ? 14.192 -2.109 -11.468 1.00 91.75 339 ARG A C 1
ATOM 2641 O O . ARG A 1 339 ? 13.829 -3.139 -10.908 1.00 91.75 339 ARG A O 1
ATOM 2648 N N . ALA A 1 340 ? 15.118 -1.299 -10.951 1.00 91.56 340 ALA A N 1
ATOM 2649 C CA . ALA A 1 340 ? 15.854 -1.589 -9.720 1.00 91.56 340 ALA A CA 1
ATOM 2650 C C . ALA A 1 340 ? 14.975 -1.621 -8.455 1.00 91.56 340 ALA A C 1
ATOM 2652 O O . ALA A 1 340 ? 15.374 -2.193 -7.445 1.00 91.56 340 ALA A O 1
ATOM 2653 N N . TRP A 1 341 ? 13.778 -1.027 -8.495 1.00 93.19 341 TRP A N 1
ATOM 2654 C CA . TRP A 1 341 ? 12.841 -1.007 -7.370 1.00 93.19 341 TRP A CA 1
ATOM 2655 C C . TRP A 1 341 ? 11.828 -2.152 -7.394 1.00 93.19 341 TRP A C 1
ATOM 2657 O O . TRP A 1 341 ? 11.144 -2.350 -6.386 1.00 93.19 341 TRP A O 1
ATOM 2667 N N . THR A 1 342 ? 11.748 -2.902 -8.500 1.00 94.31 342 THR A N 1
ATOM 2668 C CA . THR A 1 342 ? 10.729 -3.936 -8.749 1.00 94.31 342 THR A CA 1
ATOM 2669 C C . THR A 1 342 ? 10.607 -4.896 -7.577 1.00 94.31 342 THR A C 1
ATOM 2671 O O . THR A 1 342 ? 9.530 -4.994 -7.002 1.00 94.31 342 THR A O 1
ATOM 2674 N N . ASP A 1 343 ? 11.711 -5.502 -7.137 1.00 95.31 343 ASP A N 1
ATOM 2675 C CA . ASP A 1 343 ? 11.715 -6.437 -6.005 1.00 95.31 343 ASP A CA 1
ATOM 2676 C C . ASP A 1 343 ? 11.082 -5.844 -4.739 1.00 95.31 343 ASP A C 1
ATOM 2678 O O . ASP A 1 343 ? 10.122 -6.379 -4.176 1.00 95.31 343 ASP A O 1
ATOM 2682 N N . SER A 1 344 ? 11.554 -4.663 -4.333 1.00 95.00 344 SER A N 1
ATOM 2683 C CA . SER A 1 344 ? 11.055 -3.997 -3.130 1.00 95.00 344 SER A CA 1
ATOM 2684 C C . SER A 1 344 ? 9.572 -3.628 -3.236 1.00 95.00 344 SER A C 1
ATOM 2686 O O . SER A 1 344 ? 8.826 -3.764 -2.263 1.00 95.00 344 SER A O 1
ATOM 2688 N N . TRP A 1 345 ? 9.117 -3.184 -4.410 1.00 96.12 345 TRP A N 1
ATOM 2689 C CA . TRP A 1 345 ? 7.733 -2.776 -4.629 1.00 96.12 345 TRP A CA 1
ATOM 2690 C C . TRP A 1 345 ? 6.790 -3.964 -4.714 1.00 96.12 345 TRP A C 1
ATOM 2692 O O . TRP A 1 345 ? 5.731 -3.913 -4.090 1.00 96.12 345 TRP A O 1
ATOM 2702 N N . VAL A 1 346 ? 7.177 -5.025 -5.423 1.00 96.31 346 VAL A N 1
ATOM 2703 C CA . VAL A 1 346 ? 6.428 -6.286 -5.509 1.00 96.31 346 VAL A CA 1
ATOM 2704 C C . VAL A 1 346 ? 6.281 -6.873 -4.109 1.00 96.31 346 VAL A C 1
ATOM 2706 O O . VAL A 1 346 ? 5.160 -7.103 -3.654 1.00 96.31 346 VAL A O 1
ATOM 2709 N N . THR A 1 347 ? 7.391 -7.007 -3.378 1.00 94.31 347 THR A N 1
ATOM 2710 C CA . THR A 1 347 ? 7.405 -7.532 -2.007 1.00 94.31 347 THR A CA 1
ATOM 2711 C C . THR A 1 347 ? 6.495 -6.720 -1.084 1.00 94.31 347 THR A C 1
ATOM 2713 O O . THR A 1 347 ? 5.662 -7.285 -0.373 1.00 94.31 347 THR A O 1
ATOM 2716 N N . ASN A 1 348 ? 6.592 -5.387 -1.112 1.00 95.56 348 ASN A N 1
ATOM 2717 C CA . ASN A 1 348 ? 5.763 -4.526 -0.266 1.00 95.56 348 ASN A CA 1
ATOM 2718 C C . ASN A 1 348 ? 4.284 -4.537 -0.677 1.00 95.56 348 ASN A C 1
ATOM 2720 O O . ASN A 1 348 ? 3.417 -4.480 0.198 1.00 95.56 348 ASN A O 1
ATOM 2724 N N . ALA A 1 349 ? 3.981 -4.611 -1.975 1.00 96.69 349 ALA A N 1
ATOM 2725 C CA . ALA A 1 349 ? 2.615 -4.672 -2.483 1.00 96.69 349 ALA A CA 1
ATOM 2726 C C . ALA A 1 349 ? 1.936 -5.976 -2.059 1.00 96.69 349 ALA A C 1
ATOM 2728 O O . ALA A 1 349 ? 0.884 -5.920 -1.423 1.00 96.69 349 ALA A O 1
ATOM 2729 N N . VAL A 1 350 ? 2.566 -7.125 -2.322 1.00 95.50 350 VAL A N 1
ATOM 2730 C CA . VAL A 1 350 ? 2.045 -8.447 -1.940 1.00 95.50 350 VAL A CA 1
ATOM 2731 C C . VAL A 1 350 ? 1.887 -8.547 -0.427 1.00 95.50 350 VAL A C 1
ATOM 2733 O O . VAL A 1 350 ? 0.814 -8.904 0.047 1.00 95.50 350 VAL A O 1
ATOM 2736 N N . ALA A 1 351 ? 2.898 -8.148 0.352 1.00 93.06 351 ALA A N 1
ATOM 2737 C CA . ALA A 1 351 ? 2.819 -8.196 1.812 1.00 93.06 351 ALA A CA 1
ATOM 2738 C C . ALA A 1 351 ? 1.702 -7.308 2.382 1.00 93.06 351 ALA A C 1
ATOM 2740 O O . ALA A 1 351 ? 1.092 -7.659 3.385 1.00 93.06 351 ALA A O 1
ATOM 2741 N N . SER A 1 352 ? 1.422 -6.162 1.757 1.00 94.62 352 SER A N 1
ATOM 2742 C CA . SER A 1 352 ? 0.363 -5.259 2.223 1.00 94.62 352 SER A CA 1
ATOM 2743 C C . SER A 1 352 ? -1.029 -5.728 1.806 1.00 94.62 352 SER A C 1
ATOM 2745 O O . SER A 1 352 ? -1.983 -5.576 2.565 1.00 94.62 352 SER A O 1
ATOM 2747 N N . LEU A 1 353 ? -1.152 -6.289 0.602 1.00 96.94 353 LEU A N 1
ATOM 2748 C CA . LEU A 1 353 ? -2.406 -6.843 0.094 1.00 96.94 353 LEU A CA 1
ATOM 2749 C C . LEU A 1 353 ? -2.748 -8.183 0.745 1.00 96.94 353 LEU A C 1
ATOM 2751 O O . LEU A 1 353 ? -3.924 -8.520 0.829 1.00 96.94 353 LEU A O 1
ATOM 2755 N N . ALA A 1 354 ? -1.758 -8.887 1.296 1.00 95.25 354 ALA A N 1
ATOM 2756 C CA . ALA A 1 354 ? -1.974 -10.089 2.084 1.00 95.25 354 ALA A CA 1
ATOM 2757 C C . ALA A 1 354 ? -2.908 -9.863 3.279 1.00 95.25 354 ALA A C 1
ATOM 2759 O O . ALA A 1 354 ? -3.526 -10.836 3.682 1.00 95.25 354 ALA A O 1
ATOM 2760 N N . ASP A 1 355 ? -3.061 -8.631 3.788 1.00 94.69 355 ASP A N 1
ATOM 2761 C CA . ASP A 1 355 ? -3.975 -8.254 4.885 1.00 94.69 355 ASP A CA 1
ATOM 2762 C C . ASP A 1 355 ? -5.230 -7.492 4.399 1.00 94.69 355 ASP A C 1
ATOM 2764 O O . ASP A 1 355 ? -5.995 -6.945 5.198 1.00 94.69 355 ASP A O 1
ATOM 2768 N N . ALA A 1 356 ? -5.446 -7.379 3.088 1.00 97.25 356 ALA A N 1
ATOM 2769 C CA . ALA A 1 356 ? -6.572 -6.626 2.545 1.00 97.25 356 ALA A CA 1
ATOM 2770 C C . ALA A 1 356 ? -7.924 -7.330 2.775 1.00 97.25 356 ALA A C 1
ATOM 2772 O O . ALA A 1 356 ? -8.003 -8.556 2.858 1.00 97.25 356 ALA A O 1
ATOM 2773 N N . ALA A 1 357 ? -8.991 -6.526 2.783 1.00 97.06 357 ALA A N 1
ATOM 2774 C CA . ALA A 1 357 ? -10.394 -6.922 2.643 1.00 97.06 357 ALA A CA 1
ATOM 2775 C C . ALA A 1 357 ? -10.974 -6.329 1.342 1.00 97.06 357 ALA A C 1
ATOM 2777 O O . ALA A 1 357 ? -11.693 -5.325 1.398 1.00 97.06 357 ALA A O 1
ATOM 2778 N N . PRO A 1 358 ? -10.663 -6.871 0.147 1.00 97.44 358 PRO A N 1
ATOM 2779 C CA . PRO A 1 358 ? -11.125 -6.281 -1.111 1.00 97.44 358 PRO A CA 1
ATOM 2780 C C . PRO A 1 358 ? -12.652 -6.197 -1.235 1.00 97.44 358 PRO A C 1
ATOM 2782 O O . PRO A 1 358 ? -13.161 -5.322 -1.936 1.00 97.44 358 PRO A O 1
ATOM 2785 N N . TRP A 1 359 ? -13.389 -7.038 -0.502 1.00 95.94 359 TRP A N 1
ATOM 2786 C CA . TRP A 1 359 ? -14.849 -6.986 -0.412 1.00 95.94 359 TRP A CA 1
ATOM 2787 C C . TRP A 1 359 ? -15.379 -5.670 0.200 1.00 95.94 359 TRP A C 1
ATOM 2789 O O . TRP A 1 359 ? -16.493 -5.257 -0.117 1.00 95.94 359 TRP A O 1
ATOM 2799 N N . HIS A 1 360 ? -14.571 -4.917 0.962 1.00 93.62 360 HIS A N 1
ATO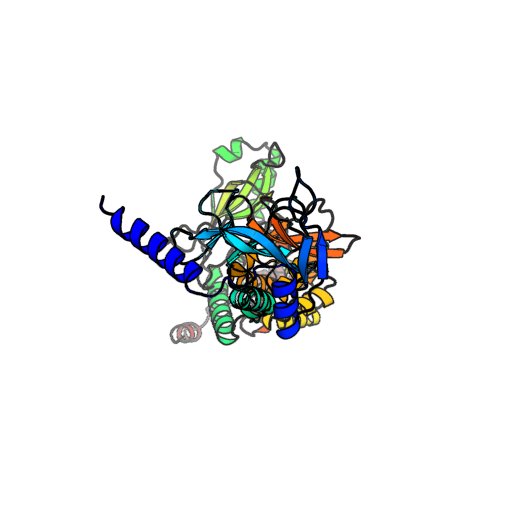M 2800 C CA . HIS A 1 360 ? -14.938 -3.581 1.473 1.00 93.62 360 HIS A CA 1
ATOM 2801 C C . HIS A 1 360 ? -14.717 -2.449 0.463 1.00 93.62 360 HIS A C 1
ATOM 2803 O O . HIS A 1 360 ? -15.255 -1.344 0.603 1.00 93.62 360 HIS A O 1
ATOM 2809 N N . TRP A 1 361 ? -13.904 -2.678 -0.570 1.00 96.19 361 TRP A N 1
ATOM 2810 C CA . TRP A 1 361 ? -13.305 -1.576 -1.323 1.00 96.19 361 TRP A CA 1
ATOM 2811 C C . TRP A 1 361 ? -14.299 -0.816 -2.190 1.00 96.19 361 TRP A C 1
ATOM 2813 O O . TRP A 1 361 ? -14.065 0.349 -2.513 1.00 96.19 361 TRP A O 1
ATOM 2823 N N . ARG A 1 362 ? -15.437 -1.427 -2.532 1.00 94.69 362 ARG A N 1
ATOM 2824 C CA . ARG A 1 362 ? -16.522 -0.731 -3.228 1.00 94.69 362 ARG A CA 1
ATOM 2825 C C . ARG A 1 362 ? -17.082 0.415 -2.388 1.00 94.69 362 ARG A C 1
ATOM 2827 O O . ARG A 1 362 ? -17.229 1.519 -2.907 1.00 94.69 362 ARG A O 1
ATOM 2834 N N . ALA A 1 363 ? -17.355 0.160 -1.108 1.00 92.88 363 ALA A N 1
ATOM 2835 C CA . ALA A 1 363 ? -17.820 1.176 -0.170 1.00 92.88 363 ALA A CA 1
ATOM 2836 C C . ALA A 1 363 ? -16.708 2.191 0.121 1.00 92.88 363 ALA A C 1
ATOM 2838 O O . ALA A 1 363 ? -16.948 3.396 0.066 1.00 92.88 363 ALA A O 1
ATOM 2839 N N . ALA A 1 364 ? -15.472 1.718 0.319 1.00 93.06 364 ALA A N 1
ATOM 2840 C CA . ALA A 1 364 ? -14.328 2.592 0.555 1.00 93.06 364 ALA A CA 1
ATOM 2841 C C . ALA A 1 364 ? -14.096 3.574 -0.606 1.00 93.06 364 ALA A C 1
ATOM 2843 O O . ALA A 1 364 ? -13.840 4.752 -0.368 1.00 93.06 364 ALA A O 1
ATOM 2844 N N . ALA A 1 365 ? -14.214 3.119 -1.858 1.00 93.88 365 ALA A N 1
ATOM 2845 C CA . ALA A 1 365 ? -14.025 3.933 -3.059 1.00 93.88 365 ALA A CA 1
ATOM 2846 C C . ALA A 1 365 ? -15.218 4.854 -3.384 1.00 93.88 365 ALA A C 1
ATOM 2848 O O . ALA A 1 365 ? -15.058 5.807 -4.153 1.00 93.88 365 ALA A O 1
ATOM 2849 N N . ALA A 1 366 ? -16.402 4.594 -2.821 1.00 92.06 366 ALA A N 1
ATOM 2850 C CA . ALA A 1 366 ? -17.629 5.298 -3.173 1.00 92.06 366 ALA A CA 1
ATOM 2851 C C . ALA A 1 366 ? -17.535 6.813 -2.915 1.00 92.06 366 ALA A C 1
ATOM 2853 O O . ALA A 1 366 ? -17.064 7.272 -1.873 1.00 92.06 366 ALA A O 1
ATOM 2854 N N . GLY A 1 367 ? -17.983 7.614 -3.888 1.00 86.00 367 GLY A N 1
ATOM 2855 C CA . GLY A 1 367 ? -18.043 9.076 -3.761 1.00 86.00 367 GLY A CA 1
ATOM 2856 C C . GLY A 1 367 ? -16.676 9.778 -3.741 1.00 86.00 367 GLY A C 1
ATOM 2857 O O . GLY A 1 367 ? -16.598 10.991 -3.518 1.00 86.00 367 GLY A O 1
ATOM 2858 N N . GLN A 1 368 ? -15.578 9.054 -3.982 1.00 84.38 368 GLN A N 1
ATOM 2859 C CA . GLN A 1 368 ? -14.244 9.641 -4.030 1.00 84.38 368 GLN A CA 1
ATOM 2860 C C . GLN A 1 368 ? -13.988 10.335 -5.374 1.00 84.38 368 GLN A C 1
ATOM 2862 O O . GLN A 1 368 ? -13.940 9.704 -6.423 1.00 84.38 368 GLN A O 1
ATOM 2867 N N . ARG A 1 369 ? -13.738 11.651 -5.342 1.00 85.31 369 ARG A N 1
ATOM 2868 C CA . ARG A 1 369 ? -13.361 12.429 -6.543 1.00 85.31 369 ARG A CA 1
ATOM 2869 C C . ARG A 1 369 ? -11.914 12.220 -6.996 1.00 85.31 369 ARG A C 1
ATOM 2871 O O . ARG A 1 369 ? -11.571 12.579 -8.116 1.00 85.31 369 ARG A O 1
ATOM 2878 N N . ARG A 1 370 ? -11.039 11.749 -6.105 1.00 90.38 370 ARG A N 1
ATOM 2879 C CA . ARG A 1 370 ? -9.600 11.581 -6.354 1.00 90.38 370 ARG A CA 1
ATOM 2880 C C . ARG A 1 370 ? -9.145 10.222 -5.834 1.00 90.38 370 ARG A C 1
ATOM 2882 O O . ARG A 1 370 ? -9.631 9.838 -4.768 1.00 90.38 370 ARG A O 1
ATOM 2889 N N . PRO A 1 371 ? -8.191 9.560 -6.511 1.00 94.25 371 PRO A N 1
ATOM 2890 C CA . PRO A 1 371 ? -7.558 8.360 -5.985 1.00 94.25 371 PRO A CA 1
ATOM 2891 C C . PRO A 1 371 ? -6.957 8.610 -4.600 1.00 94.25 371 PRO A C 1
ATOM 2893 O O . PRO A 1 371 ? -6.366 9.667 -4.339 1.00 94.25 371 PRO A O 1
ATOM 2896 N N . ARG A 1 372 ? -7.105 7.636 -3.705 1.00 95.44 372 ARG A N 1
ATOM 2897 C CA . ARG A 1 372 ? -6.554 7.667 -2.348 1.00 95.44 372 ARG A CA 1
ATOM 2898 C C . ARG A 1 372 ? -5.594 6.513 -2.156 1.00 95.44 372 ARG A C 1
ATOM 2900 O O . ARG A 1 372 ? -5.840 5.407 -2.616 1.00 95.44 372 ARG A O 1
ATOM 2907 N N . ARG A 1 373 ? -4.497 6.763 -1.456 1.00 96.19 373 ARG A N 1
ATOM 2908 C CA . ARG A 1 373 ? -3.451 5.764 -1.258 1.00 96.19 373 ARG A CA 1
ATOM 2909 C C . ARG A 1 373 ? -3.893 4.694 -0.259 1.00 96.19 373 ARG A C 1
ATOM 2911 O O . ARG A 1 373 ? -4.238 5.041 0.867 1.00 96.19 373 ARG A O 1
ATOM 2918 N N . LEU A 1 374 ? -3.819 3.422 -0.642 1.00 95.94 374 LEU A N 1
ATOM 2919 C CA . LEU A 1 374 ? -3.939 2.286 0.277 1.00 95.94 374 LEU A CA 1
ATOM 2920 C C . LEU A 1 374 ? -2.634 2.097 1.050 1.00 95.94 374 LEU A C 1
ATOM 2922 O O . LEU A 1 374 ? -2.599 2.146 2.278 1.00 95.94 374 LEU A O 1
ATOM 2926 N N . VAL A 1 375 ? -1.533 1.953 0.309 1.00 95.38 375 VAL A N 1
ATOM 2927 C CA . VAL A 1 375 ? -0.211 1.682 0.869 1.00 95.38 375 VAL A CA 1
ATOM 2928 C C . VAL A 1 375 ? 0.888 2.385 0.081 1.00 95.38 375 VAL A C 1
ATOM 2930 O O . VAL A 1 375 ? 0.751 2.656 -1.111 1.00 95.38 375 VAL A O 1
ATOM 2933 N N . SER A 1 376 ? 1.976 2.731 0.771 1.00 94.50 376 SER A N 1
ATOM 2934 C CA . SER A 1 376 ? 3.200 3.235 0.141 1.00 94.50 376 SER A CA 1
ATOM 2935 C C . SER A 1 376 ? 4.175 2.080 -0.040 1.00 94.50 376 SER A C 1
ATOM 2937 O O . SER A 1 376 ? 4.380 1.320 0.902 1.00 94.50 376 SER A O 1
ATOM 2939 N N . LEU A 1 377 ? 4.800 1.988 -1.211 1.00 94.69 377 LEU A N 1
ATOM 2940 C CA . LEU A 1 377 ? 5.725 0.895 -1.534 1.00 94.69 377 LEU A CA 1
ATOM 2941 C C . LEU A 1 377 ? 7.190 1.223 -1.202 1.00 94.69 377 LEU A C 1
ATOM 2943 O O . LEU A 1 377 ? 8.038 0.341 -1.252 1.00 94.69 377 LEU A O 1
ATOM 2947 N N . GLY A 1 378 ? 7.471 2.469 -0.798 1.00 89.25 378 GLY A N 1
ATOM 2948 C CA . GLY A 1 378 ? 8.803 2.942 -0.406 1.00 89.25 378 GLY A CA 1
ATOM 2949 C C . GLY A 1 378 ? 9.682 3.366 -1.590 1.00 89.25 378 GLY A C 1
ATOM 2950 O O . GLY A 1 378 ? 9.450 2.955 -2.719 1.00 89.25 378 GLY A O 1
ATOM 2951 N N . GLY A 1 379 ? 10.697 4.197 -1.323 1.00 72.81 379 GLY A N 1
ATOM 2952 C CA . GLY A 1 379 ? 11.744 4.540 -2.302 1.00 72.81 379 GLY A CA 1
ATOM 2953 C C . GLY A 1 379 ? 11.317 5.399 -3.504 1.00 72.81 379 GLY A C 1
ATOM 2954 O O . GLY A 1 379 ? 10.182 5.846 -3.590 1.00 72.81 379 GLY A O 1
ATOM 2955 N N . PHE A 1 380 ? 12.266 5.626 -4.416 1.00 65.69 380 PHE A N 1
ATOM 2956 C CA . PHE A 1 380 ? 12.282 6.511 -5.596 1.00 65.69 380 PHE A CA 1
ATOM 2957 C C . PHE A 1 380 ? 12.660 7.984 -5.371 1.00 65.69 380 PHE A C 1
ATOM 2959 O O . PHE A 1 380 ? 13.775 8.363 -5.715 1.00 65.69 380 PHE A O 1
ATOM 2966 N N . ASN A 1 381 ? 11.802 8.838 -4.801 1.00 73.19 381 ASN A N 1
ATOM 2967 C CA . ASN A 1 381 ? 12.136 10.257 -4.570 1.00 73.19 381 ASN A CA 1
ATOM 2968 C C . ASN A 1 381 ? 11.180 10.893 -3.533 1.00 73.19 381 ASN A C 1
ATOM 2970 O O . ASN A 1 381 ? 9.992 10.566 -3.532 1.00 73.19 381 ASN A O 1
ATOM 2974 N N . PRO A 1 382 ? 11.620 11.834 -2.669 1.00 64.31 382 PRO A N 1
ATOM 2975 C CA . PRO A 1 382 ? 10.729 12.549 -1.743 1.00 64.31 382 PRO A CA 1
ATOM 2976 C C . PRO A 1 382 ? 9.513 13.229 -2.405 1.00 64.31 382 PRO A C 1
ATOM 2978 O O . PRO A 1 382 ? 8.459 13.324 -1.770 1.00 64.31 382 PRO A O 1
ATOM 2981 N N . SER A 1 383 ? 9.638 13.663 -3.664 1.00 70.81 383 SER A N 1
ATOM 2982 C CA . SER A 1 383 ? 8.581 14.333 -4.440 1.00 70.81 383 SER A CA 1
ATOM 2983 C C . SER A 1 383 ? 7.553 13.381 -5.062 1.00 70.81 383 SER A C 1
ATOM 2985 O O . SER A 1 383 ? 6.425 13.788 -5.336 1.00 70.81 383 SER A O 1
ATOM 2987 N N . ARG A 1 384 ? 7.903 12.105 -5.259 1.00 75.00 384 ARG A N 1
ATOM 2988 C CA . ARG A 1 384 ? 7.067 11.106 -5.936 1.00 75.00 384 ARG A CA 1
ATOM 2989 C C . ARG A 1 384 ? 7.108 9.805 -5.160 1.00 75.00 384 ARG A C 1
ATOM 2991 O O . ARG A 1 384 ? 8.066 9.046 -5.234 1.00 75.00 384 ARG A O 1
ATOM 2998 N N . ARG A 1 385 ? 6.053 9.568 -4.379 1.00 88.25 385 ARG A N 1
ATOM 2999 C CA . ARG A 1 385 ? 5.966 8.394 -3.511 1.00 88.25 385 ARG A CA 1
ATOM 3000 C C . ARG A 1 385 ? 5.190 7.288 -4.233 1.00 88.25 385 ARG A C 1
ATOM 3002 O O . ARG A 1 385 ? 3.978 7.468 -4.400 1.00 88.25 385 ARG A O 1
ATOM 3009 N N . PRO A 1 386 ? 5.841 6.182 -4.628 1.00 93.19 386 PRO A N 1
ATOM 3010 C CA . PRO A 1 386 ? 5.170 5.044 -5.240 1.00 93.19 386 PRO A CA 1
ATOM 3011 C C . PRO A 1 386 ? 4.190 4.426 -4.243 1.00 93.19 386 PRO A C 1
ATOM 3013 O O . PRO A 1 386 ? 4.468 4.301 -3.039 1.00 93.19 386 PRO A O 1
ATOM 3016 N N . GLY A 1 387 ? 3.013 4.069 -4.735 1.00 95.94 387 GLY A N 1
ATOM 3017 C CA . GLY A 1 387 ? 1.949 3.528 -3.910 1.00 95.94 387 GLY A CA 1
ATOM 3018 C C . GLY A 1 387 ? 0.878 2.831 -4.726 1.00 95.94 387 GLY A C 1
ATOM 3019 O O . GLY A 1 387 ? 0.774 3.008 -5.938 1.00 95.94 387 GLY A O 1
ATOM 3020 N N . LEU A 1 388 ? 0.055 2.069 -4.018 1.00 97.69 388 LEU A N 1
ATOM 3021 C CA . LEU A 1 388 ? -1.204 1.570 -4.547 1.00 97.69 388 LEU A CA 1
ATOM 3022 C C . LEU A 1 388 ? -2.316 2.536 -4.162 1.00 97.69 388 LEU A C 1
ATOM 3024 O O . LEU A 1 388 ? -2.410 2.959 -3.004 1.00 97.69 388 LEU A O 1
ATOM 3028 N N . PHE A 1 389 ? -3.156 2.882 -5.127 1.00 97.44 389 PHE A N 1
ATOM 3029 C CA . PHE A 1 389 ? -4.240 3.836 -4.970 1.00 97.44 389 PHE A CA 1
ATOM 3030 C C . PHE A 1 389 ? -5.566 3.176 -5.301 1.00 97.44 389 PHE A C 1
ATOM 3032 O O . PHE A 1 389 ? -5.691 2.482 -6.304 1.00 97.44 389 PHE A O 1
ATOM 3039 N N . LEU A 1 390 ? -6.557 3.427 -4.457 1.00 97.88 390 LEU A N 1
ATOM 3040 C CA . LEU A 1 390 ? -7.932 3.034 -4.683 1.00 97.88 390 LEU A CA 1
ATOM 3041 C C . LEU A 1 390 ? -8.707 4.234 -5.224 1.00 97.88 390 LEU A C 1
ATOM 3043 O O . LEU A 1 390 ? -8.589 5.356 -4.722 1.00 97.88 390 LEU A O 1
ATOM 3047 N N . SER A 1 391 ? -9.498 3.994 -6.258 1.00 96.62 391 SER A N 1
ATOM 3048 C CA . SER A 1 391 ? -10.411 4.971 -6.846 1.00 96.62 391 SER A CA 1
ATOM 3049 C C . SER A 1 391 ? -11.699 4.288 -7.297 1.00 96.62 391 SER A C 1
ATOM 3051 O O . SER A 1 391 ? -11.798 3.062 -7.265 1.00 96.62 391 SER A O 1
ATOM 3053 N N . GLN A 1 392 ? -12.692 5.071 -7.717 1.00 96.06 392 GLN A N 1
ATOM 3054 C CA . GLN A 1 392 ? -13.913 4.549 -8.322 1.00 96.06 392 GLN A CA 1
ATOM 3055 C C . GLN A 1 392 ? -13.992 4.984 -9.785 1.00 96.06 392 GLN A C 1
ATOM 3057 O O . GLN A 1 392 ? -13.914 6.173 -10.091 1.00 96.06 392 GLN A O 1
ATOM 3062 N N . GLN A 1 393 ? -14.189 4.028 -10.692 1.00 94.88 393 GLN A N 1
ATOM 3063 C CA . GLN A 1 393 ? -14.439 4.295 -12.108 1.00 94.88 393 GLN A CA 1
ATOM 3064 C C . GLN A 1 393 ? -15.692 3.547 -12.549 1.00 94.88 393 GLN A C 1
ATOM 3066 O O . GLN A 1 393 ? -15.788 2.335 -12.377 1.00 94.88 393 GLN A O 1
ATOM 3071 N N . ARG A 1 394 ? -16.666 4.272 -13.117 1.00 92.88 394 ARG A N 1
ATOM 3072 C CA . ARG A 1 394 ? -17.947 3.702 -13.582 1.00 92.88 394 ARG A CA 1
ATOM 3073 C C . ARG A 1 394 ? -18.629 2.818 -12.516 1.00 92.88 394 ARG A C 1
ATOM 3075 O O . ARG A 1 394 ? -19.126 1.740 -12.813 1.00 92.88 394 ARG A O 1
ATOM 3082 N N . GLY A 1 395 ? -18.600 3.260 -11.256 1.00 92.50 395 GLY A N 1
ATOM 3083 C CA . GLY A 1 395 ? -19.215 2.549 -10.128 1.00 92.50 395 GLY A CA 1
ATOM 3084 C C . GLY A 1 395 ? -18.426 1.352 -9.576 1.00 92.50 395 GLY A C 1
ATOM 3085 O O . GLY A 1 395 ? -18.866 0.759 -8.590 1.00 92.50 395 GLY A O 1
ATOM 3086 N N . GLN A 1 396 ? -17.269 1.014 -10.152 1.00 95.44 396 GLN A N 1
ATOM 3087 C CA . GLN A 1 396 ? -16.418 -0.097 -9.714 1.00 95.44 396 GLN A CA 1
ATOM 3088 C C . GLN A 1 396 ? -15.141 0.404 -9.020 1.00 95.44 396 GLN A C 1
ATOM 3090 O O . GLN A 1 396 ? -14.587 1.426 -9.446 1.00 95.44 396 GLN A O 1
ATOM 3095 N N . PRO A 1 397 ? -14.664 -0.288 -7.969 1.00 97.56 397 PRO A N 1
ATOM 3096 C CA . PRO A 1 397 ? -13.369 0.005 -7.372 1.00 97.56 397 PRO A CA 1
ATOM 3097 C C . PRO A 1 397 ? -12.237 -0.345 -8.348 1.00 97.56 397 PRO A C 1
ATOM 3099 O O . PRO A 1 397 ? -12.238 -1.408 -8.971 1.00 97.56 397 PRO A O 1
ATOM 3102 N N . VAL A 1 398 ? -11.270 0.562 -8.474 1.00 98.00 398 VAL A N 1
ATOM 3103 C CA . VAL A 1 398 ? -10.067 0.388 -9.292 1.00 98.00 398 VAL A CA 1
ATOM 3104 C C . VAL A 1 398 ? -8.835 0.581 -8.422 1.00 98.00 398 VAL A C 1
ATOM 3106 O O . VAL A 1 398 ? -8.673 1.639 -7.807 1.00 98.00 398 VAL A O 1
ATOM 3109 N N . LEU A 1 399 ? -7.973 -0.431 -8.405 1.00 98.38 399 LEU A N 1
ATOM 3110 C CA . LEU A 1 399 ? -6.637 -0.385 -7.836 1.00 98.38 399 LEU A CA 1
ATOM 3111 C C . LEU A 1 399 ? -5.644 0.031 -8.929 1.00 98.38 399 LEU A C 1
ATOM 3113 O O . LEU A 1 399 ? -5.564 -0.605 -9.981 1.00 98.38 399 LEU A O 1
ATOM 3117 N N . SER A 1 400 ? -4.907 1.108 -8.682 1.00 97.19 400 SER A N 1
ATOM 3118 C CA . SER A 1 400 ? -3.897 1.632 -9.602 1.00 97.19 400 SER A CA 1
ATOM 3119 C C . SER A 1 400 ? -2.539 1.791 -8.927 1.00 97.19 400 SER A C 1
ATOM 3121 O O . SER A 1 400 ? -2.467 2.244 -7.781 1.00 97.19 400 SER A O 1
ATOM 3123 N N . PHE A 1 401 ? -1.467 1.500 -9.658 1.00 95.12 401 PHE A N 1
ATOM 3124 C CA . PHE A 1 401 ? -0.099 1.791 -9.259 1.00 95.12 401 PHE A CA 1
ATOM 3125 C C . PHE A 1 401 ? 0.274 3.160 -9.820 1.00 95.12 401 PHE A C 1
ATOM 3127 O O . PHE A 1 401 ? 0.175 3.401 -11.025 1.00 95.12 401 PHE A O 1
ATOM 3134 N N . ASP A 1 402 ? 0.652 4.074 -8.932 1.00 92.19 402 ASP A N 1
ATOM 3135 C CA . ASP A 1 402 ? 0.990 5.441 -9.313 1.00 92.19 402 ASP A CA 1
ATOM 3136 C C . ASP A 1 402 ? 2.051 6.031 -8.374 1.00 92.19 402 ASP A C 1
ATOM 3138 O O . ASP A 1 402 ? 2.364 5.499 -7.303 1.00 92.19 402 ASP A O 1
ATOM 3142 N N . GLN A 1 403 ? 2.604 7.170 -8.771 1.00 89.31 403 GLN A N 1
ATOM 3143 C CA . GLN A 1 403 ? 3.557 7.946 -8.001 1.00 89.31 403 GLN A CA 1
ATOM 3144 C C . GLN A 1 403 ? 2.955 9.309 -7.677 1.00 89.31 403 GLN A C 1
ATOM 3146 O O . GLN A 1 403 ? 2.925 10.216 -8.505 1.00 89.31 403 GLN A O 1
ATOM 3151 N N . SER A 1 404 ? 2.504 9.484 -6.434 1.00 87.75 404 SER A N 1
ATOM 3152 C CA . SER A 1 404 ? 1.811 10.708 -6.028 1.00 87.75 404 SER A CA 1
ATOM 3153 C C . SER A 1 404 ? 2.394 11.313 -4.756 1.00 87.75 404 SER A C 1
ATOM 3155 O O . SER A 1 404 ? 2.737 10.610 -3.801 1.00 87.75 404 SER A O 1
ATOM 3157 N N . ALA A 1 405 ? 2.439 12.644 -4.704 1.00 86.25 405 ALA A N 1
ATOM 3158 C CA . ALA A 1 405 ? 2.665 13.406 -3.475 1.00 86.25 405 ALA A CA 1
ATOM 3159 C C . ALA A 1 405 ? 1.378 13.589 -2.646 1.00 86.25 405 ALA A C 1
ATOM 3161 O O . ALA A 1 405 ? 1.423 14.170 -1.563 1.00 86.25 405 ALA A O 1
ATOM 3162 N N . SER A 1 406 ? 0.226 13.105 -3.136 1.00 86.69 406 SER A N 1
ATOM 3163 C CA . SER A 1 406 ? -1.056 13.256 -2.447 1.00 86.69 406 SER A CA 1
ATOM 3164 C C . SER A 1 406 ? -0.989 12.677 -1.026 1.00 86.69 406 SER A C 1
ATOM 3166 O O . SER A 1 406 ? -0.610 11.506 -0.869 1.00 86.69 406 SER A O 1
ATOM 3168 N N . PRO A 1 407 ? -1.386 13.458 -0.002 1.00 88.25 407 PRO A N 1
ATOM 3169 C CA . PRO A 1 407 ? -1.462 12.992 1.378 1.00 88.25 407 PRO A CA 1
ATOM 3170 C C . PRO A 1 407 ? -2.754 12.211 1.657 1.00 88.25 407 PRO A C 1
ATOM 3172 O O . PRO A 1 407 ? -2.955 11.758 2.781 1.00 88.25 407 PRO A O 1
ATOM 3175 N N . LEU A 1 408 ? -3.654 12.091 0.672 1.00 91.69 408 LEU A N 1
ATOM 3176 C CA . LEU A 1 408 ? -4.921 11.388 0.836 1.00 91.69 408 LEU A CA 1
ATOM 3177 C C . LEU A 1 408 ? -4.673 9.883 0.923 1.00 91.69 408 LEU A C 1
ATOM 3179 O O . LEU A 1 408 ? -4.152 9.275 -0.016 1.00 91.69 408 LEU A O 1
ATOM 3183 N N . VAL A 1 409 ? -5.099 9.294 2.034 1.00 94.75 409 VAL A N 1
ATOM 3184 C CA . VAL A 1 409 ? -5.028 7.853 2.281 1.00 94.75 409 VAL A CA 1
ATOM 3185 C C . VAL A 1 409 ? -6.431 7.281 2.439 1.00 94.75 409 VAL A C 1
ATOM 3187 O O . VAL A 1 409 ? -7.363 7.991 2.826 1.00 94.75 409 VAL A O 1
ATOM 3190 N N . VAL A 1 410 ? -6.591 6.003 2.121 1.00 95.81 410 VAL A N 1
ATOM 3191 C CA . VAL A 1 410 ? -7.751 5.234 2.569 1.00 95.81 410 VAL A CA 1
ATOM 3192 C C . VAL A 1 410 ? -7.438 4.747 3.983 1.00 95.81 410 VAL A C 1
ATOM 3194 O O . VAL A 1 410 ? -6.381 4.137 4.187 1.00 95.81 410 VAL A O 1
ATOM 3197 N N . PRO A 1 411 ? -8.292 5.035 4.975 1.00 95.62 411 PRO A N 1
ATOM 3198 C CA . PRO A 1 411 ? -8.105 4.502 6.311 1.00 95.62 411 PRO A CA 1
ATOM 3199 C C . PRO A 1 411 ? -8.040 2.981 6.322 1.00 95.62 411 PRO A C 1
ATOM 3201 O O . PRO A 1 411 ? -8.773 2.330 5.587 1.00 95.62 411 PRO A O 1
ATOM 3204 N N . ARG A 1 412 ? -7.195 2.409 7.180 1.00 95.56 412 ARG A N 1
ATOM 3205 C CA . ARG A 1 412 ? -7.015 0.954 7.272 1.00 95.56 412 ARG A CA 1
ATOM 3206 C C . ARG A 1 412 ? -8.309 0.212 7.584 1.00 95.56 412 ARG A C 1
ATOM 3208 O O . ARG A 1 412 ? -8.512 -0.848 7.022 1.00 95.56 412 ARG A O 1
ATOM 3215 N N . THR A 1 413 ? -9.192 0.790 8.394 1.00 93.81 413 THR A N 1
ATOM 3216 C CA . THR A 1 413 ? -10.537 0.248 8.668 1.00 93.81 413 THR A CA 1
ATOM 3217 C C . THR A 1 413 ? -11.357 -0.003 7.406 1.00 93.81 413 THR A C 1
ATOM 3219 O O . THR A 1 413 ? -12.176 -0.909 7.374 1.00 93.81 413 THR A O 1
ATOM 3222 N N . ASP A 1 414 ? -11.121 0.773 6.347 1.00 94.62 414 ASP A N 1
ATOM 3223 C CA . ASP A 1 414 ? -11.947 0.735 5.142 1.00 94.62 414 ASP A CA 1
ATOM 3224 C C . ASP A 1 414 ? -11.393 -0.248 4.092 1.00 94.62 414 ASP A C 1
ATOM 3226 O O . ASP A 1 414 ? -12.068 -0.539 3.106 1.00 94.62 414 ASP A O 1
ATOM 3230 N N . TRP A 1 415 ? -10.155 -0.738 4.247 1.00 95.38 415 TRP A N 1
ATOM 3231 C CA . TRP A 1 415 ? -9.512 -1.581 3.228 1.00 95.38 415 TRP A CA 1
ATOM 3232 C C . TRP A 1 415 ? -8.766 -2.805 3.756 1.00 95.38 415 TRP A C 1
ATOM 3234 O O . TRP A 1 415 ? -8.555 -3.740 2.982 1.00 95.38 415 TRP A O 1
ATOM 3244 N N . GLN A 1 416 ? -8.349 -2.800 5.020 1.00 95.81 416 GLN A N 1
ATOM 3245 C CA . GLN A 1 416 ? -7.666 -3.903 5.688 1.00 95.81 416 GLN A CA 1
ATOM 3246 C C . GLN A 1 416 ? -8.711 -4.757 6.414 1.00 95.81 416 GLN A C 1
ATOM 3248 O O . GLN A 1 416 ? -9.650 -4.210 6.994 1.00 95.81 416 GLN A O 1
ATOM 3253 N N . ARG A 1 417 ? -8.564 -6.084 6.386 1.00 94.56 417 ARG A N 1
ATOM 3254 C CA . ARG A 1 417 ? -9.452 -6.967 7.156 1.00 94.56 417 ARG A CA 1
ATOM 3255 C C . ARG A 1 417 ? -9.118 -6.909 8.646 1.00 94.56 417 ARG A C 1
ATOM 3257 O O . ARG A 1 417 ? -7.977 -6.626 9.020 1.00 94.56 417 ARG A O 1
ATOM 3264 N N . ASP A 1 418 ? -10.103 -7.189 9.497 1.00 93.25 418 ASP A N 1
ATOM 3265 C CA . ASP A 1 418 ? -9.840 -7.374 10.925 1.00 93.25 418 ASP A CA 1
ATOM 3266 C C . ASP A 1 418 ? -9.021 -8.660 11.118 1.00 93.25 418 ASP A C 1
ATOM 3268 O O . ASP A 1 418 ? -9.388 -9.730 10.631 1.00 93.25 418 ASP A O 1
ATOM 3272 N N . LEU A 1 419 ? -7.903 -8.555 11.839 1.00 92.19 419 LEU A N 1
ATOM 3273 C CA . LEU A 1 419 ? -7.025 -9.689 12.128 1.00 92.19 419 LEU A CA 1
ATOM 3274 C C . LEU A 1 419 ? -7.728 -10.756 12.975 1.00 92.19 419 LEU A C 1
ATOM 3276 O O . LEU A 1 419 ? -7.303 -11.906 12.968 1.00 92.19 419 LEU A O 1
ATOM 3280 N N . ASP A 1 420 ? -8.805 -10.411 13.683 1.00 94.88 420 ASP A N 1
ATOM 3281 C CA . ASP A 1 420 ? -9.616 -11.379 14.418 1.00 94.88 420 ASP A CA 1
ATOM 3282 C C . ASP A 1 420 ? -10.188 -12.470 13.498 1.00 94.88 420 ASP A C 1
ATOM 3284 O O . ASP A 1 420 ? -10.264 -13.624 13.917 1.00 94.88 420 ASP A O 1
ATOM 3288 N N . LEU A 1 421 ? -10.516 -12.141 12.239 1.00 94.00 421 LEU A N 1
ATOM 3289 C CA . LEU A 1 421 ? -10.933 -13.133 11.242 1.00 94.00 421 LEU A CA 1
ATOM 3290 C C . LEU A 1 421 ? -9.820 -14.165 11.020 1.00 94.00 421 LEU A C 1
ATOM 3292 O O . LEU A 1 421 ? -10.050 -15.365 11.147 1.00 94.00 421 LEU A O 1
ATOM 3296 N N . ASP A 1 422 ? -8.591 -13.704 10.778 1.00 94.38 422 ASP A N 1
ATOM 3297 C CA . ASP A 1 422 ? -7.435 -14.577 10.541 1.00 94.38 422 ASP A CA 1
ATOM 3298 C C . ASP A 1 422 ? -7.111 -15.462 11.753 1.00 94.38 422 ASP A C 1
ATOM 3300 O O . ASP A 1 422 ? -6.708 -16.618 11.603 1.00 94.38 422 ASP A O 1
ATOM 3304 N N . LEU A 1 423 ? -7.291 -14.935 12.966 1.00 96.38 423 LEU A N 1
ATOM 3305 C CA . LEU A 1 423 ? -7.042 -15.674 14.202 1.00 96.38 423 LEU A CA 1
ATOM 3306 C C . LEU A 1 423 ? -8.113 -16.733 14.480 1.00 96.38 423 LEU A C 1
ATOM 3308 O O . LEU A 1 423 ? -7.766 -17.830 14.923 1.00 96.38 423 LEU A O 1
ATOM 3312 N N . VAL A 1 424 ? -9.385 -16.436 14.195 1.00 95.75 424 VAL A N 1
ATOM 3313 C CA . VAL A 1 424 ? -10.482 -17.410 14.299 1.00 95.75 424 VAL A CA 1
ATOM 3314 C C . VAL A 1 424 ? -10.308 -18.521 13.268 1.00 95.75 424 VAL A C 1
ATOM 3316 O O . VAL A 1 424 ? -10.342 -19.694 13.634 1.00 95.75 424 VAL A O 1
ATOM 3319 N N . ARG A 1 425 ? -10.025 -18.171 12.007 1.00 93.38 425 ARG A N 1
ATOM 3320 C CA . ARG A 1 425 ? -9.757 -19.145 10.933 1.00 93.38 425 ARG A CA 1
ATOM 3321 C C . ARG A 1 425 ? -8.589 -20.070 11.260 1.00 93.38 425 ARG A C 1
ATOM 3323 O O . ARG A 1 425 ? -8.642 -21.266 11.002 1.00 93.38 425 ARG A O 1
ATOM 3330 N N . ALA A 1 426 ? -7.533 -19.525 11.862 1.00 94.06 426 ALA A N 1
ATOM 3331 C CA . ALA A 1 426 ? -6.374 -20.304 12.286 1.00 94.06 426 ALA A CA 1
ATOM 3332 C C . ALA A 1 426 ? -6.626 -21.165 13.544 1.00 94.06 426 ALA A C 1
ATOM 3334 O O . ALA A 1 426 ? -5.701 -21.842 13.997 1.00 94.06 426 ALA A O 1
ATOM 3335 N N . GLY A 1 427 ? -7.825 -21.114 14.140 1.00 96.56 427 GLY A N 1
ATOM 3336 C CA . GLY A 1 427 ? -8.159 -21.819 15.380 1.00 96.56 427 GLY A CA 1
ATOM 3337 C C . GLY A 1 427 ? -7.407 -21.295 16.607 1.00 96.56 427 GLY A C 1
ATOM 3338 O O . GLY A 1 427 ? -7.257 -22.011 17.593 1.00 96.56 427 GLY A O 1
ATOM 3339 N N . LEU A 1 428 ? -6.885 -20.067 16.541 1.00 97.25 428 LEU A N 1
ATOM 3340 C CA . LEU A 1 428 ? -6.094 -19.449 17.610 1.00 97.25 428 LEU A CA 1
ATOM 3341 C C . LEU A 1 428 ? -6.943 -18.600 18.556 1.00 97.25 428 LEU A C 1
ATOM 3343 O O . LEU A 1 428 ? -6.493 -18.292 19.657 1.00 97.25 428 LEU A O 1
ATOM 3347 N N . LEU A 1 429 ? -8.143 -18.218 18.121 1.00 96.94 429 LEU A N 1
ATOM 3348 C CA . LEU A 1 429 ? -9.152 -17.558 18.935 1.00 96.94 429 LEU A CA 1
ATOM 3349 C C . LEU A 1 429 ? -10.517 -18.193 18.688 1.00 96.94 429 LEU A C 1
ATOM 3351 O O . LEU A 1 429 ? -10.889 -18.480 17.552 1.00 96.94 429 LEU A O 1
ATOM 3355 N N . ALA A 1 430 ? -11.293 -18.359 19.751 1.00 96.38 430 ALA A N 1
ATOM 3356 C CA . ALA A 1 430 ? -12.705 -18.680 19.646 1.00 96.38 430 ALA A CA 1
ATOM 3357 C C . ALA A 1 430 ? -13.529 -17.397 19.464 1.00 96.38 430 ALA A C 1
ATOM 3359 O O . ALA A 1 430 ? -13.213 -16.353 20.033 1.00 96.38 430 ALA A O 1
ATOM 3360 N N . ARG A 1 431 ? -14.639 -17.482 18.718 1.00 94.31 431 ARG A N 1
ATOM 3361 C CA . ARG A 1 431 ? -15.517 -16.328 18.434 1.00 94.31 431 ARG A CA 1
ATOM 3362 C C . ARG A 1 431 ? -15.999 -15.613 19.708 1.00 94.31 431 ARG A C 1
ATOM 3364 O O . ARG A 1 431 ? -16.052 -14.391 19.722 1.00 94.31 431 ARG A O 1
ATOM 3371 N N . HIS A 1 432 ? -16.273 -16.355 20.784 1.00 93.56 432 HIS A N 1
ATOM 3372 C CA . HIS A 1 432 ? -16.721 -15.802 22.070 1.00 93.56 432 HIS A CA 1
ATOM 3373 C C . HIS A 1 432 ? -15.620 -15.073 22.865 1.00 93.56 432 HIS A C 1
ATOM 3375 O O . HIS A 1 432 ? -15.929 -14.379 23.826 1.00 93.56 432 HIS A O 1
ATOM 3381 N N . GLN A 1 433 ? -14.342 -15.230 22.497 1.00 94.94 433 GLN A N 1
ATOM 3382 C CA . GLN A 1 433 ? -13.229 -14.518 23.139 1.00 94.94 433 GLN A CA 1
ATOM 3383 C C . GLN A 1 433 ? -13.054 -13.099 22.589 1.00 94.94 433 GLN A C 1
ATOM 3385 O O . GLN A 1 433 ? -12.370 -12.284 23.204 1.00 94.94 433 GLN A O 1
ATOM 3390 N N . ILE A 1 434 ? -13.641 -12.800 21.426 1.00 95.44 434 ILE A N 1
ATOM 3391 C CA . ILE A 1 434 ? -13.570 -11.475 20.814 1.00 95.44 434 ILE A CA 1
ATOM 3392 C C . ILE A 1 434 ? -14.551 -10.554 21.548 1.00 95.44 434 ILE A C 1
ATOM 3394 O O . ILE A 1 434 ? -15.743 -10.861 21.593 1.00 95.44 434 ILE A O 1
ATOM 3398 N N . PRO A 1 435 ? -14.103 -9.399 22.076 1.00 94.19 435 PRO A N 1
ATOM 3399 C CA . PRO A 1 435 ? -14.992 -8.460 22.738 1.00 94.19 435 PRO A CA 1
ATOM 3400 C C . PRO A 1 435 ? -16.044 -7.922 21.767 1.00 94.19 435 PRO A C 1
ATOM 3402 O O . PRO A 1 435 ? -15.729 -7.172 20.828 1.00 94.19 435 PRO A O 1
ATOM 3405 N N . ILE A 1 436 ? -17.290 -8.298 22.043 1.00 93.06 436 ILE A N 1
ATOM 3406 C CA . ILE A 1 436 ? -18.511 -7.764 21.447 1.00 93.06 436 ILE A CA 1
ATOM 3407 C C . ILE A 1 436 ? -19.323 -7.048 22.526 1.00 93.06 436 ILE A C 1
ATOM 3409 O O . ILE A 1 436 ? -19.110 -7.264 23.722 1.00 93.06 436 ILE A O 1
ATOM 3413 N N . ARG A 1 437 ? -20.236 -6.166 22.119 1.00 86.25 437 ARG A N 1
ATOM 3414 C CA . ARG A 1 437 ? -21.214 -5.606 23.049 1.00 86.25 437 ARG A CA 1
ATOM 3415 C C . ARG A 1 437 ? -22.079 -6.762 23.541 1.00 86.25 437 ARG A C 1
ATOM 3417 O O . ARG A 1 437 ? -22.718 -7.417 22.722 1.00 86.25 437 ARG A O 1
ATOM 3424 N N . ALA A 1 438 ? -22.102 -7.002 24.848 1.00 75.88 438 ALA A N 1
ATOM 3425 C CA . ALA A 1 438 ? -23.079 -7.914 25.420 1.00 75.88 438 ALA A CA 1
ATOM 3426 C C . ALA A 1 438 ? -24.483 -7.402 25.076 1.00 75.88 438 ALA A C 1
ATOM 3428 O O . ALA A 1 438 ? -24.746 -6.193 25.141 1.00 75.88 438 ALA A O 1
ATOM 3429 N N . ASP A 1 439 ? -25.373 -8.307 24.671 1.00 68.44 439 ASP A N 1
ATOM 3430 C CA . ASP A 1 439 ? -26.772 -7.943 24.511 1.00 68.44 439 ASP A CA 1
ATOM 3431 C C . ASP A 1 439 ? -27.256 -7.408 25.871 1.00 68.44 439 ASP A C 1
ATOM 3433 O O . ASP A 1 439 ? -27.036 -8.074 26.887 1.00 68.44 439 ASP A O 1
ATOM 3437 N N . PRO A 1 440 ? -27.867 -6.213 25.957 1.00 62.88 440 PRO A N 1
ATOM 3438 C CA . PRO A 1 440 ? -28.438 -5.736 27.214 1.00 62.88 440 PRO A CA 1
ATOM 3439 C C . PRO A 1 440 ? -29.378 -6.764 27.876 1.00 62.88 440 PRO A C 1
ATOM 3441 O O . PRO A 1 440 ? -29.495 -6.770 29.101 1.00 62.88 440 PRO A O 1
ATOM 3444 N N . ALA A 1 441 ? -29.996 -7.669 27.104 1.00 59.09 441 ALA A N 1
ATOM 3445 C CA . ALA A 1 441 ? -30.766 -8.794 27.637 1.00 59.09 441 ALA A CA 1
ATOM 3446 C C . ALA A 1 441 ? -29.902 -9.884 28.312 1.00 59.09 441 ALA A C 1
ATOM 3448 O O . ALA A 1 441 ? -30.326 -10.454 29.321 1.00 59.09 441 ALA A O 1
ATOM 3449 N N . ASP A 1 442 ? -28.698 -10.149 27.800 1.00 52.38 442 ASP A N 1
ATOM 3450 C CA . ASP A 1 442 ? -27.727 -11.071 28.405 1.00 52.38 442 ASP A CA 1
ATOM 3451 C C . ASP A 1 442 ? -27.039 -10.441 29.621 1.00 52.38 442 ASP A C 1
ATOM 3453 O O . ASP A 1 442 ? -26.861 -11.111 30.637 1.00 52.38 442 ASP A O 1
ATOM 3457 N N . GLN A 1 443 ? -26.758 -9.133 29.580 1.00 52.38 443 GLN A N 1
ATOM 3458 C CA . GLN A 1 443 ? -26.239 -8.379 30.726 1.00 52.38 443 GLN A CA 1
ATOM 3459 C C . GLN A 1 443 ? -27.222 -8.441 31.911 1.00 52.38 443 GLN A C 1
ATOM 3461 O O . GLN A 1 443 ? -26.841 -8.811 33.016 1.00 52.38 443 GLN A O 1
ATOM 3466 N N . ALA A 1 444 ? -28.519 -8.215 31.661 1.00 50.75 444 ALA A N 1
ATOM 3467 C CA . ALA A 1 444 ? -29.567 -8.313 32.681 1.00 50.75 444 ALA A CA 1
ATOM 3468 C C . ALA A 1 444 ? -29.814 -9.750 33.193 1.00 50.75 444 ALA A C 1
ATOM 3470 O O . ALA A 1 444 ? -30.378 -9.931 34.277 1.00 50.75 444 ALA A O 1
ATOM 3471 N N . ARG A 1 445 ? -29.425 -10.783 32.429 1.00 47.69 445 ARG A N 1
ATOM 3472 C CA . ARG A 1 445 ? -29.421 -12.183 32.889 1.00 47.69 445 ARG A CA 1
ATOM 3473 C C . ARG A 1 445 ? -28.214 -12.486 33.765 1.00 47.69 445 ARG A C 1
ATOM 3475 O O . ARG A 1 445 ? -28.404 -13.108 34.804 1.00 47.69 445 ARG A O 1
ATOM 3482 N N . CYS A 1 446 ? -27.020 -12.038 33.385 1.00 41.62 446 CYS A N 1
ATOM 3483 C CA . CYS A 1 446 ? -25.806 -12.203 34.187 1.00 41.62 446 CYS A CA 1
ATOM 3484 C C . CYS A 1 446 ? -25.889 -11.436 35.515 1.00 41.62 446 CYS A C 1
ATOM 3486 O O . CYS A 1 446 ? -25.587 -12.009 36.557 1.00 41.62 446 CYS A O 1
ATOM 3488 N N . ASP A 1 447 ? -26.439 -10.218 35.513 1.00 41.53 447 ASP A N 1
ATOM 3489 C CA . ASP A 1 447 ? -26.643 -9.419 36.731 1.00 41.53 447 ASP A CA 1
ATOM 3490 C C . ASP A 1 447 ? -27.685 -10.036 37.690 1.00 41.53 447 ASP A C 1
ATOM 3492 O O . ASP A 1 447 ? -27.745 -9.682 38.866 1.00 41.53 447 ASP A O 1
ATOM 3496 N N . ARG A 1 448 ? -28.505 -10.992 37.223 1.00 49.19 448 ARG A N 1
ATOM 3497 C CA . ARG A 1 448 ? -29.409 -11.784 38.080 1.00 49.19 448 ARG A CA 1
ATOM 3498 C C . ARG A 1 448 ? -28.770 -13.047 38.656 1.00 49.19 448 ARG A C 1
ATOM 3500 O O . ARG A 1 448 ? -29.377 -13.651 39.537 1.00 49.19 448 ARG A O 1
ATOM 3507 N N . VAL A 1 449 ? -27.600 -13.463 38.170 1.00 46.22 449 VAL A N 1
ATOM 3508 C CA . VAL A 1 449 ? -26.939 -14.704 38.609 1.00 46.22 449 VAL A CA 1
ATOM 3509 C C . VAL A 1 449 ? -25.916 -14.455 39.732 1.00 46.22 449 VAL A C 1
ATOM 3511 O O . VAL A 1 449 ? -25.676 -15.361 40.524 1.00 46.22 449 VAL A O 1
ATOM 3514 N N . ASP A 1 450 ? -25.426 -13.227 39.931 1.00 41.41 450 ASP A N 1
ATOM 3515 C CA . ASP A 1 450 ? -24.422 -12.916 40.968 1.00 41.41 450 ASP A CA 1
ATOM 3516 C C . ASP A 1 450 ? -24.994 -12.317 42.269 1.00 41.41 450 ASP A C 1
ATOM 3518 O O . ASP A 1 450 ? -24.689 -11.195 42.669 1.00 41.41 450 ASP A O 1
ATOM 3522 N N . VAL A 1 451 ? -25.779 -13.121 42.999 1.00 42.47 451 VAL A N 1
ATOM 3523 C CA . VAL A 1 451 ? -25.929 -12.970 44.470 1.00 42.47 451 VAL A CA 1
ATOM 3524 C C . VAL A 1 451 ? -25.635 -14.286 45.214 1.00 42.47 451 VAL A C 1
ATOM 3526 O O . VAL A 1 451 ? -25.843 -14.393 46.420 1.00 42.47 451 VAL A O 1
ATOM 3529 N N . GLY A 1 452 ? -25.080 -15.308 44.555 1.00 45.09 452 GLY A N 1
ATOM 3530 C CA . GLY A 1 452 ? -24.719 -16.524 45.280 1.00 45.09 452 GLY A CA 1
ATOM 3531 C C . GLY A 1 452 ? -23.885 -17.533 44.510 1.00 45.09 452 GLY A C 1
ATOM 3532 O O . GLY A 1 452 ? -24.441 -18.372 43.815 1.00 45.09 452 GLY A O 1
ATOM 3533 N N . GLY A 1 453 ? -22.577 -17.564 44.778 1.00 41.72 453 GLY A N 1
ATOM 3534 C CA . GLY A 1 453 ? -21.862 -18.841 44.812 1.00 41.72 453 GLY A CA 1
ATOM 3535 C C . GLY A 1 453 ? -20.483 -18.897 44.157 1.00 41.72 453 GLY A C 1
ATOM 3536 O O . GLY A 1 453 ? -20.353 -18.925 42.945 1.00 41.72 453 GLY A O 1
ATOM 3537 N N . GLN A 1 454 ? -19.495 -19.104 45.032 1.00 38.66 454 GLN A N 1
ATOM 3538 C CA . GLN A 1 454 ? -18.245 -19.849 44.839 1.00 38.66 454 GLN A CA 1
ATOM 3539 C C . GLN A 1 454 ? -17.108 -19.241 43.999 1.00 38.66 454 GLN A C 1
ATOM 3541 O O . GLN A 1 454 ? -17.034 -19.310 42.778 1.00 38.66 454 GLN A O 1
ATOM 3546 N N . VAL A 1 455 ? -16.112 -18.787 44.765 1.00 38.62 455 VAL A N 1
ATOM 3547 C CA . VAL A 1 455 ? -14.706 -18.598 44.394 1.00 38.62 455 VAL A CA 1
ATOM 3548 C C . VAL A 1 455 ? -14.170 -19.825 43.629 1.00 38.62 455 VAL A C 1
ATOM 3550 O O . VAL A 1 455 ? -14.328 -20.947 44.120 1.00 38.62 455 VAL A O 1
ATOM 3553 N N . PRO A 1 456 ? -13.487 -19.657 42.478 1.00 39.94 456 PRO A N 1
ATOM 3554 C CA . PRO A 1 456 ? -12.899 -20.776 41.747 1.00 39.94 456 PRO A CA 1
ATOM 3555 C C . PRO A 1 456 ? -11.757 -21.417 42.542 1.00 39.94 456 PRO A C 1
ATOM 3557 O O . PRO A 1 456 ? -10.884 -20.725 43.070 1.00 39.94 456 PRO A O 1
ATOM 3560 N N . SER A 1 457 ? -11.751 -22.749 42.592 1.00 46.41 457 SER A N 1
ATOM 3561 C CA . SER A 1 457 ? -10.749 -23.554 43.296 1.00 46.41 457 SER A CA 1
ATOM 3562 C C . SER A 1 457 ? -9.324 -23.338 42.768 1.00 46.41 457 SER A C 1
ATOM 3564 O O . SER A 1 457 ? -9.112 -23.215 41.559 1.00 46.41 457 SER A O 1
ATOM 3566 N N . GLU A 1 458 ? -8.347 -23.409 43.678 1.00 40.03 458 GLU A N 1
ATOM 3567 C CA . GLU A 1 458 ? -6.889 -23.298 43.474 1.00 40.03 458 GLU A CA 1
ATOM 3568 C C . GLU A 1 458 ? -6.317 -24.101 42.289 1.00 40.03 458 GLU A C 1
ATOM 3570 O O . GLU A 1 458 ? -5.310 -23.705 41.703 1.00 40.03 458 GLU A O 1
ATOM 3575 N N . SER A 1 459 ? -6.989 -25.179 41.876 1.00 41.62 459 SER A N 1
ATOM 3576 C CA . SER A 1 459 ? -6.598 -26.022 40.740 1.00 41.62 459 SER A CA 1
ATOM 3577 C C . SER A 1 459 ? -6.517 -25.263 39.406 1.00 41.62 459 SER A C 1
ATOM 3579 O O . SER A 1 459 ? -5.630 -25.549 38.603 1.00 41.62 459 SER A O 1
ATOM 3581 N N . PHE A 1 460 ? -7.363 -24.249 39.181 1.00 39.16 460 PHE A N 1
ATOM 3582 C CA . PHE A 1 460 ? -7.361 -23.493 37.920 1.00 39.16 460 PHE A CA 1
ATOM 3583 C C . PHE A 1 460 ? -6.180 -22.512 37.821 1.00 39.16 460 PHE A C 1
ATOM 3585 O O . PHE A 1 460 ? -5.687 -22.225 36.733 1.00 39.16 460 PHE A O 1
ATOM 3592 N N . ARG A 1 461 ? -5.664 -22.036 38.963 1.00 43.34 461 ARG A N 1
ATOM 3593 C CA . ARG A 1 461 ? -4.499 -21.135 38.998 1.00 43.34 461 ARG A CA 1
ATOM 3594 C C . ARG A 1 461 ? -3.182 -21.873 38.752 1.00 43.34 461 ARG A C 1
ATOM 3596 O O . ARG A 1 461 ? -2.252 -21.278 38.220 1.00 43.34 461 ARG A O 1
ATOM 3603 N N . GLN A 1 462 ? -3.106 -23.165 39.077 1.00 44.56 462 GLN A N 1
ATOM 3604 C CA . GLN A 1 462 ? -1.886 -23.959 38.886 1.00 44.56 462 GLN A CA 1
ATOM 3605 C C . GLN A 1 462 ? -1.650 -24.392 37.427 1.00 44.56 462 GLN A C 1
ATOM 3607 O O . GLN A 1 462 ? -0.505 -24.618 37.050 1.00 44.56 462 GLN A O 1
ATOM 3612 N N . GLN A 1 463 ? -2.680 -24.436 36.572 1.00 38.56 463 GLN A N 1
ATOM 3613 C CA . GLN A 1 463 ? -2.515 -24.801 35.154 1.00 38.56 463 GLN A CA 1
ATOM 3614 C C . GLN A 1 463 ? -1.986 -23.669 34.258 1.00 38.56 463 GLN A C 1
ATOM 3616 O O . GLN A 1 463 ? -1.469 -23.950 33.182 1.00 38.56 463 GLN A O 1
ATOM 3621 N N . ILE A 1 464 ? -2.043 -22.410 34.702 1.00 41.16 464 ILE A N 1
ATOM 3622 C CA . ILE A 1 464 ? -1.501 -21.265 33.945 1.00 41.16 464 ILE A CA 1
ATOM 3623 C C . ILE A 1 464 ? -0.001 -21.045 34.230 1.00 41.16 464 ILE A C 1
ATOM 3625 O O . ILE A 1 464 ? 0.680 -20.393 33.451 1.00 41.16 464 ILE A O 1
ATOM 3629 N N . ALA A 1 465 ? 0.554 -21.639 35.291 1.00 36.69 465 ALA A N 1
ATOM 3630 C CA . ALA A 1 465 ? 1.963 -21.474 35.667 1.00 36.69 465 ALA A CA 1
ATOM 3631 C C . ALA A 1 465 ? 2.937 -22.473 34.996 1.00 36.69 465 ALA A C 1
ATOM 3633 O O . ALA A 1 465 ? 4.131 -22.444 35.289 1.00 36.69 465 ALA A O 1
ATOM 3634 N N . LEU A 1 466 ? 2.448 -23.367 34.126 1.00 36.25 466 LEU A N 1
ATOM 3635 C CA . LEU A 1 466 ? 3.249 -24.402 33.445 1.00 36.25 466 LEU A CA 1
ATOM 3636 C C . LEU A 1 466 ? 3.261 -24.280 31.907 1.00 36.25 466 LEU A C 1
ATOM 3638 O O . LEU A 1 466 ? 3.697 -25.205 31.220 1.00 36.25 466 LEU A O 1
ATOM 3642 N N . LEU A 1 467 ? 2.828 -23.136 31.373 1.00 40.97 467 LEU A N 1
ATOM 3643 C CA . LEU A 1 467 ? 2.978 -22.727 29.971 1.00 40.97 467 LEU A CA 1
ATOM 3644 C C . LEU A 1 467 ? 3.731 -21.397 29.917 1.00 40.97 467 LEU A C 1
ATOM 3646 O O . LEU A 1 467 ? 4.479 -21.200 28.932 1.00 40.97 467 LEU A O 1
#